Protein 6FYQ (pdb70)

Nearest PDB structures (foldseek):
  6fyq-assembly1_A-2  TM=1.002E+00  e=3.348E-94  Virgibacillus pantothenticus
  5kqw-assembly1_A  TM=9.627E-01  e=4.276E-52  Pseudomonas
  5kqt-assembly1_A-2  TM=9.628E-01  e=2.564E-51  Pseudomonas sp. AAC
  5kr3-assembly1_B  TM=9.591E-01  e=2.564E-51  Pseudomonas
  5ztx-assembly1_A  TM=9.393E-01  e=1.361E-44  Vibrio fluvialis

Solvent-accessible surface area: 20268 Å² total; per-residue (Å²): 121,79,98,39,78,87,22,49,139,139,107,146,58,94,135,64,62,91,146,90,16,83,150,147,3,32,146,46,44,63,117,104,27,101,16,1,79,22,26,8,69,116,48,76,69,6,6,0,0,0,0,39,90,22,28,12,0,0,0,31,52,34,96,56,2,61,111,17,18,42,131,14,108,181,167,71,34,77,33,40,38,106,94,138,134,70,16,104,19,10,97,135,1,27,104,70,0,26,70,36,18,19,154,18,0,70,18,32,41,19,1,29,19,17,30,54,0,2,23,0,0,5,103,15,2,78,50,23,23,124,35,54,55,109,75,93,14,64,39,1,0,1,1,87,22,0,53,4,5,65,37,55,13,0,9,0,1,0,0,2,73,102,24,57,66,181,69,31,76,106,33,112,34,46,42,46,6,68,13,4,35,132,55,76,8,86,106,1,5,100,23,2,32,131,20,1,120,156,22,10,40,108,25,0,0,0,1,0,0,8,0,0,0,0,19,0,0,0,5,51,5,44,156,62,1,0,87,77,0,37,103,18,1,99,87,57,36,6,15,0,0,0,5,0,18,20,1,2,0,0,0,3,6,72,34,0,0,0,56,51,14,122,7,86,2,29,2,0,0,0,3,57,1,0,2,1,37,74,40,92,6,0,0,0,0,11,11,67,89,9,68,91,23,31,132,130,80,27,134,64,100,65,181,39,34,52,81,119,14,4,25,0,0,0,1,18,2,0,42,92,0,6,50,11,2,162,147,73,166,6,35,98,32,0,112,148,18,0,82,20,0,40,107,12,2,104,122,3,71,130,132,12,122,12,4,7,69,14,32,25,25,7,0,0,0,0,3,20,1,23,74,63,36,96,98,107,114,72,14,60,54,124,58,80,0,0,43,90,0,35,101,9,0,26,116,66,11,1,34,6,115,39,8,47,62,116,128,20,11,0,1,0,1,0,0,0,0,49,0,74,89,170,30,1,78,112,0,14,110,10,1,47,91,0,0,47,118,9,28,120,153,57,96

CATH classification: 3.90.1150.10 (+1 more: 3.40.640.10)

Sequence (443 aa):
RSLTELDKKHFIHPFSSIQEQQHKGAKVIMKEGDGIYLTDVTGKTYIDGVSSLWNVNVGHGRVELAEAAAQQMKKMAFSSAFSTFSHEPAIRLAEKIASITPEGLNAVFFTSGGSESNDSAVKLVRRHYWKIQGKPNKRKIISLKRSYHGVAAASTSVTGIPEFWGMAGHMMTDFLHVDTHYNNTTEQAVQSLCQAIEEAGPETIAAFFAEPVQGAGGVIIPPEDYFLRIREVCNAYGILFVADEVITGFGRTGKMFGIENWDVIPDVMTFAKGVTSGYFPLGGVVVSDPIHEVLKEKSVGTLFHGFTYSGHPTAAAVALKNIAIIKEERLVENSKRMGDALLHGLKKVKNRLEIVGDVRFVGLLGAVELMQNPATNKPFSSNLQVAPKVIEALHELGVICRSVTYDHTNIICLAPPLIINQKQVDKLVEVIYEAILKVQQQLG

Radius of gyration: 21.81 Å; Cα contacts (8 Å, |Δi|>4): 913; chains: 1; bounding box: 53×46×66 Å

Organism: Virgibacillus pantothenticus (NCBI:txid1473)

Foldseek 3Di:
DVVQVCCLVPPDDPPDDNVCSNPPTDPFAWDAWDFQWTATPVGFIFGAFCLVPLFLFRTGDDVVLVVLLVVCVVVPQFDFPPPVDDDDLLVVLLQVVLVAAPPQQRGKWKDQAQLLAVVVVLVLLCVLCVLVVLNLQRAEEEEALAQRDQDQVSLQNGRFCVSCPPPHHDDDRYYYFYDCAVHALVVRLVRVVVVCVVVPLSNHRAYEYECFRALSFRRHHPLCNVVSVQVVCVVSVYFYEYEQANQACQQQLGNGSCVSNVDDGQKYKYWRHLLSPPGGMIIMTGGNVSVVSCVVRVDDGPPDDDRCTSRSSSSSSSVVSSVCCVVVVLSNLQQVLQVLLQVLLVVLVVVDAFWADWDGRRQKIKIWGANGRVVRHHDFVVLVLLVQLQVLLVVVRYHWDFHQRPHTRMTIGGTHSPQDNVRSVVVSVSSSVSNVVSSVVVD

Secondary structure (DSSP, 8-state):
-HHHHHHHHH---TT--HHHHHHH--S--EEEEEBTEEEETTS-EEEETTHHHHT-TT-B--HHHHHHHHHHHHHHS----GGG---HHHHHHHHHHHHHSSTTEEEEEEESSHHHHHHHHHHHHHHHHHHTT-TT--EEEEETT-----SHHHHHHS--GGGHHHH-----SEEEE---TTS-HHHHHHHHHHHHHHH-GGGEEEEEE-SSBTTTT-BPPPTTHHHHHHHHHHHHT-EEEEE-TTTTTTTTSSSSGGGGGT---SEEEE-GGGGTTSS--EEEEEEHHHHHHHHHH--SS-----TTTT-HHHHHHHHHHHHHHHHTTHHHHHHHHHHHHHHHHHHHHHH-SSEEEEEESSS-EEEEE-SBTTTTBPPPGGG-HHHHHHHHHHHTTEE-EEE-TTT--EEEE---TT--HHHHHHHHHHHHHHHHHHHHHT-

B-factor: mean 50.04, std 14.95, range [24.9, 104.52]

Structure (mmCIF, N/CA/C/O backbone):
data_6FYQ
#
_entry.id   6FYQ
#
_cell.length_a   100.886
_cell.length_b   100.886
_cell.length_c   97.411
_cell.angle_alpha   90.000
_cell.angle_beta   90.000
_cell.angle_gamma   120.000
#
_symmetry.space_group_name_H-M   'P 32 2 1'
#
loop_
_entity.id
_entity.type
_entity.pdbx_description
1 polymer 'amine transaminase'
2 non-polymer "PYRIDOXAL-5'-PHOSPHATE"
3 non-polymer 1,2-ETHANEDIOL
4 non-polymer 'CHLORIDE ION'
5 water water
#
loop_
_atom_site.group_PDB
_atom_site.id
_atom_site.type_symbol
_atom_site.label_atom_id
_atom_site.label_alt_id
_atom_site.label_comp_id
_atom_site.label_asym_id
_atom_site.label_entity_id
_atom_site.label_seq_id
_atom_site.pdbx_PDB_ins_code
_atom_site.Cartn_x
_atom_site.Cartn_y
_atom_site.Cartn_z
_atom_site.occupancy
_atom_site.B_iso_or_equiv
_atom_site.auth_seq_id
_atom_site.auth_comp_id
_atom_site.auth_asym_id
_atom_site.auth_atom_id
_atom_site.pdbx_PDB_model_num
ATOM 1 N N . ARG A 1 38 ? 50.872 -6.875 -10.461 1.00 86.89 2 ARG A N 1
ATOM 2 C CA . ARG A 1 38 ? 49.968 -7.730 -11.241 1.00 85.36 2 ARG A CA 1
ATOM 3 C C . ARG A 1 38 ? 49.438 -8.898 -10.396 1.00 75.70 2 ARG A C 1
ATOM 4 O O . ARG A 1 38 ? 48.228 -9.160 -10.354 1.00 73.83 2 ARG A O 1
ATOM 6 N N . SER A 1 39 ? 50.346 -9.605 -9.720 1.00 66.37 3 SER A N 1
ATOM 7 C CA . SER A 1 39 ? 49.901 -10.563 -8.718 1.00 62.70 3 SER A CA 1
ATOM 8 C C . SER A 1 39 ? 49.185 -9.860 -7.557 1.00 56.85 3 SER A C 1
ATOM 9 O O . SER A 1 39 ? 48.196 -10.382 -7.035 1.00 56.68 3 SER A O 1
ATOM 12 N N . LEU A 1 40 ? 49.634 -8.669 -7.162 1.00 51.32 4 LEU A N 1
ATOM 13 C CA . LEU A 1 40 ? 48.957 -7.996 -6.054 1.00 51.34 4 LEU A CA 1
ATOM 14 C C . LEU A 1 40 ? 47.530 -7.619 -6.442 1.00 50.57 4 LEU A C 1
ATOM 15 O O . LEU A 1 40 ? 46.612 -7.741 -5.632 1.00 49.08 4 LEU A O 1
ATOM 20 N N . THR A 1 41 ? 47.330 -7.205 -7.692 1.00 49.65 5 THR A N 1
ATOM 21 C CA . THR A 1 41 ? 46.005 -6.818 -8.158 1.00 54.90 5 THR A CA 1
ATOM 22 C C . THR A 1 41 ? 45.043 -8.001 -8.128 1.00 52.98 5 THR A C 1
ATOM 23 O O . THR A 1 41 ? 43.908 -7.885 -7.651 1.00 49.92 5 THR A O 1
ATOM 27 N N . GLU A 1 42 ? 45.486 -9.152 -8.627 1.00 54.07 6 GLU A N 1
ATOM 28 C CA . GLU A 1 42 ? 44.628 -10.333 -8.634 1.00 58.97 6 GLU A CA 1
ATOM 29 C C . GLU A 1 42 ? 44.348 -10.839 -7.215 1.00 53.10 6 GLU A C 1
ATOM 30 O O . GLU A 1 42 ? 43.224 -11.250 -6.908 1.00 54.63 6 GLU A O 1
ATOM 36 N N . LEU A 1 43 ? 45.342 -10.792 -6.327 1.00 46.44 7 LEU A N 1
ATOM 37 C CA . LEU A 1 43 ? 45.108 -11.213 -4.947 1.00 45.39 7 LEU A CA 1
ATOM 38 C C . LEU A 1 43 ? 44.119 -10.296 -4.254 1.00 44.22 7 LEU A C 1
ATOM 39 O O . LEU A 1 43 ? 43.276 -10.746 -3.468 1.00 42.45 7 LEU A O 1
ATOM 44 N N . ASP A 1 44 ? 44.248 -8.995 -4.495 1.00 40.16 8 ASP A N 1
ATOM 45 C CA . ASP A 1 44 ? 43.317 -8.042 -3.929 1.00 38.68 8 ASP A CA 1
ATOM 46 C C . ASP A 1 44 ? 41.881 -8.377 -4.342 1.00 39.83 8 ASP A C 1
ATOM 47 O O . ASP A 1 44 ? 40.985 -8.468 -3.492 1.00 42.31 8 ASP A O 1
ATOM 52 N N . LYS A 1 45 ? 41.654 -8.579 -5.640 1.00 42.74 9 LYS A N 1
ATOM 53 C CA . LYS A 1 45 ? 40.328 -8.964 -6.161 1.00 49.99 9 LYS A CA 1
ATOM 54 C C . LYS A 1 45 ? 39.766 -10.185 -5.452 1.00 50.99 9 LYS A C 1
ATOM 55 O O . LYS A 1 45 ? 38.587 -10.226 -5.099 1.00 49.63 9 LYS A O 1
ATOM 61 N N . LYS A 1 46 ? 40.590 -11.225 -5.297 1.00 51.27 10 LYS A N 1
ATOM 62 C CA . LYS A 1 46 ? 40.090 -12.498 -4.775 1.00 48.78 10 LYS A CA 1
ATOM 63 C C . LYS A 1 46 ? 39.796 -12.429 -3.284 1.00 44.13 10 LYS A C 1
ATOM 64 O O . LYS A 1 46 ? 38.887 -13.108 -2.797 1.00 46.53 10 LYS A O 1
ATOM 70 N N . HIS A 1 47 ? 40.581 -11.666 -2.526 1.00 40.53 11 HIS A N 1
ATOM 71 C CA . HIS A 1 47 ? 40.598 -11.840 -1.075 1.00 41.07 11 HIS A CA 1
ATOM 72 C C . HIS A 1 47 ? 40.195 -10.636 -0.244 1.00 39.23 11 HIS A C 1
ATOM 73 O O . HIS A 1 47 ? 39.856 -10.823 0.923 1.00 40.12 11 HIS A 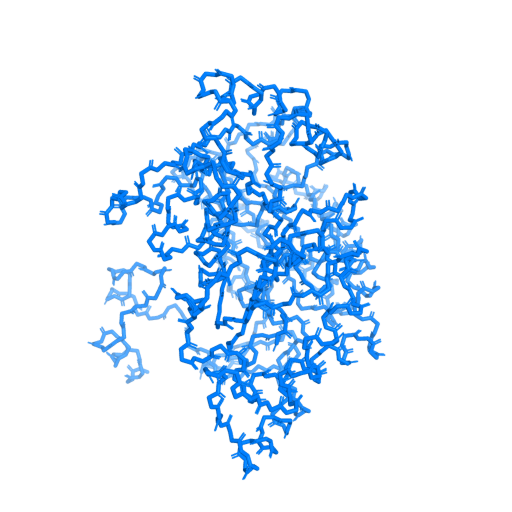O 1
ATOM 80 N N . PHE A 1 48 ? 40.254 -9.420 -0.766 1.00 38.53 12 PHE A N 1
ATOM 81 C CA . PHE A 1 48 ? 40.058 -8.226 0.060 1.00 35.64 12 PHE A CA 1
ATOM 82 C C . PHE A 1 48 ? 38.756 -7.538 -0.393 1.00 34.96 12 PHE A C 1
ATOM 83 O O . PHE A 1 48 ? 38.674 -7.012 -1.509 1.00 37.99 12 PHE A O 1
ATOM 91 N N . ILE A 1 49 ? 37.727 -7.576 0.448 1.00 36.15 13 ILE A N 1
ATOM 92 C CA . ILE A 1 49 ? 36.522 -6.757 0.235 1.00 39.47 13 ILE A CA 1
ATOM 93 C C . ILE A 1 49 ? 36.745 -5.380 0.871 1.00 36.39 13 ILE A C 1
ATOM 94 O O . ILE A 1 49 ? 36.834 -5.260 2.101 1.00 35.75 13 ILE A O 1
ATOM 99 N N . HIS A 1 50 ? 36.796 -4.294 0.023 1.00 36.30 14 HIS A N 1
ATOM 100 C CA . HIS A 1 50 ? 37.272 -3.011 0.567 1.00 36.12 14 HIS A CA 1
ATOM 101 C C . HIS A 1 50 ? 36.150 -2.215 1.223 1.00 37.18 14 HIS A C 1
ATOM 102 O O . HIS A 1 50 ? 34.982 -2.343 0.838 1.00 36.98 14 HIS A O 1
ATOM 109 N N . PRO A 1 51 ? 36.506 -1.369 2.194 1.00 35.93 15 PRO A N 1
ATOM 110 C CA . PRO A 1 51 ? 35.581 -0.353 2.689 1.00 37.16 15 PRO A CA 1
ATOM 111 C C . PRO A 1 51 ? 35.281 0.643 1.584 1.00 37.35 15 PRO A C 1
ATOM 112 O O . PRO A 1 51 ? 36.160 0.989 0.786 1.00 35.88 15 PRO A O 1
ATOM 116 N N . PHE A 1 52 ? 34.032 1.110 1.550 1.00 38.01 16 PHE A N 1
ATOM 117 C CA . PHE A 1 52 ? 33.622 2.237 0.693 1.00 38.26 16 PHE A CA 1
ATOM 118 C C . PHE A 1 52 ? 34.293 2.193 -0.689 1.00 40.27 16 PHE A C 1
ATOM 119 O O . PHE A 1 52 ? 34.930 3.152 -1.152 1.00 42.25 16 PHE A O 1
ATOM 127 N N . SER A 1 53 ? 34.095 1.058 -1.357 1.00 37.24 17 SER A N 1
ATOM 128 C CA . SER A 1 53 ? 34.628 0.785 -2.677 1.00 36.96 17 SER A CA 1
ATOM 129 C C . SER A 1 53 ? 33.579 0.023 -3.467 1.00 40.73 17 SER A C 1
ATOM 130 O O . SER A 1 53 ? 32.784 -0.748 -2.903 1.00 40.54 17 SER A O 1
ATOM 133 N N . SER A 1 54 ? 33.546 0.281 -4.775 1.00 42.23 18 SER A N 1
ATOM 134 C CA . SER A 1 54 ? 32.650 -0.462 -5.656 1.00 46.00 18 SER A CA 1
ATOM 135 C C . SER A 1 54 ? 33.283 -1.814 -5.950 1.00 49.76 18 SER A C 1
ATOM 136 O O . SER A 1 54 ? 34.329 -1.881 -6.614 1.00 50.37 18 SER A O 1
ATOM 139 N N . ILE A 1 55 ? 32.662 -2.893 -5.455 1.00 49.06 19 ILE A N 1
ATOM 140 C CA . ILE A 1 55 ? 33.234 -4.211 -5.698 1.00 51.36 19 ILE A CA 1
ATOM 141 C C . ILE A 1 55 ? 33.271 -4.493 -7.192 1.00 51.52 19 ILE A C 1
ATOM 142 O O . ILE A 1 55 ? 34.260 -5.030 -7.710 1.00 49.35 19 ILE A O 1
ATOM 147 N N . GLN A 1 56 ? 32.229 -4.086 -7.922 1.00 44.60 20 GLN A N 1
ATOM 148 C CA . GLN A 1 56 ? 32.228 -4.334 -9.359 1.00 47.03 20 GLN A CA 1
ATOM 149 C C . GLN A 1 56 ? 33.348 -3.566 -10.053 1.00 51.42 20 GLN A C 1
ATOM 150 O O . GLN A 1 56 ? 33.964 -4.075 -10.993 1.00 54.21 20 GLN A O 1
ATOM 156 N N . GLU A 1 57 ? 33.658 -2.351 -9.595 1.00 52.67 21 GLU A N 1
ATOM 157 C CA . GLU A 1 57 ? 34.826 -1.676 -10.158 1.00 54.43 21 GLU A CA 1
ATOM 158 C C . GLU A 1 57 ? 36.107 -2.457 -9.855 1.00 50.10 21 GLU A C 1
ATOM 159 O O . GLU A 1 57 ? 36.929 -2.698 -10.748 1.00 51.29 21 GLU A O 1
ATOM 165 N N . GLN A 1 58 ? 36.273 -2.884 -8.604 1.00 46.34 22 GLN A N 1
ATOM 166 C CA . GLN A 1 58 ? 37.430 -3.679 -8.217 1.00 45.49 22 GLN A CA 1
ATOM 167 C C . GLN A 1 58 ? 37.608 -4.881 -9.123 1.00 46.08 22 GLN A C 1
ATOM 168 O O . GLN A 1 58 ? 38.708 -5.137 -9.625 1.00 46.35 22 GLN A O 1
ATOM 174 N N . GLN A 1 59 ? 36.526 -5.622 -9.386 1.00 47.75 23 GLN A N 1
ATOM 175 C CA . GLN A 1 59 ? 36.673 -6.837 -10.188 1.00 48.70 23 GLN A CA 1
ATOM 176 C C . GLN A 1 59 ? 36.990 -6.522 -11.649 1.00 54.21 23 GLN A C 1
ATOM 177 O O . GLN A 1 59 ? 37.716 -7.280 -12.312 1.00 53.45 23 GLN A O 1
ATOM 183 N N . HIS A 1 60 ? 36.478 -5.407 -12.159 1.00 55.45 24 HIS A N 1
ATOM 184 C CA . HIS A 1 60 ? 36.632 -5.083 -13.568 1.00 60.22 24 HIS A CA 1
ATOM 185 C C . HIS A 1 60 ? 37.973 -4.405 -13.833 1.00 61.93 24 HIS A C 1
ATOM 186 O O . HIS A 1 60 ? 38.687 -4.777 -14.764 1.00 66.61 24 HIS A O 1
ATOM 193 N N . LYS A 1 61 ? 38.345 -3.422 -13.008 1.00 57.36 25 LYS A N 1
ATOM 194 C CA . LYS A 1 61 ? 39.532 -2.617 -13.256 1.00 57.63 25 LYS A CA 1
ATOM 195 C C . LYS A 1 61 ? 40.710 -2.936 -12.340 1.00 55.22 25 LYS A C 1
ATOM 196 O O . LYS A 1 61 ? 41.837 -2.547 -12.660 1.00 52.11 25 LYS A O 1
ATOM 202 N N . GLY A 1 62 ? 40.489 -3.629 -11.227 1.00 52.25 26 GLY A N 1
ATOM 203 C CA . GLY A 1 62 ? 41.511 -3.789 -10.214 1.00 50.57 26 GLY A CA 1
ATOM 204 C C . GLY A 1 62 ? 41.699 -2.502 -9.436 1.00 49.15 26 GLY A C 1
ATOM 205 O O . GLY A 1 62 ? 41.167 -1.442 -9.777 1.00 49.17 26 GLY A O 1
ATOM 206 N N . ALA A 1 63 ? 42.435 -2.614 -8.331 1.00 46.72 27 ALA A N 1
ATOM 207 C CA . ALA A 1 63 ? 42.713 -1.461 -7.477 1.00 45.21 27 ALA A CA 1
ATOM 208 C C . ALA A 1 63 ? 43.133 -0.252 -8.315 1.00 48.28 27 ALA A C 1
ATOM 209 O O . ALA A 1 63 ? 44.033 -0.350 -9.160 1.00 43.96 27 ALA A O 1
ATOM 211 N N . LYS A 1 64 ? 42.445 0.878 -8.117 1.00 44.46 28 LYS A N 1
ATOM 212 C CA . LYS A 1 64 ? 42.867 2.125 -8.760 1.00 44.95 28 LYS A CA 1
ATOM 213 C C . LYS A 1 64 ? 44.368 2.366 -8.555 1.00 44.09 28 LYS A C 1
ATOM 214 O O . LYS A 1 64 ? 45.102 2.657 -9.505 1.00 46.12 28 LYS A O 1
ATOM 220 N N . VAL A 1 65 ? 44.849 2.225 -7.318 1.00 42.02 29 VAL A N 1
ATOM 221 C CA . VAL A 1 65 ? 46.265 2.442 -7.023 1.00 41.36 29 VAL A CA 1
ATOM 222 C C . VAL A 1 65 ? 46.659 1.518 -5.885 1.00 41.35 29 VAL A C 1
ATOM 223 O O . VAL A 1 65 ? 45.852 1.214 -5.004 1.00 39.14 29 VAL A O 1
ATOM 227 N N . ILE A 1 66 ? 47.920 1.091 -5.876 1.00 37.61 30 ILE A N 1
ATOM 228 C CA . ILE A 1 66 ? 48.443 0.293 -4.785 1.00 38.44 30 ILE A CA 1
ATOM 229 C C . ILE A 1 66 ? 49.599 1.080 -4.207 1.00 40.46 30 ILE A C 1
ATOM 230 O O . ILE A 1 66 ? 50.657 1.197 -4.847 1.00 40.64 30 ILE A O 1
ATOM 235 N N . MET A 1 67 ? 49.395 1.631 -3.022 1.00 38.03 31 MET A N 1
ATOM 236 C CA . MET A 1 67 ? 50.384 2.494 -2.403 1.00 36.16 31 MET A CA 1
ATOM 237 C C . MET A 1 67 ? 51.444 1.638 -1.735 1.00 39.55 31 MET A C 1
ATOM 238 O O . MET A 1 67 ? 51.147 0.567 -1.190 1.00 37.84 31 MET A O 1
ATOM 243 N N . LYS A 1 68 ? 52.669 2.164 -1.712 1.00 39.52 32 LYS A N 1
ATOM 244 C CA . LYS A 1 68 ? 53.825 1.467 -1.152 1.00 39.56 32 LYS A CA 1
ATOM 245 C C . LYS A 1 68 ? 54.534 2.237 -0.041 1.00 40.82 32 LYS A C 1
ATOM 246 O O . LYS A 1 68 ? 54.881 1.639 1.001 1.00 41.69 32 LYS A O 1
ATOM 252 N N . GLU A 1 69 ? 54.731 3.553 -0.202 1.00 36.72 33 GLU A N 1
ATOM 253 C CA . GLU A 1 69 ? 55.581 4.353 0.678 1.00 41.73 33 GLU A CA 1
ATOM 254 C C . GLU A 1 69 ? 54.996 5.746 0.847 1.00 41.57 33 GLU A C 1
ATOM 255 O O . GLU A 1 69 ? 54.381 6.286 -0.077 1.00 41.88 33 GLU A O 1
ATOM 261 N N . GLY A 1 70 ? 55.228 6.338 2.020 1.00 41.19 34 GLY A N 1
ATOM 262 C CA . GLY A 1 70 ? 54.818 7.712 2.281 1.00 36.57 34 GLY A CA 1
ATOM 263 C C . GLY A 1 70 ? 55.950 8.481 2.939 1.00 39.36 34 GLY A C 1
ATOM 264 O O . GLY A 1 70 ? 56.750 7.925 3.686 1.00 42.07 34 GLY A O 1
ATOM 265 N N . ASP A 1 71 ? 56.008 9.783 2.665 1.00 35.69 35 ASP A N 1
ATOM 266 C CA . ASP A 1 71 ? 57.011 10.633 3.295 1.00 36.14 35 ASP A CA 1
ATOM 267 C C . ASP A 1 71 ? 56.478 12.050 3.317 1.00 36.64 35 ASP A C 1
ATOM 268 O O . ASP A 1 71 ? 56.244 12.639 2.255 1.00 38.02 35 ASP A O 1
ATOM 273 N N . GLY A 1 72 ? 56.243 12.576 4.507 1.00 37.99 36 GLY A N 1
ATOM 274 C CA . GLY A 1 72 ? 55.686 13.919 4.601 1.00 37.90 36 GLY A CA 1
ATOM 275 C C . GLY A 1 72 ? 54.320 13.983 3.923 1.00 38.08 36 GLY A C 1
ATOM 276 O O . GLY A 1 72 ? 53.387 13.249 4.298 1.00 37.44 36 GLY A O 1
ATOM 277 N N . ILE A 1 73 ? 54.159 14.862 2.923 1.00 35.71 37 ILE A N 1
ATOM 278 C CA . ILE A 1 73 ? 52.817 15.003 2.333 1.00 36.36 37 ILE A CA 1
ATOM 279 C C . ILE A 1 73 ? 52.672 14.057 1.152 1.00 37.67 37 ILE A C 1
ATOM 280 O O . ILE A 1 73 ? 51.650 14.053 0.461 1.00 37.36 37 ILE A O 1
ATOM 285 N N . TYR A 1 74 ? 53.682 13.232 0.902 1.00 37.89 38 TYR A N 1
ATOM 286 C CA . TYR A 1 74 ? 53.734 12.510 -0.363 1.00 40.31 38 TYR A CA 1
ATOM 287 C C . TYR A 1 74 ? 53.479 11.016 -0.162 1.00 41.57 38 TYR A C 1
ATOM 288 O O . TYR A 1 74 ? 53.857 10.448 0.864 1.00 43.46 38 TYR A O 1
ATOM 297 N N . LEU A 1 75 ? 52.860 10.376 -1.166 1.00 38.76 39 LEU A N 1
ATOM 298 C CA . LEU A 1 75 ? 52.738 8.924 -1.227 1.00 39.17 39 LEU A CA 1
ATOM 299 C C . LEU A 1 75 ? 53.252 8.420 -2.569 1.00 41.18 39 LEU A C 1
ATOM 300 O O . LEU A 1 75 ? 53.097 9.078 -3.600 1.00 43.40 39 LEU A O 1
ATOM 305 N N . THR A 1 76 ? 53.838 7.228 -2.556 1.00 39.16 40 THR A N 1
ATOM 306 C CA . THR A 1 76 ? 54.357 6.608 -3.769 1.00 41.08 40 THR A CA 1
ATOM 307 C C . THR A 1 76 ? 53.715 5.241 -3.964 1.00 38.54 40 THR A C 1
ATOM 308 O O . THR A 1 76 ? 53.605 4.459 -3.018 1.00 38.26 40 THR A O 1
ATOM 312 N N . ASP A 1 77 ? 53.317 4.938 -5.190 1.00 40.81 41 ASP A N 1
ATOM 313 C CA . ASP A 1 77 ? 52.650 3.668 -5.420 1.00 42.81 41 ASP A CA 1
ATOM 314 C C . ASP A 1 77 ? 53.676 2.652 -5.891 1.00 44.86 41 ASP A C 1
ATOM 315 O O . ASP A 1 77 ? 54.885 2.937 -5.946 1.00 39.67 41 ASP A O 1
ATOM 320 N N . VAL A 1 78 ? 53.209 1.443 -6.215 1.00 42.80 42 VAL A N 1
ATOM 321 C CA . VAL A 1 78 ? 54.159 0.393 -6.571 1.00 46.14 42 VAL A CA 1
ATOM 322 C C . VAL A 1 78 ? 54.759 0.599 -7.951 1.00 46.24 42 VAL A C 1
ATOM 323 O O . VAL A 1 78 ? 55.749 -0.060 -8.278 1.00 44.82 42 VAL A O 1
ATOM 327 N N . THR A 1 79 ? 54.202 1.481 -8.782 1.00 45.90 43 THR A N 1
ATOM 328 C CA . THR A 1 79 ? 54.841 1.767 -10.064 1.00 48.42 43 THR A CA 1
ATOM 329 C C . THR A 1 79 ? 55.908 2.847 -9.952 1.00 48.23 43 THR A C 1
ATOM 330 O O . THR A 1 79 ? 56.586 3.137 -10.947 1.00 51.31 43 THR A O 1
ATOM 334 N N . GLY A 1 80 ? 56.062 3.454 -8.776 1.00 48.77 44 GLY A N 1
ATOM 335 C CA . GLY A 1 80 ? 57.018 4.521 -8.582 1.00 51.66 44 GLY A CA 1
ATOM 336 C C . GLY A 1 80 ? 56.467 5.920 -8.770 1.00 52.53 44 GLY A C 1
ATOM 337 O O . GLY A 1 80 ? 57.230 6.887 -8.662 1.00 50.52 44 GLY A O 1
ATOM 338 N N . LYS A 1 81 ? 55.173 6.061 -9.044 1.00 50.31 45 LYS A N 1
ATOM 339 C CA . LYS A 1 81 ? 54.569 7.369 -9.249 1.00 49.66 45 LYS A CA 1
ATOM 340 C C . LYS A 1 81 ? 54.270 8.010 -7.909 1.00 45.24 45 LYS A C 1
ATOM 341 O O . LYS A 1 81 ? 53.796 7.349 -6.983 1.00 44.39 45 LYS A O 1
ATOM 347 N N . THR A 1 82 ? 54.551 9.298 -7.786 1.00 43.21 46 THR A N 1
ATOM 348 C CA . THR A 1 82 ? 54.399 9.962 -6.499 1.00 45.82 46 THR A CA 1
ATOM 349 C C . THR A 1 82 ? 53.236 10.954 -6.528 1.00 42.26 46 THR A C 1
ATOM 350 O O . THR A 1 82 ? 52.992 11.593 -7.552 1.00 45.20 46 THR A O 1
ATOM 354 N N . TYR A 1 83 ? 52.535 11.087 -5.397 1.00 38.62 47 TYR A N 1
ATOM 355 C CA . TYR A 1 83 ? 51.344 11.918 -5.279 1.00 38.38 47 TYR A CA 1
ATOM 356 C C . TYR A 1 83 ? 51.415 12.786 -4.036 1.00 37.84 47 TYR A C 1
ATOM 357 O O . TYR A 1 83 ? 51.939 12.368 -2.998 1.00 39.64 47 TYR A O 1
ATOM 366 N N . ILE A 1 84 ? 50.825 13.968 -4.129 1.00 38.56 48 ILE A N 1
ATOM 367 C CA . ILE A 1 84 ? 50.496 14.728 -2.939 1.00 37.37 48 ILE A CA 1
ATOM 368 C C . ILE A 1 84 ? 49.246 14.120 -2.332 1.00 37.34 48 ILE A C 1
ATOM 369 O O . ILE A 1 84 ? 48.247 13.909 -3.029 1.00 37.58 48 ILE A O 1
ATOM 374 N N . ASP A 1 85 ? 49.311 13.837 -1.030 1.00 37.40 49 ASP A N 1
ATOM 375 C CA . ASP A 1 85 ? 48.209 13.234 -0.272 1.00 37.25 49 ASP A CA 1
ATOM 376 C C . ASP A 1 85 ? 47.236 14.344 0.143 1.00 35.15 49 ASP A C 1
ATOM 377 O O . ASP A 1 85 ? 47.225 14.818 1.279 1.00 36.10 49 ASP A O 1
ATOM 382 N N . GLY A 1 86 ? 46.398 14.752 -0.809 1.00 37.04 50 GLY A N 1
ATOM 383 C CA . GLY A 1 86 ? 45.666 16.002 -0.714 1.00 38.63 50 GLY A CA 1
ATOM 384 C C . GLY A 1 86 ? 44.568 16.056 0.331 1.00 38.95 50 GLY A C 1
ATOM 385 O O . GLY A 1 86 ? 44.137 17.162 0.685 1.00 43.36 50 GLY A O 1
ATOM 386 N N . VAL A 1 87 ? 44.072 14.907 0.809 1.00 35.44 51 VAL A N 1
ATOM 387 C CA . VAL A 1 87 ? 43.165 14.934 1.943 1.00 36.39 51 VAL A CA 1
ATOM 388 C C . VAL A 1 87 ? 43.780 14.168 3.111 1.00 37.36 51 VAL A C 1
ATOM 389 O O . VAL A 1 87 ? 43.074 13.726 4.017 1.00 36.68 51 VAL A O 1
ATOM 393 N N . SER A 1 88 ? 45.114 14.095 3.156 1.00 37.31 52 SER A N 1
ATOM 394 C CA . SER A 1 88 ? 45.786 13.434 4.276 1.00 35.48 52 SER A CA 1
ATOM 395 C C . SER A 1 88 ? 45.287 11.989 4.407 1.00 34.55 52 SER A C 1
ATOM 396 O O . SER A 1 88 ? 45.052 11.498 5.510 1.00 29.89 52 SER A O 1
ATOM 399 N N . SER A 1 89 ? 45.143 11.324 3.263 1.00 33.26 53 SER A N 1
ATOM 400 C CA . SER A 1 89 ? 44.672 9.949 3.132 1.00 32.89 53 SER A CA 1
ATOM 401 C C . SER A 1 89 ? 43.179 9.895 3.466 1.00 33.30 53 SER A C 1
ATOM 402 O O . SER A 1 89 ? 42.372 9.884 2.542 1.00 35.94 53 SER A O 1
ATOM 405 N N . LEU A 1 90 ? 42.788 9.877 4.737 1.00 29.87 54 LEU A N 1
ATOM 406 C CA . LEU A 1 90 ? 41.352 10.069 5.072 1.00 34.21 54 LEU A CA 1
ATOM 407 C C . LEU A 1 90 ? 41.200 11.100 6.188 1.00 34.45 54 LEU A C 1
ATOM 408 O O . LEU A 1 90 ? 40.740 10.806 7.291 1.00 32.35 54 LEU A O 1
ATOM 413 N N . TRP A 1 91 ? 41.586 12.337 5.868 1.00 35.08 55 TRP A N 1
ATOM 414 C CA . TRP A 1 91 ? 41.497 13.453 6.802 1.00 31.26 55 TRP A CA 1
ATOM 415 C C . TRP A 1 91 ? 42.202 13.128 8.112 1.00 31.79 55 TRP A C 1
ATOM 416 O O . TRP A 1 91 ? 41.809 13.612 9.176 1.00 32.11 55 TRP A O 1
ATOM 427 N N . ASN A 1 92 ? 43.235 12.274 8.074 1.00 29.97 56 ASN A N 1
ATOM 428 C CA . ASN A 1 92 ? 43.771 11.813 9.345 1.00 28.69 56 ASN A CA 1
ATOM 429 C C . ASN A 1 92 ? 45.295 11.818 9.453 1.00 28.98 56 ASN A C 1
ATOM 430 O O . ASN A 1 92 ? 45.807 11.798 10.591 1.00 32.55 56 ASN A O 1
ATOM 435 N N . VAL A 1 93 ? 46.048 11.868 8.356 1.00 27.45 57 VAL A N 1
ATOM 436 C CA . VAL A 1 93 ? 47.503 11.819 8.551 1.00 28.45 57 VAL A CA 1
ATOM 437 C C . VAL A 1 93 ? 48.010 13.235 8.809 1.00 33.80 57 VAL A C 1
ATOM 438 O O . VAL A 1 93 ? 48.658 13.852 7.954 1.00 34.17 57 VAL A O 1
ATOM 442 N N . ASN A 1 94 ? 47.724 13.767 9.996 1.00 34.17 58 ASN A N 1
ATOM 443 C CA . ASN A 1 94 ? 47.890 15.210 10.176 1.00 32.45 58 ASN A CA 1
ATOM 444 C C . ASN A 1 94 ? 49.357 15.619 10.235 1.00 33.81 58 ASN A C 1
ATOM 445 O O . ASN A 1 94 ? 49.719 16.689 9.716 1.00 37.94 58 ASN A O 1
ATOM 450 N N . VAL A 1 95 ? 50.235 14.807 10.854 1.00 32.37 59 VAL A N 1
ATOM 451 C CA . VAL A 1 95 ? 51.647 15.215 10.914 1.00 36.06 59 VAL A CA 1
ATOM 452 C C . VAL A 1 95 ? 52.454 14.687 9.734 1.00 38.23 59 VAL A C 1
ATOM 453 O O . VAL A 1 95 ? 53.665 14.938 9.654 1.00 35.02 59 VAL A O 1
ATOM 457 N N . GLY A 1 96 ? 51.822 13.997 8.796 1.00 37.47 60 GLY A N 1
ATOM 458 C CA . GLY A 1 96 ? 52.519 13.558 7.614 1.00 36.94 60 GLY A CA 1
ATOM 459 C C . GLY A 1 96 ? 53.033 12.138 7.773 1.00 34.74 60 GLY A C 1
ATOM 460 O O . GLY A 1 96 ? 53.046 11.560 8.867 1.00 32.25 60 GLY A O 1
ATOM 461 N N . HIS A 1 97 ? 53.437 11.570 6.636 1.00 32.97 61 HIS A N 1
ATOM 462 C CA . HIS A 1 97 ? 53.880 10.182 6.555 1.00 36.64 61 HIS A CA 1
ATOM 463 C C . HIS A 1 97 ? 55.361 10.021 6.939 1.00 35.11 61 HIS A C 1
ATOM 464 O O . HIS A 1 97 ? 56.165 10.965 6.890 1.00 35.11 61 HIS A O 1
ATOM 471 N N . GLY A 1 98 ? 55.727 8.789 7.272 1.00 32.32 62 GLY A N 1
ATOM 472 C CA . GLY A 1 98 ? 57.142 8.472 7.475 1.00 36.71 62 GLY A CA 1
ATOM 473 C C . GLY A 1 98 ? 57.750 8.902 8.802 1.00 38.79 62 GLY A C 1
ATOM 474 O O . GLY A 1 98 ? 58.974 8.985 8.901 1.00 37.73 62 GLY A O 1
ATOM 475 N N . ARG A 1 99 ? 56.952 9.125 9.847 1.00 34.26 63 ARG A N 1
ATOM 476 C CA . ARG A 1 99 ? 57.473 9.674 11.114 1.00 36.23 63 ARG A CA 1
ATOM 477 C C . ARG A 1 99 ? 58.225 8.605 11.917 1.00 35.95 63 ARG A C 1
ATOM 478 O O . ARG A 1 99 ? 57.617 7.770 12.612 1.00 33.15 63 ARG A O 1
ATOM 486 N N . VAL A 1 100 ? 59.555 8.662 11.859 1.00 32.83 64 VAL 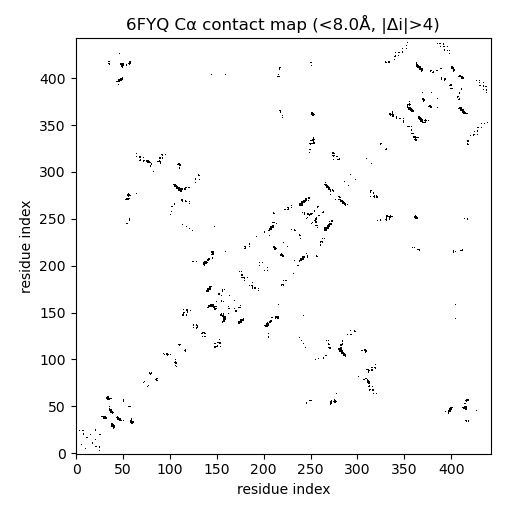A N 1
ATOM 487 C CA . VAL A 1 100 ? 60.377 7.705 12.590 1.00 36.21 64 VAL A CA 1
ATOM 488 C C . VAL A 1 100 ? 60.074 7.770 14.080 1.00 37.33 64 VAL A C 1
ATOM 489 O O . VAL A 1 100 ? 60.109 6.742 14.771 1.00 36.72 64 VAL A O 1
ATOM 493 N N . GLU A 1 101 ? 59.774 8.976 14.604 1.00 36.08 65 GLU A N 1
ATOM 494 C CA . GLU A 1 101 ? 59.478 9.125 16.033 1.00 38.05 65 GLU A CA 1
ATOM 495 C C . GLU A 1 101 ? 58.205 8.378 16.432 1.00 35.04 65 GLU A C 1
ATOM 496 O O . GLU A 1 101 ? 58.054 7.939 17.584 1.00 36.41 65 GLU A O 1
ATOM 502 N N . LEU A 1 102 ? 57.220 8.357 15.555 1.00 33.72 66 LEU A N 1
ATOM 503 C CA . LEU A 1 102 ? 55.984 7.629 15.900 1.00 31.82 66 LEU A CA 1
ATOM 504 C C . LEU A 1 102 ? 56.222 6.115 15.838 1.00 34.11 66 LEU A C 1
ATOM 505 O O . LEU A 1 102 ? 55.744 5.355 16.699 1.00 35.31 66 LEU A O 1
ATOM 510 N N . ALA A 1 103 ? 56.963 5.659 14.826 1.00 32.52 67 ALA A N 1
ATOM 511 C CA . ALA A 1 103 ? 57.353 4.250 14.764 1.00 33.09 67 ALA A CA 1
ATOM 512 C C . ALA A 1 103 ? 58.108 3.840 16.021 1.00 36.07 67 ALA A C 1
ATOM 513 O O . ALA A 1 103 ? 57.828 2.787 16.608 1.00 35.61 67 ALA A O 1
ATOM 515 N N . GLU A 1 104 ? 59.064 4.684 16.458 1.00 34.38 68 GLU A N 1
ATOM 516 C CA . GLU A 1 104 ? 59.858 4.374 17.650 1.00 36.72 68 GLU A CA 1
ATOM 517 C C . GLU A 1 104 ? 58.998 4.376 18.910 1.00 38.09 68 GLU A C 1
ATOM 518 O O . GLU A 1 104 ? 59.189 3.542 19.801 1.00 39.10 68 GLU A O 1
ATOM 524 N N . ALA A 1 105 ? 58.076 5.328 19.029 1.00 35.70 69 ALA A N 1
ATOM 525 C CA . ALA A 1 105 ? 57.223 5.345 20.211 1.00 37.08 69 ALA A CA 1
ATOM 526 C C . ALA A 1 105 ? 56.365 4.078 20.293 1.00 36.39 69 ALA A C 1
ATOM 527 O O . ALA A 1 105 ? 56.114 3.559 21.394 1.00 32.71 69 ALA A O 1
ATOM 529 N N . ALA A 1 106 ? 55.883 3.585 19.140 1.00 31.69 70 ALA A N 1
ATOM 530 C CA . ALA A 1 106 ? 55.084 2.357 19.136 1.00 32.79 70 ALA A CA 1
ATOM 531 C C . ALA A 1 106 ? 55.961 1.161 19.469 1.00 31.52 70 ALA A C 1
ATOM 532 O O . ALA A 1 106 ? 55.603 0.353 20.319 1.00 33.10 70 ALA A O 1
ATOM 534 N N . ALA A 1 107 ? 57.162 1.080 18.863 1.00 31.28 71 ALA A N 1
ATOM 535 C CA . ALA A 1 107 ? 58.012 -0.085 19.097 1.00 35.07 71 ALA A CA 1
ATOM 536 C C . ALA A 1 107 ? 58.445 -0.162 20.550 1.00 33.57 71 ALA A C 1
ATOM 537 O O . ALA A 1 107 ? 58.514 -1.250 21.118 1.00 37.27 71 ALA A O 1
ATOM 539 N N . GLN A 1 108 ? 58.765 0.979 21.160 1.00 32.63 72 GLN A N 1
ATOM 540 C CA . GLN A 1 108 ? 59.203 0.986 22.559 1.00 36.68 72 GLN A CA 1
ATOM 541 C C . GLN A 1 108 ? 58.110 0.474 23.483 1.00 34.59 72 GLN A C 1
ATOM 542 O O . GLN A 1 108 ? 58.363 -0.330 24.395 1.00 31.93 72 GLN A O 1
ATOM 548 N N . GLN A 1 109 ? 56.877 0.948 23.288 1.00 30.64 73 GLN A N 1
ATOM 549 C CA . GLN A 1 109 ? 55.792 0.439 24.117 1.00 30.23 73 GLN A CA 1
ATOM 550 C C . GLN A 1 109 ? 55.428 -1.022 23.779 1.00 29.12 73 GLN A C 1
ATOM 551 O O . GLN A 1 109 ? 55.013 -1.785 24.667 1.00 30.17 73 GLN A O 1
ATOM 557 N N . MET A 1 110 ? 55.534 -1.432 22.516 1.00 30.11 74 MET A N 1
ATOM 558 C CA . MET A 1 110 ? 55.192 -2.829 22.204 1.00 30.38 74 MET A CA 1
ATOM 559 C C . MET A 1 110 ? 56.199 -3.805 22.790 1.00 32.54 74 MET A C 1
ATOM 560 O O . MET A 1 110 ? 55.840 -4.939 23.137 1.00 34.46 74 MET A O 1
ATOM 565 N N . LYS A 1 111 ? 57.467 -3.397 22.891 1.00 29.80 75 LYS A N 1
ATOM 566 C CA . LYS A 1 111 ? 58.440 -4.268 23.560 1.00 33.43 75 LYS A CA 1
ATOM 567 C C . LYS A 1 111 ? 58.177 -4.292 25.051 1.00 36.97 75 LYS A C 1
ATOM 568 O O . LYS A 1 111 ? 58.455 -5.291 25.723 1.00 40.37 75 LYS A O 1
ATOM 574 N N . LYS A 1 112 ? 57.679 -3.181 25.588 1.00 34.57 76 LYS A N 1
ATOM 575 C CA . LYS A 1 112 ? 57.583 -3.061 27.033 1.00 36.13 76 LYS A CA 1
ATOM 576 C C . LYS A 1 112 ? 56.319 -3.739 27.526 1.00 34.84 76 LYS A C 1
ATOM 577 O O . LYS A 1 112 ? 56.358 -4.563 28.454 1.00 35.19 76 LYS A O 1
ATOM 583 N N . MET A 1 113 ? 55.192 -3.371 26.912 1.00 31.73 77 MET A N 1
ATOM 584 C CA . MET A 1 113 ? 53.871 -3.874 27.244 1.00 30.15 77 MET A CA 1
ATOM 585 C C . MET A 1 113 ? 52.907 -3.335 26.195 1.00 33.45 77 MET A C 1
ATOM 586 O O . MET A 1 113 ? 52.325 -2.242 26.355 1.00 34.30 77 MET A O 1
ATOM 591 N N . ALA A 1 114 ? 52.768 -4.077 25.090 1.00 29.11 78 ALA A N 1
ATOM 592 C CA . ALA A 1 114 ? 51.994 -3.560 23.960 1.00 27.56 78 ALA A CA 1
ATOM 593 C C . ALA A 1 114 ? 50.542 -3.384 24.351 1.00 32.68 78 ALA A C 1
ATOM 594 O O . ALA A 1 114 ? 49.908 -2.361 24.026 1.00 32.24 78 ALA A O 1
ATOM 596 N N . PHE A 1 115 ? 49.996 -4.380 25.037 1.00 31.95 79 PHE A N 1
ATOM 597 C CA . PHE A 1 115 ? 48.600 -4.344 25.422 1.00 29.68 79 PHE A CA 1
ATOM 598 C C . PHE A 1 115 ? 48.434 -4.723 26.883 1.00 30.29 79 PHE A C 1
ATOM 599 O O . PHE A 1 115 ? 49.068 -5.658 27.368 1.00 32.62 79 PHE A O 1
ATOM 607 N N . SER A 1 116 ? 47.542 -4.013 27.570 1.00 30.23 80 SER A N 1
ATOM 608 C CA . SER A 1 116 ? 47.053 -4.460 28.861 1.00 29.37 80 SER A CA 1
ATOM 609 C C . SER A 1 116 ? 45.597 -4.000 28.998 1.00 31.39 80 SER A C 1
ATOM 610 O O . SER A 1 116 ? 45.225 -2.927 28.518 1.00 30.33 80 SER A O 1
ATOM 613 N N . SER A 1 117 ? 44.796 -4.806 29.688 1.00 33.47 81 SER A N 1
ATOM 614 C CA . SER A 1 117 ? 43.376 -4.511 29.865 1.00 36.11 81 SER A CA 1
ATOM 615 C C . SER A 1 117 ? 43.131 -3.223 30.671 1.00 37.39 81 SER A C 1
ATOM 616 O O . SER A 1 117 ? 43.802 -2.951 31.673 1.00 35.87 81 SER A O 1
ATOM 619 N N . ALA A 1 118 ? 42.149 -2.431 30.244 1.00 32.31 82 ALA A N 1
ATOM 620 C CA . ALA A 1 118 ? 41.622 -1.364 31.079 1.00 32.52 82 ALA A CA 1
ATOM 621 C C . ALA A 1 118 ? 40.290 -1.743 31.729 1.00 35.56 82 ALA A C 1
ATOM 622 O O . ALA A 1 118 ? 39.658 -0.887 32.360 1.00 35.17 82 ALA A O 1
ATOM 624 N N . PHE A 1 119 ? 39.869 -3.005 31.622 1.00 34.46 83 PHE A N 1
ATOM 625 C CA . PHE A 1 119 ? 38.622 -3.409 32.276 1.00 33.33 83 PHE A CA 1
ATOM 626 C C . PHE A 1 119 ? 38.831 -3.530 33.794 1.00 36.36 83 PHE A C 1
ATOM 627 O O . PHE A 1 119 ? 39.967 -3.566 34.302 1.00 37.44 83 PHE A O 1
ATOM 635 N N . SER A 1 120 ? 37.715 -3.598 34.524 1.00 36.24 84 SER A N 1
ATOM 636 C CA . SER A 1 120 ? 37.690 -3.835 35.983 1.00 39.77 84 SER A CA 1
ATOM 637 C C . SER A 1 120 ? 38.567 -2.853 36.755 1.00 40.91 84 SER A C 1
ATOM 638 O O . SER A 1 120 ? 39.156 -3.185 37.789 1.00 41.35 84 SER A O 1
ATOM 641 N N . THR A 1 121 ? 38.638 -1.618 36.273 1.00 38.71 85 THR A N 1
ATOM 642 C CA . THR A 1 121 ? 39.468 -0.537 36.831 1.00 37.18 85 THR A CA 1
ATOM 643 C C . THR A 1 121 ? 40.966 -0.775 36.663 1.00 35.42 85 THR A C 1
ATOM 644 O O . THR A 1 121 ? 41.750 0.080 37.133 1.00 36.37 85 THR A O 1
ATOM 648 N N . PHE A 1 122 ? 41.404 -1.870 36.015 1.00 37.03 86 PHE A N 1
ATOM 649 C CA . PHE A 1 122 ? 42.825 -2.018 35.675 1.00 37.95 86 PHE A CA 1
ATOM 650 C C . PHE A 1 122 ? 43.278 -0.822 34.846 1.00 39.66 86 PHE A C 1
ATOM 651 O O . PHE A 1 122 ? 42.541 -0.358 33.974 1.00 36.58 86 PHE A O 1
ATOM 659 N N . SER A 1 123 ? 44.519 -0.357 35.044 1.00 36.24 87 SER A N 1
ATOM 660 C CA . SER A 1 123 ? 44.979 0.772 34.225 1.00 34.16 87 SER A CA 1
ATOM 661 C C . SER A 1 123 ? 46.461 0.631 33.854 1.00 37.02 87 SER A C 1
ATOM 662 O O . SER A 1 123 ? 47.113 -0.392 34.102 1.00 35.03 87 SER A O 1
ATOM 665 N N . HIS A 1 124 ? 46.989 1.686 33.234 1.00 37.62 88 HIS A N 1
ATOM 666 C CA . HIS A 1 124 ? 48.391 1.725 32.870 1.00 39.66 88 HIS A CA 1
ATOM 667 C C . HIS A 1 124 ? 48.760 3.168 32.546 1.00 41.15 88 HIS A C 1
ATOM 668 O O . HIS A 1 124 ? 47.892 4.009 32.253 1.00 34.46 88 HIS A O 1
ATOM 675 N N . GLU A 1 125 ? 50.069 3.451 32.617 1.00 35.69 89 GLU A N 1
ATOM 676 C CA . GLU A 1 125 ? 50.513 4.839 32.544 1.00 35.10 89 GLU A CA 1
ATOM 677 C C . GLU A 1 125 ? 50.195 5.480 31.204 1.00 37.14 89 GLU A C 1
ATOM 678 O O . GLU A 1 125 ? 49.725 6.627 31.194 1.00 41.49 89 GLU A O 1
ATOM 684 N N . PRO A 1 126 ? 50.471 4.854 30.055 1.00 38.48 90 PRO A N 1
ATOM 685 C CA . PRO A 1 126 ? 50.148 5.511 28.776 1.00 37.00 90 PRO A CA 1
ATOM 686 C C . PRO A 1 126 ? 48.712 6.040 28.670 1.00 37.45 90 PRO A C 1
ATOM 687 O O . PRO A 1 126 ? 48.516 7.188 28.230 1.00 33.27 90 PRO A O 1
ATOM 691 N N . ALA A 1 127 ? 47.700 5.239 29.038 1.00 35.49 91 ALA A N 1
ATOM 692 C CA . ALA A 1 127 ? 46.327 5.732 28.921 1.00 31.90 91 ALA A CA 1
ATOM 693 C C . ALA A 1 127 ? 46.062 6.874 29.889 1.00 34.81 91 ALA A C 1
ATOM 694 O O . ALA A 1 127 ? 45.342 7.824 29.562 1.00 36.24 91 ALA A O 1
ATOM 696 N N . ILE A 1 128 ? 46.583 6.766 31.108 1.00 34.74 92 ILE A N 1
ATOM 697 C CA . ILE A 1 128 ? 46.424 7.836 32.080 1.00 33.21 92 ILE A CA 1
ATOM 698 C C . ILE A 1 128 ? 47.064 9.116 31.567 1.00 36.53 92 ILE A C 1
ATOM 699 O O . ILE A 1 128 ? 46.497 10.213 31.709 1.00 34.06 92 ILE A O 1
ATOM 704 N N . ARG A 1 129 ? 48.291 9.018 31.034 1.00 37.45 93 ARG A N 1
ATOM 705 C CA . ARG A 1 129 ? 48.952 10.227 30.568 1.00 39.90 93 ARG A CA 1
ATOM 706 C C . ARG A 1 129 ? 48.223 10.797 29.365 1.00 37.92 93 ARG A C 1
ATOM 707 O O . ARG A 1 129 ? 48.077 12.012 29.260 1.00 37.11 93 ARG A O 1
ATOM 715 N N . LEU A 1 130 ? 47.710 9.939 28.477 1.00 36.58 94 LEU A N 1
ATOM 716 C CA . LEU A 1 130 ? 46.995 10.439 27.296 1.00 34.75 94 LEU A CA 1
ATOM 717 C C . LEU A 1 130 ? 45.690 11.125 27.694 1.00 38.35 94 LEU A C 1
ATOM 718 O O . LEU A 1 130 ? 45.354 12.213 27.185 1.00 37.52 94 LEU A O 1
ATOM 723 N N . ALA A 1 131 ? 44.951 10.516 28.620 1.00 34.79 95 ALA A N 1
ATOM 724 C CA . ALA A 1 131 ? 43.738 11.153 29.118 1.00 34.99 95 ALA A CA 1
ATOM 725 C C . ALA A 1 131 ? 44.053 12.517 29.739 1.00 39.15 95 ALA A C 1
ATOM 726 O O . ALA A 1 131 ? 43.346 13.508 29.510 1.00 34.68 95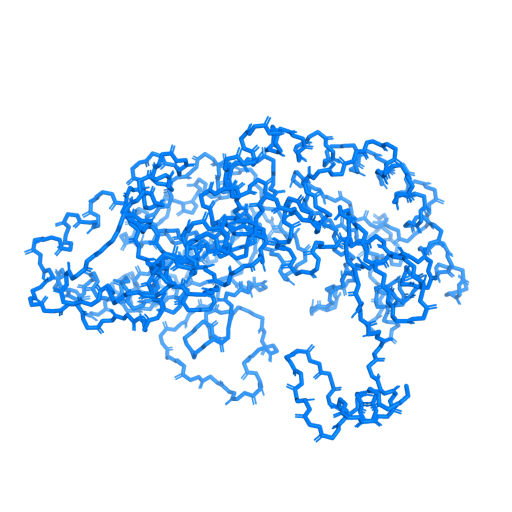 ALA A O 1
ATOM 728 N N . GLU A 1 132 ? 45.096 12.578 30.569 1.00 39.15 96 GLU A N 1
ATOM 729 C CA . GLU A 1 132 ? 45.481 13.869 31.129 1.00 43.49 96 GLU A CA 1
ATOM 730 C C . GLU A 1 132 ? 45.866 14.854 30.024 1.00 41.46 96 GLU A C 1
ATOM 731 O O . GLU A 1 132 ? 45.527 16.044 30.092 1.00 38.51 96 GLU A O 1
ATOM 737 N N . LYS A 1 133 ? 46.544 14.370 28.973 1.00 39.12 97 LYS A N 1
ATOM 738 C CA . LYS A 1 133 ? 46.976 15.276 27.898 1.00 41.53 97 LYS A CA 1
ATOM 739 C C . LYS A 1 133 ? 45.779 15.818 27.110 1.00 39.63 97 LYS A C 1
ATOM 740 O O . LYS A 1 133 ? 45.706 17.011 26.789 1.00 38.87 97 LYS A O 1
ATOM 746 N N . ILE A 1 134 ? 44.831 14.954 26.798 1.00 34.99 98 ILE A N 1
ATOM 747 C CA . ILE A 1 134 ? 43.671 15.404 26.045 1.00 35.61 98 ILE A CA 1
ATOM 748 C C . ILE A 1 134 ? 42.893 16.437 26.833 1.00 38.89 98 ILE A C 1
ATOM 749 O O . ILE A 1 134 ? 42.453 17.441 26.277 1.00 36.65 98 ILE A O 1
ATOM 754 N N . ALA A 1 135 ? 42.742 16.220 28.149 1.00 39.02 99 ALA A N 1
ATOM 755 C CA . ALA A 1 135 ? 42.080 17.172 29.013 1.00 43.27 99 ALA A CA 1
ATOM 756 C C . ALA A 1 135 ? 42.807 18.514 29.054 1.00 40.45 99 ALA A C 1
ATOM 757 O O . ALA A 1 135 ? 42.166 19.533 29.316 1.00 39.35 99 ALA A O 1
ATOM 759 N N . SER A 1 136 ? 44.125 18.538 28.802 1.00 41.40 100 SER A N 1
ATOM 760 C CA . SER A 1 136 ? 44.846 19.805 28.826 1.00 45.39 100 SER A CA 1
ATOM 761 C C . SER A 1 136 ? 44.626 20.605 27.561 1.00 43.40 100 SER A C 1
ATOM 762 O O . SER A 1 136 ? 44.882 21.794 27.573 1.00 43.06 100 SER A O 1
ATOM 765 N N . ILE A 1 137 ? 44.134 20.003 26.478 1.00 44.40 101 ILE A N 1
ATOM 766 C CA . ILE A 1 137 ? 44.023 20.723 25.212 1.00 47.91 101 ILE A CA 1
ATOM 767 C C . ILE A 1 137 ? 42.591 20.879 24.701 1.00 45.18 101 ILE A C 1
ATOM 768 O O . ILE A 1 137 ? 42.403 21.462 23.634 1.00 42.84 101 ILE A O 1
ATOM 773 N N . THR A 1 138 ? 41.593 20.320 25.374 1.00 44.00 102 THR A N 1
ATOM 774 C CA . THR A 1 138 ? 40.185 20.505 24.988 1.00 41.09 102 THR A CA 1
ATOM 775 C C . THR A 1 138 ? 39.653 21.868 25.439 1.00 45.80 102 THR A C 1
ATOM 776 O O . THR A 1 138 ? 40.291 22.577 26.221 1.00 43.41 102 THR A O 1
ATOM 780 N N . PRO A 1 139 ? 38.438 22.247 24.986 1.00 48.05 103 PRO A N 1
ATOM 781 C CA . PRO A 1 139 ? 37.754 23.396 25.603 1.00 54.05 103 PRO A CA 1
ATOM 782 C C . PRO A 1 139 ? 37.614 23.216 27.107 1.00 53.86 103 PRO A C 1
ATOM 783 O O . PRO A 1 139 ? 37.674 22.102 27.648 1.00 49.45 103 PRO A O 1
ATOM 787 N N . GLU A 1 140 ? 37.433 24.342 27.776 1.00 52.83 104 GLU A N 1
ATOM 788 C CA . GLU A 1 140 ? 37.330 24.388 29.224 1.00 55.16 104 GLU A CA 1
ATOM 789 C C . GLU A 1 140 ? 36.223 23.454 29.717 1.00 53.84 104 GLU A C 1
ATOM 790 O O . GLU A 1 140 ? 35.103 23.466 29.200 1.00 52.20 104 GLU A O 1
ATOM 796 N N . GLY A 1 141 ? 36.560 22.600 30.680 1.00 50.95 105 GLY A N 1
ATOM 797 C CA . GLY A 1 141 ? 35.586 21.764 31.345 1.00 47.63 105 GLY A CA 1
ATOM 798 C C . GLY A 1 141 ? 35.448 20.361 30.785 1.00 46.53 105 GLY A C 1
ATOM 799 O O . GLY A 1 141 ? 34.715 19.558 31.371 1.00 47.29 105 GLY A O 1
ATOM 800 N N . LEU A 1 142 ? 36.124 20.054 29.674 1.00 43.38 106 LEU A N 1
ATOM 801 C CA . LEU A 1 142 ? 36.058 18.744 29.004 1.00 42.67 106 LEU A CA 1
ATOM 802 C C . LEU A 1 142 ? 37.279 17.928 29.426 1.00 39.50 106 LEU A C 1
ATOM 803 O O . LEU A 1 142 ? 38.290 17.872 28.735 1.00 36.50 106 LEU A O 1
ATOM 808 N N . ASN A 1 143 ? 37.179 17.299 30.591 1.00 44.81 107 ASN A N 1
ATOM 809 C CA . ASN A 1 143 ? 38.362 16.768 31.271 1.00 44.99 107 ASN A CA 1
ATOM 810 C C . ASN A 1 143 ? 38.390 15.261 31.446 1.00 45.59 107 ASN A C 1
ATOM 811 O O . ASN A 1 143 ? 39.384 14.745 31.969 1.00 48.42 107 ASN A O 1
ATOM 816 N N . ALA A 1 144 ? 37.334 14.546 31.067 1.00 42.19 108 ALA A N 1
ATOM 817 C CA . ALA A 1 144 ? 37.225 13.113 31.307 1.00 38.31 108 ALA A CA 1
ATOM 818 C C . ALA A 1 144 ? 37.011 12.379 29.981 1.00 40.62 108 ALA A C 1
ATOM 819 O O . ALA A 1 144 ? 36.129 12.748 29.200 1.00 36.64 108 ALA A O 1
ATOM 821 N N . VAL A 1 145 ? 37.816 11.341 29.728 1.00 36.04 109 VAL A N 1
ATOM 822 C CA . VAL A 1 145 ? 37.901 10.731 28.413 1.00 34.28 109 VAL A CA 1
ATOM 823 C C . VAL A 1 145 ? 37.549 9.246 28.511 1.00 36.52 109 VAL A C 1
ATOM 824 O O . VAL A 1 145 ? 38.076 8.525 29.377 1.00 35.96 109 VAL A O 1
ATOM 828 N N . PHE A 1 146 ? 36.697 8.794 27.599 1.00 34.27 110 PHE A N 1
ATOM 829 C CA . PHE A 1 146 ? 36.414 7.381 27.358 1.00 31.76 110 PHE A CA 1
ATOM 830 C C . PHE A 1 146 ? 37.056 7.010 26.026 1.00 33.02 110 PHE A C 1
ATOM 831 O O . PHE A 1 146 ? 36.767 7.659 25.018 1.00 32.25 110 PHE A O 1
ATOM 839 N N . PHE A 1 147 ? 37.924 5.971 26.000 1.00 32.13 111 PHE A N 1
ATOM 840 C CA . PHE A 1 147 ? 38.684 5.670 24.786 1.00 29.93 111 PHE A CA 1
ATOM 841 C C . PHE A 1 147 ? 38.042 4.566 23.933 1.00 31.27 111 PHE A C 1
ATOM 842 O O . PHE A 1 147 ? 37.384 3.663 24.448 1.00 31.08 111 PHE A O 1
ATOM 850 N N . THR A 1 148 ? 38.306 4.632 22.622 1.00 28.47 112 THR A N 1
ATOM 851 C CA . THR A 1 148 ? 37.860 3.687 21.603 1.00 27.81 112 THR A CA 1
ATOM 852 C C . THR A 1 148 ? 38.989 3.552 20.577 1.00 27.13 112 THR A C 1
ATOM 853 O O . THR A 1 148 ? 40.084 4.102 20.762 1.00 29.87 112 THR A O 1
ATOM 857 N N . SER A 1 149 ? 38.698 2.869 19.470 1.00 24.90 113 SER A N 1
ATOM 858 C CA . SER A 1 149 ? 39.655 2.686 18.390 1.00 27.88 113 SER A CA 1
ATOM 859 C C . SER A 1 149 ? 39.228 3.329 17.081 1.00 27.80 113 SER A C 1
ATOM 860 O O . SER A 1 149 ? 39.814 2.997 16.039 1.00 31.55 113 SER A O 1
ATOM 863 N N . GLY A 1 150 ? 38.203 4.187 17.074 1.00 27.58 114 GLY A N 1
ATOM 864 C CA . GLY A 1 150 ? 37.836 4.801 15.811 1.00 29.13 114 GLY A CA 1
ATOM 865 C C . GLY A 1 150 ? 36.647 5.737 15.981 1.00 30.51 114 GLY A C 1
ATOM 866 O O . GLY A 1 150 ? 36.112 5.892 17.071 1.00 28.71 114 GLY A O 1
ATOM 867 N N . GLY A 1 151 ? 36.251 6.356 14.868 1.00 29.07 115 GLY A N 1
ATOM 868 C CA . GLY A 1 151 ? 35.228 7.396 14.937 1.00 31.43 115 GLY A CA 1
ATOM 869 C C . GLY A 1 151 ? 33.836 6.816 15.122 1.00 31.92 115 GLY A C 1
ATOM 870 O O . GLY A 1 151 ? 33.047 7.323 15.917 1.00 31.24 115 GLY A O 1
ATOM 871 N N . SER A 1 152 ? 33.524 5.741 14.378 1.00 31.77 116 SER A N 1
ATOM 872 C CA . SER A 1 152 ? 32.235 5.081 14.538 1.00 34.75 116 SER A CA 1
ATOM 873 C C . SER A 1 152 ? 32.077 4.548 15.946 1.00 28.88 116 SER A C 1
ATOM 874 O O . SER A 1 152 ? 30.998 4.690 16.548 1.00 29.54 116 SER A O 1
ATOM 877 N N . GLU A 1 153 ? 33.117 3.881 16.464 1.00 26.73 117 GLU A N 1
ATOM 878 C CA . GLU A 1 153 ? 33.079 3.384 17.839 1.00 29.31 117 GLU A CA 1
ATOM 879 C C . GLU A 1 153 ? 32.806 4.526 18.818 1.00 28.87 117 GLU A C 1
ATOM 880 O O . GLU A 1 153 ? 32.093 4.353 19.816 1.00 29.50 117 GLU A O 1
ATOM 886 N N . SER A 1 154 ? 33.456 5.673 18.591 1.00 26.03 118 SER A N 1
ATOM 887 C CA . SER A 1 154 ? 33.297 6.820 19.484 1.00 26.84 118 SER A CA 1
ATOM 888 C C . SER A 1 154 ? 31.857 7.333 19.453 1.00 28.56 118 SER A C 1
ATOM 889 O O . SER A 1 154 ? 31.241 7.599 20.498 1.00 31.47 118 SER A O 1
ATOM 892 N N . ASN A 1 155 ? 31.305 7.493 18.260 1.00 28.91 119 ASN A N 1
ATOM 893 C CA . ASN A 1 155 ? 29.954 8.060 18.188 1.00 33.09 119 ASN A CA 1
ATOM 894 C C . ASN A 1 155 ? 28.905 7.072 18.682 1.00 34.86 119 ASN A C 1
ATOM 895 O O . ASN A 1 155 ? 27.913 7.474 19.297 1.00 33.18 119 ASN A O 1
ATOM 900 N N . ASP A 1 156 ? 29.095 5.771 18.422 1.00 29.41 120 ASP A N 1
ATOM 901 C CA . ASP A 1 156 ? 28.186 4.808 19.023 1.00 31.88 120 ASP A CA 1
ATOM 902 C C . ASP A 1 156 ? 28.291 4.862 20.542 1.00 33.74 120 ASP A C 1
ATOM 903 O O . ASP A 1 156 ? 27.268 4.819 21.242 1.00 35.95 120 ASP A O 1
ATOM 908 N N . SER A 1 157 ? 29.522 4.981 21.067 1.00 30.95 121 SER A N 1
ATOM 909 C CA . SER A 1 157 ? 29.711 5.126 22.508 1.00 30.27 121 SER A CA 1
ATOM 910 C C . SER A 1 157 ? 29.021 6.390 23.032 1.00 30.42 121 SER A C 1
ATOM 911 O O . SER A 1 157 ? 28.415 6.365 24.101 1.00 31.60 121 SER A O 1
ATOM 914 N N . ALA A 1 158 ? 29.148 7.505 22.310 1.00 30.70 122 ALA A N 1
ATOM 915 C CA . ALA A 1 158 ? 28.523 8.755 22.747 1.00 34.94 122 ALA A CA 1
ATOM 916 C C . ALA A 1 158 ? 27.007 8.624 22.792 1.00 34.67 122 ALA A C 1
ATOM 917 O O . ALA A 1 158 ? 26.380 9.062 23.754 1.00 37.69 122 ALA A O 1
ATOM 919 N N . VAL A 1 159 ? 26.397 8.008 21.767 1.00 37.58 123 VAL A N 1
ATOM 920 C CA . VAL A 1 159 ? 24.952 7.730 21.827 1.00 38.56 123 VAL A CA 1
ATOM 921 C C . VAL A 1 159 ? 24.627 6.932 23.078 1.00 39.47 123 VAL A C 1
ATOM 922 O O . VAL A 1 159 ? 23.680 7.244 23.807 1.00 36.79 123 VAL A O 1
ATOM 926 N N . LYS A 1 160 ? 25.387 5.844 23.326 1.00 36.26 124 LYS A N 1
ATOM 927 C CA . LYS A 1 160 ? 25.084 5.024 24.496 1.00 36.19 124 LYS A CA 1
ATOM 928 C C . LYS A 1 160 ? 25.308 5.804 25.794 1.00 37.95 124 LYS A C 1
ATOM 929 O O . LYS A 1 160 ? 24.518 5.687 26.740 1.00 38.48 124 LYS A O 1
ATOM 935 N N . LEU A 1 161 ? 26.358 6.633 25.841 1.00 35.94 125 LEU A N 1
ATOM 936 C CA . LEU A 1 161 ? 26.642 7.379 27.057 1.00 36.96 125 LEU A CA 1
ATOM 937 C C . LEU A 1 161 ? 25.589 8.441 27.326 1.00 39.37 125 LEU A C 1
ATOM 938 O O . LEU A 1 161 ? 25.161 8.612 28.475 1.00 42.40 125 LEU A O 1
ATOM 943 N N . VAL A 1 162 ? 25.127 9.158 26.303 1.00 38.64 126 VAL A N 1
ATOM 944 C CA . VAL A 1 162 ? 24.113 10.164 26.630 1.00 38.96 126 VAL A CA 1
ATOM 945 C C . VAL A 1 162 ? 22.813 9.488 27.035 1.00 39.07 126 VAL A C 1
ATOM 946 O O . VAL A 1 162 ? 22.102 9.980 27.917 1.00 42.39 126 VAL A O 1
ATOM 950 N N . ARG A 1 163 ? 22.465 8.354 26.415 1.00 39.52 127 ARG A N 1
ATOM 951 C CA A ARG A 1 163 ? 21.258 7.638 26.843 0.60 40.81 127 ARG A CA 1
ATOM 952 C CA B ARG A 1 163 ? 21.248 7.679 26.858 0.40 40.83 127 ARG A CA 1
ATOM 953 C C . ARG A 1 163 ? 21.415 7.114 28.269 1.00 40.31 127 ARG A C 1
ATOM 954 O O . ARG A 1 163 ? 20.491 7.198 29.080 1.00 40.07 127 ARG A O 1
ATOM 969 N N . HIS A 1 164 ? 22.600 6.584 28.593 1.00 41.87 128 HIS A N 1
ATOM 970 C CA . HIS A 1 164 ? 22.906 6.157 29.958 1.00 41.10 128 HIS A CA 1
ATOM 971 C C . HIS A 1 164 ? 22.772 7.319 30.938 1.00 42.39 128 HIS A C 1
ATOM 972 O O . HIS A 1 164 ? 22.145 7.196 32.001 1.00 43.96 128 HIS A O 1
ATOM 979 N N . TYR A 1 165 ? 23.328 8.477 30.572 1.00 43.00 129 TYR A N 1
ATOM 980 C CA . TYR A 1 165 ? 23.247 9.658 31.427 1.00 42.42 129 TYR A CA 1
ATOM 981 C C . TYR A 1 165 ? 21.801 10.005 31.783 1.00 46.50 129 TYR A C 1
ATOM 982 O O . TYR A 1 165 ? 21.489 10.301 32.945 1.00 48.56 129 TYR A O 1
ATOM 991 N N . TRP A 1 166 ? 20.900 10.003 30.800 1.00 45.96 130 TRP A N 1
ATOM 992 C CA . TRP A 1 166 ? 19.517 10.365 31.128 1.00 48.82 130 TRP A CA 1
ATOM 993 C C . TRP A 1 166 ? 18.809 9.269 31.902 1.00 50.12 130 TRP A C 1
ATOM 994 O O . TRP A 1 166 ? 17.913 9.557 32.713 1.00 53.61 130 TRP A O 1
ATOM 1005 N N . LYS A 1 167 ? 19.163 8.012 31.650 1.00 48.69 131 LYS A N 1
ATOM 1006 C CA . LYS A 1 167 ? 18.525 6.925 32.387 1.00 49.30 131 LYS A CA 1
ATOM 1007 C C . LYS A 1 167 ? 18.908 6.979 33.857 1.00 48.45 131 LYS A C 1
ATOM 1008 O O . LYS A 1 167 ? 18.058 6.829 34.729 1.00 50.30 131 LYS A O 1
ATOM 1014 N N . ILE A 1 168 ? 20.197 7.163 34.164 1.00 47.99 132 ILE A N 1
ATOM 1015 C CA . ILE A 1 168 ? 20.540 7.256 35.577 1.00 51.91 132 ILE A CA 1
ATOM 1016 C C . ILE A 1 168 ? 20.023 8.546 36.183 1.00 56.30 132 ILE A C 1
ATOM 1017 O O . ILE A 1 168 ? 19.833 8.614 37.397 1.00 61.14 132 ILE A O 1
ATOM 1022 N N . GLN A 1 169 ? 19.785 9.579 35.372 1.00 58.39 133 GLN A N 1
ATOM 1023 C CA . GLN A 1 169 ? 19.097 10.773 35.865 1.00 58.59 133 GLN A CA 1
ATOM 1024 C C . GLN A 1 169 ? 17.606 10.532 36.104 1.00 61.27 133 GLN A C 1
ATOM 1025 O O . GLN A 1 169 ? 16.906 11.427 36.607 1.00 64.08 133 GLN A O 1
ATOM 1031 N N . GLY A 1 170 ? 17.083 9.359 35.765 1.00 61.65 134 GLY A N 1
ATOM 1032 C CA . GLY A 1 170 ? 15.658 9.119 35.960 1.00 64.30 134 GLY A CA 1
ATOM 1033 C C . GLY A 1 170 ? 14.778 9.585 34.821 1.00 61.29 134 GLY A C 1
ATOM 1034 O O . GLY A 1 170 ? 13.572 9.725 35.008 1.00 58.76 134 GLY A O 1
ATOM 1035 N N . LYS A 1 171 ? 15.342 9.836 33.640 1.00 59.35 135 LYS A N 1
ATOM 1036 C CA . LYS A 1 171 ? 14.572 10.262 32.473 1.00 56.96 135 LYS A CA 1
ATOM 1037 C C . LYS A 1 171 ? 14.771 9.277 31.327 1.00 54.06 135 LYS A C 1
ATOM 1038 O O . LYS A 1 171 ? 15.246 9.640 30.250 1.00 54.86 135 LYS A O 1
ATOM 1044 N N . PRO A 1 172 ? 14.385 8.015 31.527 1.00 53.32 136 PRO A N 1
ATOM 1045 C CA . PRO A 1 172 ? 14.629 6.986 30.504 1.00 55.11 136 PRO A CA 1
ATOM 1046 C C . PRO A 1 172 ? 13.958 7.287 29.178 1.00 57.75 136 PRO A C 1
ATOM 1047 O O . PRO A 1 172 ? 14.321 6.677 28.160 1.00 57.19 136 PRO A O 1
ATOM 1051 N N . ASN A 1 173 ? 13.014 8.224 29.155 1.00 52.92 137 ASN A N 1
ATOM 1052 C CA . ASN A 1 173 ? 12.374 8.660 27.921 1.00 53.86 137 ASN A CA 1
ATOM 1053 C C . ASN A 1 173 ? 13.226 9.598 27.073 1.00 54.80 137 ASN A C 1
ATOM 1054 O O . ASN A 1 173 ? 12.919 9.785 25.891 1.00 54.47 137 ASN A O 1
ATOM 1059 N N . LYS A 1 174 ? 14.248 10.232 27.639 1.00 56.80 138 LYS A N 1
ATOM 1060 C CA . LYS A 1 174 ? 15.100 11.128 26.849 1.00 54.64 138 LYS A CA 1
ATOM 1061 C C . LYS A 1 174 ? 16.102 10.269 26.108 1.00 53.12 138 LYS A C 1
ATOM 1062 O O . LYS A 1 174 ? 17.162 9.917 26.637 1.00 53.91 138 LYS A O 1
ATOM 1068 N N . ARG A 1 175 ? 15.773 9.965 24.857 1.00 52.34 139 ARG A N 1
ATOM 1069 C CA . ARG A 1 175 ? 16.350 8.840 24.136 1.00 52.40 139 ARG A CA 1
ATOM 1070 C C . ARG A 1 175 ? 16.793 9.225 22.728 1.00 46.38 139 ARG A C 1
ATOM 1071 O O . ARG A 1 175 ? 17.744 8.644 22.190 1.00 44.03 139 ARG A O 1
ATOM 1079 N N . LYS A 1 176 ? 16.075 10.164 22.099 1.00 45.16 140 LYS A N 1
ATOM 1080 C CA . LYS A 1 176 ? 16.248 10.411 20.675 1.00 45.59 140 LYS A CA 1
ATOM 1081 C C . LYS A 1 176 ? 17.517 11.223 20.422 1.00 44.64 140 LYS A C 1
ATOM 1082 O O . LYS A 1 176 ? 17.907 12.072 21.233 1.00 46.47 140 LYS A O 1
ATOM 1088 N N . ILE A 1 177 ? 18.168 10.945 19.296 1.00 43.11 141 ILE A N 1
ATOM 1089 C CA . ILE A 1 177 ? 19.370 11.667 18.869 1.00 43.98 141 ILE A CA 1
ATOM 1090 C C . ILE A 1 177 ? 18.997 12.501 17.655 1.00 46.68 141 ILE A C 1
ATOM 1091 O O . ILE A 1 177 ? 18.486 11.953 16.665 1.00 42.55 141 ILE A O 1
ATOM 1096 N N . ILE A 1 178 ? 19.254 13.833 17.724 1.00 46.01 142 ILE A N 1
ATOM 1097 C CA . ILE A 1 178 ? 19.049 14.714 16.587 1.00 41.42 142 ILE A CA 1
ATOM 1098 C C . ILE A 1 178 ? 20.386 14.990 15.918 1.00 44.95 142 ILE A C 1
ATOM 1099 O O . ILE A 1 178 ? 21.416 15.156 16.586 1.00 45.09 142 ILE A O 1
ATOM 1104 N N . SER A 1 179 ? 20.379 15.028 14.592 1.00 45.50 143 SER A N 1
ATOM 1105 C CA . SER A 1 179 ? 21.595 15.269 13.835 1.00 43.68 143 SER A CA 1
ATOM 1106 C C . SER A 1 179 ? 21.204 15.947 12.536 1.00 45.62 143 SER A C 1
ATOM 1107 O O . SER A 1 179 ? 20.024 16.160 12.265 1.00 47.22 143 SER A O 1
ATOM 1110 N N . LEU A 1 180 ? 22.204 16.277 11.728 1.00 43.97 144 LEU A N 1
ATOM 1111 C CA . LEU A 1 180 ? 22.005 17.158 10.591 1.00 47.11 144 LEU A CA 1
ATOM 1112 C C . LEU A 1 180 ? 21.974 16.363 9.304 1.00 46.53 144 LEU A C 1
ATOM 1113 O O . LEU A 1 180 ? 22.667 15.344 9.157 1.00 44.05 144 LEU A O 1
ATOM 1118 N N . LYS A 1 181 ? 21.172 16.848 8.360 1.00 48.05 145 LYS A N 1
ATOM 1119 C CA . LYS A 1 181 ? 21.341 16.394 6.989 1.00 49.62 145 LYS A CA 1
ATOM 1120 C C . LYS A 1 181 ? 22.757 16.714 6.509 1.00 50.42 145 LYS A C 1
ATOM 1121 O O . LYS A 1 181 ? 23.370 17.703 6.932 1.00 49.65 145 LYS A O 1
ATOM 1127 N N . ARG A 1 182 ? 23.263 15.867 5.606 1.00 49.27 146 ARG A N 1
ATOM 1128 C CA . ARG A 1 182 ? 24.616 15.945 5.057 1.00 46.08 146 ARG A CA 1
ATOM 1129 C C . ARG A 1 182 ? 25.670 15.629 6.112 1.00 44.01 146 ARG A C 1
ATOM 1130 O O . ARG A 1 182 ? 26.879 15.740 5.834 1.00 42.02 146 ARG A O 1
ATOM 1138 N N . SER A 1 183 ? 25.253 15.232 7.318 1.00 41.69 147 SER A N 1
ATOM 1139 C CA . SER A 1 183 ? 26.278 14.883 8.294 1.00 40.67 147 SER A CA 1
ATOM 1140 C C . SER A 1 183 ? 26.812 13.492 8.003 1.00 40.45 147 SER A C 1
ATOM 1141 O O . SER A 1 183 ? 26.185 12.688 7.308 1.00 43.70 147 SER A O 1
ATOM 1144 N N . TYR A 1 184 ? 27.978 13.216 8.563 1.00 38.41 148 TYR A N 1
ATOM 1145 C CA . TYR A 1 184 ? 28.557 11.873 8.559 1.00 38.85 148 TYR A CA 1
ATOM 1146 C C . TYR A 1 184 ? 29.144 11.639 9.935 1.00 36.42 148 TYR A C 1
ATOM 1147 O O . TYR A 1 184 ? 30.012 12.400 10.374 1.00 37.98 148 TYR A O 1
ATOM 1156 N N . HIS A 1 185 ? 28.695 10.570 10.588 1.00 36.52 149 HIS A N 1
ATOM 1157 C CA . HIS A 1 185 ? 29.134 10.231 11.937 1.00 35.77 149 HIS A CA 1
ATOM 1158 C C . HIS A 1 185 ? 29.643 8.792 12.059 1.00 34.42 149 HIS A C 1
ATOM 1159 O O . HIS A 1 185 ? 29.853 8.332 13.180 1.00 36.73 149 HIS A O 1
ATOM 1166 N N . GLY A 1 186 ? 29.842 8.089 10.953 1.00 33.69 150 GLY A N 1
ATOM 1167 C CA . GLY A 1 186 ? 30.326 6.710 10.944 1.00 32.49 150 GLY A CA 1
ATOM 1168 C C . GLY A 1 186 ? 29.224 5.712 10.592 1.00 37.17 150 GLY A C 1
ATOM 1169 O O . GLY A 1 186 ? 28.088 6.077 10.275 1.00 38.03 150 GLY A O 1
ATOM 1170 N N . VAL A 1 187 ? 29.584 4.420 10.662 1.00 36.96 151 VAL A N 1
ATOM 1171 C CA . VAL A 1 187 ? 28.681 3.370 10.187 1.00 37.63 151 VAL A CA 1
ATOM 1172 C C . VAL A 1 187 ? 28.684 2.122 11.048 1.00 40.15 151 VAL A C 1
ATOM 1173 O O . VAL A 1 187 ? 28.391 1.031 10.545 1.00 41.45 151 VAL A O 1
ATOM 1177 N N . ALA A 1 188 ? 28.982 2.260 12.336 1.00 39.83 152 ALA A N 1
ATOM 1178 C CA . ALA A 1 188 ? 28.493 1.252 13.260 1.00 40.20 152 ALA A CA 1
ATOM 1179 C C . ALA A 1 188 ? 26.972 1.393 13.293 1.00 42.27 152 ALA A C 1
ATOM 1180 O O . ALA A 1 188 ? 26.401 2.256 12.619 1.00 42.38 152 ALA A O 1
ATOM 1182 N N . ALA A 1 189 ? 26.290 0.520 14.025 1.00 42.62 153 ALA A N 1
ATOM 1183 C CA . ALA A 1 189 ? 24.846 0.441 13.811 1.00 48.62 153 ALA A CA 1
ATOM 1184 C C . ALA A 1 189 ? 24.132 1.722 14.246 1.00 47.75 153 ALA A C 1
ATOM 1185 O O . ALA A 1 189 ? 23.170 2.149 13.594 1.00 50.43 153 ALA A O 1
ATOM 1187 N N . ALA A 1 190 ? 24.555 2.348 15.345 1.00 39.12 154 ALA A N 1
ATOM 1188 C CA . ALA A 1 190 ? 23.837 3.580 15.693 1.00 44.09 154 ALA A CA 1
ATOM 1189 C C . ALA A 1 190 ? 24.287 4.733 14.798 1.00 41.19 154 ALA A C 1
ATOM 1190 O O . ALA A 1 190 ? 23.456 5.453 14.220 1.00 39.68 154 ALA A O 1
ATOM 1192 N N . SER A 1 191 ? 25.609 4.902 14.650 1.00 34.92 155 SER A N 1
ATOM 1193 C CA . SER A 1 191 ? 26.091 6.044 13.897 1.00 35.25 155 SER A CA 1
ATOM 1194 C C . SER A 1 191 ? 25.696 5.934 12.416 1.00 41.07 155 SER A C 1
ATOM 1195 O O . SER A 1 191 ? 25.539 6.967 11.745 1.00 41.06 155 SER A O 1
ATOM 1198 N N . THR A 1 192 ? 25.364 4.722 11.928 1.00 37.98 156 THR A N 1
ATOM 1199 C CA . THR A 1 192 ? 24.831 4.595 10.563 1.00 36.93 156 THR A CA 1
ATOM 1200 C C . THR A 1 192 ? 23.562 5.422 10.381 1.00 39.41 156 THR A C 1
ATOM 1201 O O . THR A 1 192 ? 23.386 6.086 9.348 1.00 40.95 156 THR A O 1
ATOM 1205 N N . SER A 1 193 ? 22.671 5.404 11.382 1.00 37.75 157 SER A N 1
ATOM 1206 C CA . SER A 1 193 ? 21.438 6.188 11.294 1.00 44.57 157 SER A CA 1
ATOM 1207 C C . SER A 1 193 ? 21.582 7.615 11.804 1.00 45.67 157 SER A C 1
ATOM 1208 O O . SER A 1 193 ? 20.817 8.481 11.373 1.00 49.66 157 SER A O 1
ATOM 1211 N N . VAL A 1 194 ? 22.526 7.888 12.713 1.00 44.73 158 VAL A N 1
ATOM 1212 C CA . VAL A 1 194 ? 22.784 9.271 13.101 1.00 43.09 158 VAL A CA 1
ATOM 1213 C C . VAL A 1 194 ? 23.356 10.037 11.912 1.00 41.76 158 VAL A C 1
ATOM 1214 O O . VAL A 1 194 ? 22.997 11.197 11.663 1.00 41.83 158 VAL A O 1
ATOM 1218 N N . THR A 1 195 ? 24.212 9.377 11.135 1.00 38.64 159 THR A N 1
ATOM 1219 C CA . THR A 1 195 ? 24.658 9.897 9.852 1.00 37.22 159 THR A CA 1
ATOM 1220 C C . THR A 1 195 ? 23.459 10.375 9.043 1.00 40.26 159 THR A C 1
ATOM 1221 O O . THR A 1 195 ? 22.447 9.669 8.929 1.00 37.49 159 THR A O 1
ATOM 1225 N N . GLY A 1 196 ? 23.559 11.594 8.503 1.00 41.36 160 GLY A N 1
ATOM 1226 C CA . GLY A 1 196 ? 22.431 12.240 7.852 1.00 43.16 160 GLY A CA 1
ATOM 1227 C C . GLY A 1 196 ? 22.396 12.116 6.341 1.00 44.25 160 GLY A C 1
ATOM 1228 O O . GLY A 1 196 ? 21.516 12.692 5.700 1.00 47.47 160 GLY A O 1
ATOM 1229 N N . ILE A 1 197 ? 23.310 11.368 5.750 1.00 42.66 161 ILE A N 1
ATOM 1230 C CA . ILE A 1 197 ? 23.418 11.200 4.307 1.00 42.79 161 ILE A CA 1
ATOM 1231 C C . ILE A 1 197 ? 22.717 9.889 3.952 1.00 44.81 161 ILE A C 1
ATOM 1232 O O . ILE A 1 197 ? 23.155 8.824 4.432 1.00 46.45 161 ILE A O 1
ATOM 1237 N N . PRO A 1 198 ? 21.659 9.910 3.133 1.00 52.19 162 PRO A N 1
ATOM 1238 C CA . PRO A 1 198 ? 20.783 8.721 3.044 1.00 51.97 162 PRO A CA 1
ATOM 1239 C C . PRO A 1 198 ? 21.446 7.517 2.387 1.00 49.60 162 PRO A C 1
ATOM 1240 O O . PRO A 1 198 ? 21.024 6.381 2.652 1.00 49.69 162 PRO A O 1
ATOM 1244 N N . GLU A 1 199 ? 22.462 7.721 1.540 1.00 46.23 163 GLU A N 1
ATOM 1245 C CA . GLU A 1 199 ? 23.182 6.584 0.959 1.00 49.12 163 GLU A CA 1
ATOM 1246 C C . GLU A 1 199 ? 23.622 5.583 2.031 1.00 49.40 163 GLU A C 1
ATOM 1247 O O . GLU A 1 199 ? 23.547 4.363 1.822 1.00 50.19 163 GLU A O 1
ATOM 1253 N N . PHE A 1 200 ? 24.101 6.075 3.182 1.00 45.39 164 PHE A N 1
ATOM 1254 C CA . PHE A 1 200 ? 24.571 5.145 4.210 1.00 44.45 164 PHE A CA 1
ATOM 1255 C C . PHE A 1 200 ? 23.443 4.272 4.765 1.00 47.05 164 PHE A C 1
ATOM 1256 O O . PHE A 1 200 ? 23.692 3.138 5.186 1.00 4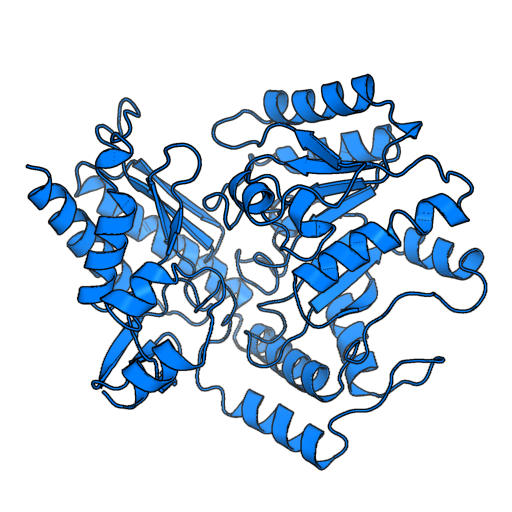4.58 164 PHE A O 1
ATOM 1264 N N . TRP A 1 201 ? 22.189 4.739 4.707 1.00 43.68 165 TRP A N 1
ATOM 1265 C CA . TRP A 1 201 ? 21.085 3.936 5.233 1.00 42.18 165 TRP A CA 1
ATOM 1266 C C . TRP A 1 201 ? 20.741 2.784 4.297 1.00 48.58 165 TRP A C 1
ATOM 1267 O O . TRP A 1 201 ? 20.184 1.769 4.737 1.00 53.80 165 TRP A O 1
ATOM 1278 N N . GLY A 1 202 ? 21.023 2.942 3.004 1.00 47.56 166 GLY A N 1
ATOM 1279 C CA . GLY A 1 202 ? 20.578 1.996 2.002 1.00 52.34 166 GLY A CA 1
ATOM 1280 C C . GLY A 1 202 ? 21.416 0.744 1.863 1.00 52.20 166 GLY A C 1
ATOM 1281 O O . GLY A 1 202 ? 21.020 -0.174 1.140 1.00 51.49 166 GLY A O 1
ATOM 1282 N N . MET A 1 203 ? 22.566 0.679 2.530 1.00 51.56 167 MET A N 1
ATOM 1283 C CA . MET A 1 203 ? 23.386 -0.530 2.463 1.00 50.43 167 MET A CA 1
ATOM 1284 C C . MET A 1 203 ? 22.695 -1.684 3.195 1.00 46.93 167 MET A C 1
ATOM 1285 O O . MET A 1 203 ? 22.436 -2.751 2.613 1.00 42.00 167 MET A O 1
ATOM 1290 N N . ALA A 1 204 ? 22.354 -1.475 4.475 1.00 45.04 168 ALA A N 1
ATOM 1291 C CA . ALA A 1 204 ? 21.653 -2.488 5.263 1.00 43.32 168 ALA A CA 1
ATOM 1292 C C . ALA A 1 204 ? 20.264 -2.063 5.715 1.00 47.19 168 ALA A C 1
ATOM 1293 O O . ALA A 1 204 ? 19.564 -2.876 6.337 1.00 49.49 168 ALA A O 1
ATOM 1295 N N . GLY A 1 205 ? 19.857 -0.826 5.446 1.00 70.77 169 GLY A N 1
ATOM 1296 C CA . GLY A 1 205 ? 18.648 -0.299 6.040 1.00 71.66 169 GLY A CA 1
ATOM 1297 C C . GLY A 1 205 ? 18.950 0.295 7.390 1.00 67.95 169 GLY A C 1
ATOM 1298 O O . GLY A 1 205 ? 20.081 0.261 7.882 1.00 68.35 169 GLY A O 1
ATOM 1299 N N . HIS A 1 206 ? 17.934 0.905 7.988 1.00 65.68 170 HIS A N 1
ATOM 1300 C CA . HIS A 1 206 ? 18.102 1.479 9.312 1.00 69.70 170 HIS A CA 1
ATOM 1301 C C . HIS A 1 206 ? 18.052 0.367 10.349 1.00 75.12 170 HIS A C 1
ATOM 1302 O O . HIS A 1 206 ? 17.162 -0.481 10.322 1.00 78.56 170 HIS A O 1
ATOM 1309 N N . MET A 1 207 ? 19.001 0.385 11.275 1.00 77.59 171 MET A N 1
ATOM 1310 C CA . MET A 1 207 ? 18.951 -0.506 12.422 1.00 81.99 171 MET A CA 1
ATOM 1311 C C . MET A 1 207 ? 18.527 0.193 13.701 1.00 81.94 171 MET A C 1
ATOM 1312 O O . MET A 1 207 ? 17.897 -0.440 14.556 1.00 83.32 171 MET A O 1
ATOM 1317 N N . MET A 1 208 ? 18.841 1.481 13.838 1.00 79.47 172 MET A N 1
ATOM 1318 C CA . MET A 1 208 ? 18.490 2.250 15.019 1.00 79.85 172 MET A CA 1
ATOM 1319 C C . MET A 1 208 ? 17.044 2.737 14.924 1.00 80.61 172 MET A C 1
ATOM 1320 O O . MET A 1 208 ? 16.386 2.630 13.887 1.00 80.69 172 MET A O 1
ATOM 1325 N N . THR A 1 209 ? 16.543 3.290 16.026 1.00 80.28 173 THR A N 1
ATOM 1326 C CA . THR A 1 209 ? 15.156 3.736 16.061 1.00 82.96 173 THR A CA 1
ATOM 1327 C C . THR A 1 209 ? 15.014 5.232 16.317 1.00 76.76 173 THR A C 1
ATOM 1328 O O . THR A 1 209 ? 14.405 5.940 15.504 1.00 77.46 173 THR A O 1
ATOM 1332 N N . ASP A 1 210 ? 15.523 5.739 17.430 1.00 68.89 174 ASP A N 1
ATOM 1333 C CA . ASP A 1 210 ? 15.104 7.061 17.890 1.00 63.45 174 ASP A CA 1
ATOM 1334 C C . ASP A 1 210 ? 16.089 8.115 17.386 1.00 56.89 174 ASP A C 1
ATOM 1335 O O . ASP A 1 210 ? 16.894 8.666 18.132 1.00 56.30 174 ASP A O 1
ATOM 1340 N N . PHE A 1 211 ? 16.023 8.377 16.082 1.00 55.23 175 PHE A N 1
ATOM 1341 C CA . PHE A 1 211 ? 16.892 9.357 15.437 1.00 54.35 175 PHE A CA 1
ATOM 1342 C C . PHE A 1 211 ? 16.035 10.336 14.649 1.00 54.37 175 PHE A C 1
ATOM 1343 O O . PHE A 1 211 ? 14.949 9.988 14.198 1.00 54.86 175 PHE A O 1
ATOM 1351 N N . LEU A 1 212 ? 16.555 11.547 14.463 1.00 50.91 176 LEU A N 1
ATOM 1352 C CA . LEU A 1 212 ? 15.861 12.630 13.767 1.00 53.08 176 LEU A CA 1
ATOM 1353 C C . LEU A 1 212 ? 16.887 13.469 13.039 1.00 50.85 176 LEU A C 1
ATOM 1354 O O . LEU A 1 212 ? 17.902 13.859 13.633 1.00 46.89 176 LEU A O 1
ATOM 1359 N N . HIS A 1 213 ? 16.607 13.782 11.782 1.00 48.31 177 HIS A N 1
ATOM 1360 C CA . HIS A 1 213 ? 17.502 14.588 10.965 1.00 47.50 177 HIS A CA 1
ATOM 1361 C C . HIS A 1 213 ? 16.843 15.930 10.668 1.00 53.33 177 HIS A C 1
ATOM 1362 O O . HIS A 1 213 ? 15.703 15.972 10.212 1.00 52.72 177 HIS A O 1
ATOM 1369 N N . VAL A 1 214 ? 17.565 17.018 10.902 1.00 54.86 178 VAL A N 1
ATOM 1370 C CA . VAL A 1 214 ? 17.045 18.356 10.658 1.00 54.98 178 VAL A CA 1
ATOM 1371 C C . VAL A 1 214 ? 17.941 19.007 9.615 1.00 54.09 178 VAL A C 1
ATOM 1372 O O . VAL A 1 214 ? 19.005 18.486 9.269 1.00 50.77 178 VAL A O 1
ATOM 1376 N N . ASP A 1 215 ? 17.499 20.152 9.105 1.00 53.30 179 ASP A N 1
ATOM 1377 C CA . ASP A 1 215 ? 18.175 20.797 7.985 1.00 54.30 179 ASP A CA 1
ATOM 1378 C C . ASP A 1 215 ? 19.560 21.307 8.382 1.00 53.71 179 ASP A C 1
ATOM 1379 O O . ASP A 1 215 ? 19.804 21.738 9.518 1.00 54.74 179 ASP A O 1
ATOM 1384 N N . THR A 1 216 ? 20.479 21.222 7.434 1.00 52.51 180 THR A N 1
ATOM 1385 C CA . THR A 1 216 ? 21.822 21.714 7.652 1.00 52.21 180 THR A CA 1
ATOM 1386 C C . THR A 1 216 ? 21.889 23.204 7.321 1.00 54.87 180 THR A C 1
ATOM 1387 O O . THR A 1 216 ? 20.978 23.778 6.706 1.00 56.54 180 THR A O 1
ATOM 1391 N N . HIS A 1 217 ? 22.972 23.841 7.769 1.00 54.31 181 HIS A N 1
ATOM 1392 C CA . HIS A 1 217 ? 23.232 25.243 7.469 1.00 58.45 181 HIS A CA 1
ATOM 1393 C C . HIS A 1 217 ? 23.793 25.472 6.065 1.00 61.08 181 HIS A C 1
ATOM 1394 O O . HIS A 1 217 ? 23.936 26.635 5.658 1.00 60.64 181 HIS A O 1
ATOM 1401 N N . TYR A 1 218 ? 24.104 24.403 5.319 1.00 59.07 182 TYR A N 1
ATOM 1402 C CA . TYR A 1 218 ? 24.548 24.518 3.927 1.00 62.53 182 TYR A CA 1
ATOM 1403 C C . TYR A 1 218 ? 23.666 25.469 3.128 1.00 64.46 182 TYR A C 1
ATOM 1404 O O . TYR A 1 218 ? 22.474 25.219 2.956 1.00 67.36 182 TYR A O 1
ATOM 1413 N N . ASN A 1 219 ? 24.271 26.530 2.587 1.00 66.40 183 ASN A N 1
ATOM 1414 C CA . ASN A 1 219 ? 23.566 27.494 1.742 1.00 73.62 183 ASN A CA 1
ATOM 1415 C C . ASN A 1 219 ? 22.316 28.027 2.441 1.00 76.95 183 ASN A C 1
ATOM 1416 O O . ASN A 1 219 ? 21.336 28.412 1.800 1.00 79.66 183 ASN A O 1
ATOM 1421 N N . ASN A 1 220 ? 22.361 28.064 3.770 1.00 75.42 184 ASN A N 1
ATOM 1422 C CA . ASN A 1 220 ? 21.230 28.453 4.593 1.00 78.02 184 ASN A CA 1
ATOM 1423 C C . ASN A 1 220 ? 21.645 29.538 5.575 1.00 75.32 184 ASN A C 1
ATOM 1424 O O . ASN A 1 220 ? 22.830 29.747 5.836 1.00 73.51 184 ASN A O 1
ATOM 1429 N N . THR A 1 221 ? 20.653 30.244 6.113 1.00 77.24 185 THR A N 1
ATOM 1430 C CA . THR A 1 221 ? 20.940 31.201 7.165 1.00 75.09 185 THR A CA 1
ATOM 1431 C C . THR A 1 221 ? 20.958 30.494 8.513 1.00 72.12 185 THR A C 1
ATOM 1432 O O . THR A 1 221 ? 20.397 29.407 8.690 1.00 68.44 185 THR A O 1
ATOM 1436 N N . THR A 1 222 ? 21.588 31.135 9.492 1.00 72.22 186 THR A N 1
ATOM 1437 C CA . THR A 1 222 ? 21.528 30.553 10.827 1.00 71.33 186 THR A CA 1
ATOM 1438 C C . THR A 1 222 ? 20.083 30.446 11.316 1.00 72.06 186 THR A C 1
ATOM 1439 O O . THR A 1 222 ? 19.694 29.425 11.902 1.00 68.77 186 THR A O 1
ATOM 1443 N N . GLU A 1 223 ? 19.253 31.464 11.045 1.00 73.96 187 GLU A N 1
ATOM 1444 C CA . GLU A 1 223 ? 17.886 31.431 11.560 1.00 76.76 187 GLU A CA 1
ATOM 1445 C C . GLU A 1 223 ? 17.084 30.302 10.928 1.00 73.24 187 GLU A C 1
ATOM 1446 O O . GLU A 1 223 ? 16.292 29.639 11.607 1.00 72.65 187 GLU A O 1
ATOM 1452 N N . GLN A 1 224 ? 17.265 30.061 9.632 1.00 73.60 188 GLN A N 1
ATOM 1453 C CA . GLN A 1 224 ? 16.598 28.914 9.022 1.00 76.36 188 GLN A CA 1
ATOM 1454 C C . GLN A 1 224 ? 17.075 27.602 9.639 1.00 68.52 188 GLN A C 1
ATOM 1455 O O . GLN A 1 224 ? 16.266 26.749 10.023 1.00 66.02 188 GLN A O 1
ATOM 1461 N N . ALA A 1 225 ? 18.394 27.416 9.750 1.00 64.63 189 ALA A N 1
ATOM 1462 C CA . ALA A 1 225 ? 18.878 26.131 10.242 1.00 61.34 189 ALA A CA 1
ATOM 1463 C C . ALA A 1 225 ? 18.446 25.907 11.682 1.00 61.08 189 ALA A C 1
ATOM 1464 O O . ALA A 1 225 ? 18.072 24.794 12.062 1.00 57.08 189 ALA A O 1
ATOM 1466 N N . VAL A 1 226 ? 18.491 26.963 12.495 1.00 63.83 190 VAL A N 1
ATOM 1467 C CA . VAL A 1 226 ? 18.168 26.842 13.913 1.00 67.16 190 VAL A CA 1
ATOM 1468 C C . VAL A 1 226 ? 16.677 26.625 14.117 1.00 69.09 190 VAL A C 1
ATOM 1469 O O . VAL A 1 226 ? 16.265 25.912 15.040 1.00 68.96 190 VAL A O 1
ATOM 1473 N N . GLN A 1 227 ? 15.844 27.222 13.268 1.00 69.65 191 GLN A N 1
ATOM 1474 C CA . GLN A 1 227 ? 14.414 27.006 13.406 1.00 71.07 191 GLN A CA 1
ATOM 1475 C C . GLN A 1 227 ? 14.008 25.600 12.991 1.00 68.49 191 GLN A C 1
ATOM 1476 O O . GLN A 1 227 ? 13.063 25.038 13.556 1.00 66.37 191 GLN A O 1
ATOM 1482 N N . SER A 1 228 ? 14.706 25.010 12.020 1.00 67.14 192 SER A N 1
ATOM 1483 C CA . SER A 1 228 ? 14.438 23.618 11.678 1.00 62.67 192 SER A CA 1
ATOM 1484 C C . SER A 1 228 ? 14.675 22.718 12.891 1.00 60.21 192 SER A C 1
ATOM 1485 O O . SER A 1 228 ? 13.851 21.852 13.215 1.00 60.85 192 SER A O 1
ATOM 1488 N N . LEU A 1 229 ? 15.782 22.946 13.601 1.00 56.16 193 LEU A N 1
ATOM 1489 C CA . LEU A 1 229 ? 16.065 22.227 14.840 1.00 53.84 193 LEU A CA 1
ATOM 1490 C C . LEU A 1 229 ? 14.971 22.458 15.888 1.00 57.84 193 LEU A C 1
ATOM 1491 O O . LEU A 1 229 ? 14.534 21.521 16.566 1.00 55.23 193 LEU A O 1
ATOM 1496 N N . CYS A 1 230 ? 14.543 23.713 16.065 1.00 61.65 194 CYS A N 1
ATOM 1497 C CA . CYS A 1 230 ? 13.481 23.985 17.038 1.00 67.77 194 CYS A CA 1
ATOM 1498 C C . CYS A 1 230 ? 12.174 23.314 16.646 1.00 69.26 194 CYS A C 1
ATOM 1499 O O . CYS A 1 230 ? 11.469 22.766 17.506 1.00 70.48 194 CYS A O 1
ATOM 1502 N N . GLN A 1 231 ? 11.824 23.342 15.359 1.00 69.41 195 GLN A N 1
ATOM 1503 C CA . GLN A 1 231 ? 10.538 22.768 14.957 1.00 70.56 195 GLN A CA 1
ATOM 1504 C C . GLN A 1 231 ? 10.520 21.262 15.198 1.00 67.58 195 GLN A C 1
ATOM 1505 O O . GLN A 1 231 ? 9.530 20.718 15.706 1.00 65.34 195 GLN A O 1
ATOM 1511 N N . ALA A 1 232 ? 11.640 20.576 14.909 1.00 63.11 196 ALA A N 1
ATOM 1512 C CA . ALA A 1 232 ? 11.672 19.137 15.124 1.00 59.93 196 ALA A CA 1
ATOM 1513 C C . ALA A 1 232 ? 11.631 18.804 16.609 1.00 61.53 196 ALA A C 1
ATOM 1514 O O . ALA A 1 232 ? 10.982 17.836 17.015 1.00 63.18 196 ALA A O 1
ATOM 1516 N N . ILE A 1 233 ? 12.336 19.587 17.432 1.00 61.75 197 ILE A N 1
ATOM 1517 C CA . ILE A 1 233 ? 12.313 19.389 18.880 1.00 60.67 197 ILE A CA 1
ATOM 1518 C C . ILE A 1 233 ? 10.888 19.509 19.420 1.00 64.11 197 ILE A C 1
ATOM 1519 O O . ILE A 1 233 ? 10.475 18.752 20.313 1.00 60.73 197 ILE A O 1
ATOM 1524 N N . GLU A 1 234 ? 10.111 20.456 18.890 1.00 70.17 198 GLU A N 1
ATOM 1525 C CA . GLU A 1 234 ? 8.759 20.645 19.416 1.00 73.75 198 GLU A CA 1
ATOM 1526 C C . GLU A 1 234 ? 7.798 19.592 18.894 1.00 74.33 198 GLU A C 1
ATOM 1527 O O . GLU A 1 234 ? 6.915 19.135 19.628 1.00 77.43 198 GLU A O 1
ATOM 1533 N N . GLU A 1 235 ? 7.940 19.203 17.629 1.00 72.90 199 GLU A N 1
ATOM 1534 C CA . GLU A 1 235 ? 7.182 18.062 17.130 1.00 72.81 199 GLU A CA 1
ATOM 1535 C C . GLU A 1 235 ? 7.479 16.814 17.966 1.00 69.06 199 GLU A C 1
ATOM 1536 O O . GLU A 1 235 ? 6.555 16.142 18.434 1.00 70.21 199 GLU A O 1
ATOM 1542 N N . ALA A 1 236 ? 8.762 16.525 18.234 1.00 63.02 200 ALA A N 1
ATOM 1543 C CA . ALA A 1 236 ? 9.079 15.346 19.039 1.00 60.24 200 ALA A CA 1
ATOM 1544 C C . ALA A 1 236 ? 8.825 15.541 20.532 1.00 68.52 200 ALA A C 1
ATOM 1545 O O . ALA A 1 236 ? 8.576 14.561 21.237 1.00 61.15 200 ALA A O 1
ATOM 1547 N N . GLY A 1 237 ? 8.918 16.763 21.048 1.00 68.76 201 GLY A N 1
ATOM 1548 C CA . GLY A 1 237 ? 8.841 16.978 22.479 1.00 66.92 201 GLY A CA 1
ATOM 1549 C C . GLY A 1 237 ? 10.221 16.848 23.111 1.00 65.88 201 GLY A C 1
ATOM 1550 O O . GLY A 1 237 ? 10.885 15.800 23.021 1.00 64.02 201 GLY A O 1
ATOM 1551 N N . PRO A 1 238 ? 10.696 17.921 23.749 1.00 66.17 202 PRO A N 1
ATOM 1552 C CA . PRO A 1 238 ? 12.053 17.879 24.315 1.00 67.20 202 PRO A CA 1
ATOM 1553 C C . PRO A 1 238 ? 12.225 16.811 25.371 1.00 64.96 202 PRO A C 1
ATOM 1554 O O . PRO A 1 238 ? 13.363 16.414 25.632 1.00 62.75 202 PRO A O 1
ATOM 1558 N N . GLU A 1 239 ? 11.137 16.320 25.976 1.00 64.34 203 GLU A N 1
ATOM 1559 C CA . GLU A 1 239 ? 11.281 15.266 26.969 1.00 65.38 203 GLU A CA 1
ATOM 1560 C C . GLU A 1 239 ? 11.638 13.915 26.351 1.00 65.87 203 GLU A C 1
ATOM 1561 O O . GLU A 1 239 ? 11.956 12.975 27.091 1.00 72.43 203 GLU A O 1
ATOM 1567 N N . THR A 1 240 ? 11.603 13.782 25.032 1.00 58.07 204 THR A N 1
ATOM 1568 C CA . THR A 1 240 ? 11.994 12.525 24.419 1.00 58.87 204 THR A CA 1
ATOM 1569 C C . THR A 1 240 ? 13.405 12.574 23.842 1.00 56.64 204 THR A C 1
ATOM 1570 O O . THR A 1 240 ? 13.908 11.546 23.358 1.00 57.64 204 THR A O 1
ATOM 1574 N N . ILE A 1 241 ? 14.062 13.729 23.897 1.00 52.01 205 ILE A N 1
ATOM 1575 C CA . ILE A 1 241 ? 15.298 13.956 23.153 1.00 48.70 205 ILE A CA 1
ATOM 1576 C C . ILE A 1 241 ? 16.474 13.942 24.119 1.00 50.79 205 ILE A C 1
ATOM 1577 O O . ILE A 1 241 ? 16.465 14.633 25.147 1.00 48.23 205 ILE A O 1
ATOM 1582 N N . ALA A 1 242 ? 17.488 13.150 23.778 1.00 49.26 206 ALA A N 1
ATOM 1583 C CA . ALA A 1 242 ? 18.701 13.020 24.563 1.00 47.85 206 ALA A CA 1
ATOM 1584 C C . ALA A 1 242 ? 19.773 14.025 24.142 1.00 47.42 206 ALA A C 1
ATOM 1585 O O . ALA A 1 242 ? 20.447 14.614 24.994 1.00 46.69 206 ALA A O 1
ATOM 1587 N N . ALA A 1 243 ? 19.953 14.239 22.845 1.00 45.25 207 ALA A N 1
ATOM 1588 C CA . ALA A 1 243 ? 21.199 14.868 22.409 1.00 42.77 207 ALA A CA 1
ATOM 1589 C C . ALA A 1 243 ? 21.057 15.371 20.986 1.00 43.48 207 ALA A C 1
ATOM 1590 O O . ALA A 1 243 ? 20.265 14.844 20.196 1.00 42.32 207 ALA A O 1
ATOM 1592 N N . PHE A 1 244 ? 21.873 16.371 20.674 1.00 43.73 208 PHE A N 1
ATOM 1593 C CA . PHE A 1 244 ? 22.041 16.921 19.339 1.00 40.97 208 PHE A CA 1
ATOM 1594 C C . PHE A 1 244 ? 23.510 16.736 18.963 1.00 38.06 208 PHE A C 1
ATOM 1595 O O . PHE A 1 244 ? 24.399 17.193 19.694 1.00 43.33 208 PHE A O 1
ATOM 1603 N N . PHE A 1 245 ? 23.765 16.029 17.850 1.00 37.19 209 PHE A N 1
ATOM 1604 C CA . PHE A 1 245 ? 25.109 15.756 17.319 1.00 36.75 209 PHE A CA 1
ATOM 1605 C C . PHE A 1 245 ? 25.358 16.678 16.130 1.00 40.05 209 PHE A C 1
ATOM 1606 O O . PHE A 1 245 ? 24.505 16.759 15.235 1.00 42.04 209 PHE A O 1
ATOM 1614 N N . ALA A 1 246 ? 26.534 17.318 16.088 1.00 37.96 210 ALA A N 1
ATOM 1615 C CA . ALA A 1 246 ? 26.927 18.110 14.931 1.00 38.24 210 ALA A CA 1
ATOM 1616 C C . ALA A 1 246 ? 28.434 18.045 14.726 1.00 38.87 210 ALA A C 1
ATOM 1617 O O . ALA A 1 246 ? 29.201 18.107 15.700 1.00 38.21 210 ALA A O 1
ATOM 1619 N N . GLU A 1 247 ? 28.847 17.976 13.446 1.00 36.50 211 GLU A N 1
ATOM 1620 C CA . GLU A 1 247 ? 30.263 18.213 13.131 1.00 35.10 211 GLU A CA 1
ATOM 1621 C C . GLU A 1 247 ? 30.495 19.719 13.133 1.00 39.90 211 GLU A C 1
ATOM 1622 O O . GLU A 1 247 ? 29.655 20.449 12.624 1.00 38.36 211 GLU A O 1
ATOM 1628 N N . PRO A 1 248 ? 31.587 20.225 13.710 1.00 38.13 212 PRO A N 1
ATOM 1629 C CA . PRO A 1 248 ? 31.797 21.679 13.626 1.00 40.47 212 PRO A CA 1
ATOM 1630 C C . PRO A 1 248 ? 31.835 22.163 12.191 1.00 44.46 212 PRO A C 1
ATOM 1631 O O . PRO A 1 248 ? 31.315 23.236 11.865 1.00 46.71 212 PRO A O 1
ATOM 1635 N N . VAL A 1 249 ? 32.503 21.405 11.335 1.00 39.93 213 VAL A N 1
ATOM 1636 C CA . VAL A 1 249 ? 32.525 21.607 9.896 1.00 40.54 213 VAL A CA 1
ATOM 1637 C C . VAL A 1 249 ? 32.097 20.275 9.320 1.00 40.98 213 VAL A C 1
ATOM 1638 O O . VAL A 1 249 ? 32.672 19.239 9.684 1.00 39.85 213 VAL A O 1
ATOM 1642 N N . GLN A 1 250 ? 31.058 20.272 8.488 1.00 40.75 214 GLN A N 1
ATOM 1643 C CA . GLN A 1 250 ? 30.598 18.994 7.936 1.00 38.62 214 GLN A CA 1
ATOM 1644 C C . GLN A 1 250 ? 31.616 18.511 6.906 1.00 39.83 214 GLN A C 1
ATOM 1645 O O . GLN A 1 250 ? 31.799 19.148 5.870 1.00 40.17 214 GLN A O 1
ATOM 1651 N N . GLY A 1 251 ? 32.289 17.385 7.178 1.00 42.13 215 GLY A N 1
ATOM 1652 C CA . GLY A 1 251 ? 33.398 16.941 6.336 1.00 41.86 215 GLY A CA 1
ATOM 1653 C C . GLY A 1 251 ? 32.965 16.173 5.101 1.00 45.46 215 GLY A C 1
ATOM 1654 O O . GLY A 1 251 ? 33.102 16.677 3.978 1.00 43.86 215 GLY A O 1
ATOM 1655 N N . ALA A 1 252 ? 32.401 14.970 5.291 1.00 48.80 216 ALA A N 1
ATOM 1656 C CA . ALA A 1 252 ? 31.898 14.190 4.161 1.00 53.97 216 ALA A CA 1
ATOM 1657 C C . ALA A 1 252 ? 30.774 14.901 3.419 1.00 58.03 216 ALA A C 1
ATOM 1658 O O . ALA A 1 252 ? 30.507 14.590 2.251 1.00 62.38 216 ALA A O 1
ATOM 1660 N N . GLY A 1 253 ? 30.062 15.809 4.090 1.00 51.06 217 GLY A N 1
ATOM 1661 C CA . GLY A 1 253 ? 29.019 16.565 3.421 1.00 49.93 217 GLY A CA 1
ATOM 1662 C C . GLY A 1 253 ? 29.501 17.589 2.422 1.00 50.81 217 GLY A C 1
ATOM 1663 O O . GLY A 1 253 ? 28.677 18.119 1.669 1.00 55.01 217 GLY A O 1
ATOM 1664 N N . GLY A 1 254 ? 30.808 17.874 2.385 1.00 44.77 218 GLY A N 1
ATOM 1665 C CA . GLY A 1 254 ? 31.339 18.803 1.393 1.00 49.91 218 GLY A CA 1
ATOM 1666 C C . GLY A 1 254 ? 32.105 19.955 2.016 1.00 45.99 218 GLY A C 1
ATOM 1667 O O . GLY A 1 254 ? 32.193 21.042 1.441 1.00 50.31 218 GLY A O 1
ATOM 1668 N N . VAL A 1 255 ? 32.616 19.733 3.226 1.00 43.72 219 VAL A N 1
ATOM 1669 C CA . VAL A 1 255 ? 33.290 20.777 3.990 1.00 47.45 219 VAL A CA 1
ATOM 1670 C C . VAL A 1 255 ? 32.348 21.968 4.175 1.00 47.45 219 VAL A C 1
ATOM 1671 O O . VAL A 1 255 ? 32.647 23.087 3.732 1.00 50.34 219 VAL A O 1
ATOM 1675 N N . ILE A 1 256 ? 31.205 21.734 4.827 1.00 45.62 220 ILE A N 1
ATOM 1676 C CA . ILE A 1 256 ? 30.208 22.788 5.050 1.00 47.83 220 IL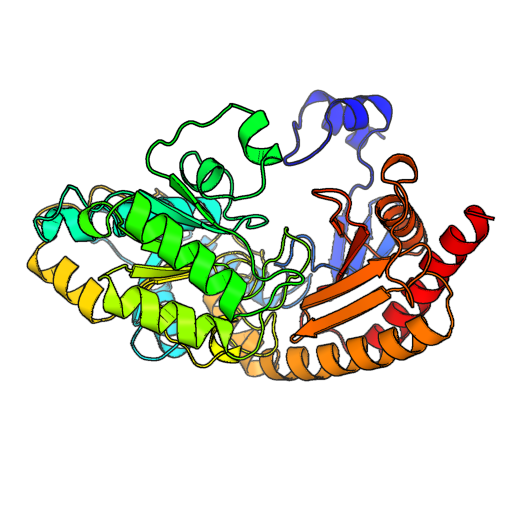E A CA 1
ATOM 1677 C C . ILE A 1 256 ? 30.605 23.570 6.296 1.00 47.81 220 ILE A C 1
ATOM 1678 O O . ILE A 1 256 ? 30.564 23.031 7.409 1.00 46.62 220 ILE A O 1
ATOM 1683 N N . ILE A 1 257 ? 30.969 24.831 6.114 1.00 50.61 221 ILE A N 1
ATOM 1684 C CA . ILE A 1 257 ? 31.432 25.700 7.194 1.00 51.45 221 ILE A CA 1
ATOM 1685 C C . ILE A 1 257 ? 30.260 26.557 7.654 1.00 54.62 221 ILE A C 1
ATOM 1686 O O . ILE A 1 257 ? 29.754 27.364 6.868 1.00 56.73 221 ILE A O 1
ATOM 1691 N N . PRO A 1 258 ? 29.825 26.451 8.906 1.00 55.38 222 PRO A N 1
ATOM 1692 C CA . PRO A 1 258 ? 28.611 27.153 9.370 1.00 56.20 222 PRO A CA 1
ATOM 1693 C C . PRO A 1 258 ? 28.822 28.649 9.521 1.00 60.96 222 PRO A C 1
ATOM 1694 O O . PRO A 1 258 ? 29.950 29.109 9.758 1.00 59.22 222 PRO A O 1
ATOM 1698 N N . PRO A 1 259 ? 27.734 29.443 9.430 1.00 64.17 223 PRO A N 1
ATOM 1699 C CA . PRO A 1 259 ? 27.820 30.875 9.757 1.00 69.96 223 PRO A CA 1
ATOM 1700 C C . PRO A 1 259 ? 28.408 31.115 11.139 1.00 68.04 223 PRO A C 1
ATOM 1701 O O . PRO A 1 259 ? 28.385 30.232 12.004 1.00 63.85 223 PRO A O 1
ATOM 1705 N N . GLU A 1 260 ? 28.929 32.318 11.359 1.00 70.92 224 GLU A N 1
ATOM 1706 C CA . GLU A 1 260 ? 29.667 32.596 12.581 1.00 76.53 224 GLU A CA 1
ATOM 1707 C C . GLU A 1 260 ? 28.809 32.506 13.838 1.00 75.63 224 GLU A C 1
ATOM 1708 O O . GLU A 1 260 ? 29.347 32.244 14.916 1.00 71.94 224 GLU A O 1
ATOM 1714 N N . ASP A 1 261 ? 27.503 32.719 13.744 1.00 69.95 225 ASP A N 1
ATOM 1715 C CA . ASP A 1 261 ? 26.657 32.661 14.923 1.00 69.74 225 ASP A CA 1
ATOM 1716 C C . ASP A 1 261 ? 25.966 31.320 15.115 1.00 66.68 225 ASP A C 1
ATOM 1717 O O . ASP A 1 261 ? 25.228 31.164 16.091 1.00 65.08 225 ASP A O 1
ATOM 1722 N N . TYR A 1 262 ? 26.202 30.340 14.235 1.00 62.32 226 TYR A N 1
ATOM 1723 C CA . TYR A 1 262 ? 25.343 29.155 14.205 1.00 59.21 226 TYR A CA 1
ATOM 1724 C C . TYR A 1 262 ? 25.424 28.358 15.505 1.00 58.80 226 TYR A C 1
ATOM 1725 O O . TYR A 1 262 ? 24.397 28.001 16.093 1.00 56.16 226 TYR A O 1
ATOM 1734 N N . PHE A 1 263 ? 26.639 28.033 15.956 1.00 55.03 227 PHE A N 1
ATOM 1735 C CA . PHE A 1 263 ? 26.741 27.194 17.142 1.00 52.76 227 PHE A CA 1
ATOM 1736 C C . PHE A 1 263 ? 26.427 27.930 18.433 1.00 55.03 227 PHE A C 1
ATOM 1737 O O . PHE A 1 263 ? 26.013 27.289 19.403 1.00 54.14 227 PHE A O 1
ATOM 1745 N N . LEU A 1 264 ? 26.619 29.252 18.482 1.00 58.70 228 LEU A N 1
ATOM 1746 C CA . LEU A 1 264 ? 26.084 30.015 19.601 1.00 64.54 228 LEU A CA 1
ATOM 1747 C C . LEU A 1 264 ? 24.592 29.755 19.762 1.00 64.27 228 LEU A C 1
ATOM 1748 O O . LEU A 1 264 ? 24.102 29.506 20.869 1.00 64.20 228 LEU A O 1
ATOM 1753 N N . ARG A 1 265 ? 23.845 29.833 18.661 1.00 65.33 229 ARG A N 1
ATOM 1754 C CA . ARG A 1 265 ? 22.413 29.589 18.744 1.00 65.87 229 ARG A CA 1
ATOM 1755 C C . ARG A 1 265 ? 22.152 28.154 19.161 1.00 64.57 229 ARG A C 1
ATOM 1756 O O . ARG A 1 265 ? 21.406 27.893 20.110 1.00 65.97 229 ARG A O 1
ATOM 1764 N N . ILE A 1 266 ? 22.793 27.210 18.468 1.00 58.59 230 ILE A N 1
ATOM 1765 C CA . ILE A 1 266 ? 22.654 25.799 18.795 1.00 57.07 230 ILE A CA 1
ATOM 1766 C C . ILE A 1 266 ? 22.832 25.594 20.292 1.00 57.76 230 ILE A C 1
ATOM 1767 O O . ILE A 1 266 ? 22.011 24.959 20.960 1.00 59.67 230 ILE A O 1
ATOM 1772 N N . ARG A 1 267 ? 23.906 26.148 20.844 1.00 56.41 231 ARG A N 1
ATOM 1773 C CA . ARG A 1 267 ? 24.185 25.953 22.256 1.00 55.31 231 ARG A CA 1
ATOM 1774 C C . ARG A 1 267 ? 23.090 26.567 23.134 1.00 55.55 231 ARG A C 1
ATOM 1775 O O . ARG A 1 267 ? 22.758 26.013 24.190 1.00 55.79 231 ARG A O 1
ATOM 1783 N N . GLU A 1 268 ? 22.502 27.683 22.708 1.00 58.18 232 GLU A N 1
ATOM 1784 C CA . GLU A 1 268 ? 21.405 28.271 23.479 1.00 61.31 232 GLU A CA 1
ATOM 1785 C C . GLU A 1 268 ? 20.142 27.428 23.378 1.00 64.27 232 GLU A C 1
ATOM 1786 O O . GLU A 1 268 ? 19.437 27.226 24.375 1.00 60.35 232 GLU A O 1
ATOM 1792 N N . VAL A 1 269 ? 19.832 26.931 22.183 1.00 64.61 233 VAL A N 1
ATOM 1793 C CA . VAL A 1 269 ? 18.679 26.042 22.022 1.00 66.97 233 VAL A CA 1
ATOM 1794 C C . VAL A 1 269 ? 18.848 24.780 22.867 1.00 61.94 233 VAL A C 1
ATOM 1795 O O . VAL A 1 269 ? 17.919 24.340 23.558 1.00 66.68 233 VAL A O 1
ATOM 1799 N N . CYS A 1 270 ? 20.031 24.174 22.821 1.00 53.77 234 CYS A N 1
ATOM 1800 C CA . CYS A 1 270 ? 20.245 22.959 23.596 1.00 51.87 234 CYS A CA 1
ATOM 1801 C C . CYS A 1 270 ? 20.088 23.228 25.081 1.00 58.03 234 CYS A C 1
ATOM 1802 O O . CYS A 1 270 ? 19.471 22.435 25.808 1.00 59.95 234 CYS A O 1
ATOM 1805 N N . ASN A 1 271 ? 20.662 24.334 25.552 1.00 58.97 235 ASN A N 1
ATOM 1806 C CA . ASN A 1 271 ? 20.484 24.705 26.948 1.00 63.19 235 ASN A CA 1
ATOM 1807 C C . ASN A 1 271 ? 19.015 24.862 27.288 1.00 62.72 235 ASN A C 1
ATOM 1808 O O . ASN A 1 271 ? 18.564 24.410 28.344 1.00 62.08 235 ASN A O 1
ATOM 1813 N N . ALA A 1 272 ? 18.250 25.498 26.406 1.00 66.77 236 ALA A N 1
ATOM 1814 C CA . ALA A 1 272 ? 16.881 25.846 26.772 1.00 67.34 236 ALA A CA 1
ATOM 1815 C C . ALA A 1 272 ? 16.018 24.599 26.906 1.00 67.09 236 ALA A C 1
ATOM 1816 O O . ALA A 1 272 ? 15.147 24.528 27.782 1.00 66.78 236 ALA A O 1
ATOM 1818 N N . TYR A 1 273 ? 16.256 23.595 26.065 1.00 63.30 237 TYR A N 1
ATOM 1819 C CA . TYR A 1 273 ? 15.426 22.402 26.098 1.00 63.28 237 TYR A CA 1
ATOM 1820 C C . TYR A 1 273 ? 16.021 21.279 26.940 1.00 61.76 237 TYR A C 1
ATOM 1821 O O . TYR A 1 273 ? 15.427 20.200 26.999 1.00 64.10 237 TYR A O 1
ATOM 1830 N N . GLY A 1 274 ? 17.152 21.506 27.602 1.00 58.27 238 GLY A N 1
ATOM 1831 C CA . GLY A 1 274 ? 17.838 20.420 28.284 1.00 61.96 238 GLY A CA 1
ATOM 1832 C C . GLY A 1 274 ? 18.201 19.281 27.350 1.00 59.30 238 GLY A C 1
ATOM 1833 O O . GLY A 1 274 ? 17.776 18.139 27.565 1.00 59.28 238 GLY A O 1
ATOM 1834 N N . ILE A 1 275 ? 18.959 19.599 26.296 1.00 55.24 239 ILE A N 1
ATOM 1835 C CA . ILE A 1 275 ? 19.451 18.644 25.309 1.00 53.93 239 ILE A CA 1
ATOM 1836 C C . ILE A 1 275 ? 20.965 18.696 25.354 1.00 51.06 239 ILE A C 1
ATOM 1837 O O . ILE A 1 275 ? 21.529 19.792 25.360 1.00 53.11 239 ILE A O 1
ATOM 1842 N N . LEU A 1 276 ? 21.634 17.534 25.320 1.00 44.72 240 LEU A N 1
ATOM 1843 C CA . LEU A 1 276 ? 23.097 17.551 25.328 1.00 45.59 240 LEU A CA 1
ATOM 1844 C C . LEU A 1 276 ? 23.624 17.858 23.928 1.00 48.95 240 LEU A C 1
ATOM 1845 O O . LEU A 1 276 ? 23.084 17.390 22.927 1.00 51.40 240 LEU A O 1
ATOM 1850 N N . PHE A 1 277 ? 24.661 18.678 23.853 1.00 46.27 241 PHE A N 1
ATOM 1851 C CA . PHE A 1 277 ? 25.259 19.041 22.578 1.00 45.76 241 PHE A CA 1
ATOM 1852 C C . PHE A 1 277 ? 26.538 18.227 22.450 1.00 45.19 241 PHE A C 1
ATOM 1853 O O . PHE A 1 277 ? 27.467 18.409 23.253 1.00 39.46 241 PHE A O 1
ATOM 1861 N N . VAL A 1 278 ? 26.554 17.297 21.477 1.00 40.44 242 VAL A N 1
ATOM 1862 C CA . VAL A 1 278 ? 27.729 16.472 21.139 1.00 37.63 242 VAL A CA 1
ATOM 1863 C C . VAL A 1 278 ? 28.409 17.059 19.899 1.00 40.53 242 VAL A C 1
ATOM 1864 O O . VAL A 1 278 ? 27.797 17.133 18.822 1.00 39.19 242 VAL A O 1
ATOM 1868 N N . ALA A 1 279 ? 29.676 17.470 20.030 1.00 35.65 243 ALA A N 1
ATOM 1869 C CA . ALA A 1 279 ? 30.467 17.922 18.894 1.00 36.89 243 ALA A CA 1
ATOM 1870 C C . ALA A 1 279 ? 31.268 16.737 18.362 1.00 38.06 243 ALA A C 1
ATOM 1871 O O . ALA A 1 279 ? 32.077 16.160 19.107 1.00 38.25 243 ALA A O 1
ATOM 1873 N N . ASP A 1 280 ? 31.063 16.389 17.086 1.00 33.21 244 ASP A N 1
ATOM 1874 C CA . ASP A 1 280 ? 31.834 15.320 16.425 1.00 32.16 244 ASP A CA 1
ATOM 1875 C C . ASP A 1 280 ? 33.094 15.933 15.840 1.00 35.04 244 ASP A C 1
ATOM 1876 O O . ASP A 1 280 ? 33.063 16.458 14.729 1.00 32.57 244 ASP A O 1
ATOM 1881 N N . GLU A 1 281 ? 34.220 15.824 16.568 1.00 30.55 245 GLU A N 1
ATOM 1882 C CA . GLU A 1 281 ? 35.506 16.356 16.125 1.00 30.99 245 GLU A CA 1
ATOM 1883 C C . GLU A 1 281 ? 36.357 15.319 15.404 1.00 35.72 245 GLU A C 1
ATOM 1884 O O . GLU A 1 281 ? 37.578 15.489 15.309 1.00 34.69 245 GLU A O 1
ATOM 1890 N N . VAL A 1 282 ? 35.748 14.262 14.880 1.00 34.28 246 VAL A N 1
ATOM 1891 C CA . VAL A 1 282 ? 36.551 13.197 14.278 1.00 29.19 246 VAL A CA 1
ATOM 1892 C C . VAL A 1 282 ? 37.401 13.728 13.138 1.00 29.90 246 VAL A C 1
ATOM 1893 O O . VAL A 1 282 ? 38.596 13.404 13.029 1.00 33.52 246 VAL A O 1
ATOM 1897 N N . ILE A 1 283 ? 36.831 14.555 12.266 1.00 31.27 247 ILE A N 1
ATOM 1898 C CA . ILE A 1 283 ? 37.706 15.178 11.265 1.00 33.40 247 ILE A CA 1
ATOM 1899 C C . ILE A 1 283 ? 38.371 16.438 11.806 1.00 37.22 247 ILE A C 1
ATOM 1900 O O . ILE A 1 283 ? 39.586 16.633 11.623 1.00 38.60 247 ILE A O 1
ATOM 1905 N N . THR A 1 284 ? 37.596 17.323 12.466 1.00 33.50 248 THR A N 1
ATOM 1906 C CA . THR A 1 284 ? 38.122 18.645 12.767 1.00 33.68 248 THR A CA 1
ATOM 1907 C C . THR A 1 284 ? 39.103 18.648 13.939 1.00 38.80 248 THR A C 1
ATOM 1908 O O . THR A 1 284 ? 39.776 19.666 14.160 1.00 42.86 248 THR A O 1
ATOM 1912 N N . GLY A 1 285 ? 39.288 17.538 14.637 1.00 35.12 249 GLY A N 1
ATOM 1913 C CA . GLY A 1 285 ? 40.185 17.542 15.770 1.00 35.59 249 GLY A CA 1
ATOM 1914 C C . GLY A 1 285 ? 41.666 17.586 15.384 1.00 37.05 249 GLY A C 1
ATOM 1915 O O . GLY A 1 285 ? 42.069 17.226 14.281 1.00 40.13 249 GLY A O 1
ATOM 1916 N N . PHE A 1 286 ? 42.470 18.014 16.355 1.00 35.02 250 PHE A N 1
ATOM 1917 C CA . PHE A 1 286 ? 43.937 17.948 16.310 1.00 33.55 250 PHE A CA 1
ATOM 1918 C C . PHE A 1 286 ? 44.518 18.785 15.173 1.00 37.16 250 PHE A C 1
ATOM 1919 O O . PHE A 1 286 ? 45.340 18.327 14.387 1.00 37.43 250 PHE A O 1
ATOM 1927 N N . GLY A 1 287 ? 44.094 20.047 15.123 1.00 40.45 251 GLY A N 1
ATOM 1928 C CA . GLY A 1 287 ? 44.766 21.076 14.334 1.00 41.87 251 GLY A CA 1
ATOM 1929 C C . GLY A 1 287 ? 44.205 21.253 12.934 1.00 41.19 251 GLY A C 1
ATOM 1930 O O . GLY A 1 287 ? 44.621 22.176 12.220 1.00 39.08 251 GLY A O 1
ATOM 1931 N N . ARG A 1 288 ? 43.246 20.410 12.540 1.00 37.50 252 ARG A N 1
ATOM 1932 C CA . ARG A 1 288 ? 42.794 20.358 11.153 1.00 37.93 252 ARG A CA 1
ATOM 1933 C C . ARG A 1 288 ? 42.270 21.721 10.684 1.00 36.83 252 ARG A C 1
ATOM 1934 O O . ARG A 1 288 ? 42.596 22.171 9.582 1.00 39.82 252 ARG A O 1
ATOM 1942 N N . THR A 1 289 ? 41.505 22.415 11.511 1.00 34.68 253 THR A N 1
ATOM 1943 C CA . THR A 1 289 ? 40.961 23.702 11.082 1.00 38.20 253 THR A CA 1
ATOM 1944 C C . THR A 1 289 ? 41.784 24.900 11.553 1.00 43.86 253 THR A C 1
ATOM 1945 O O . THR A 1 289 ? 41.279 26.013 11.542 1.00 42.70 253 THR A O 1
ATOM 1949 N N . GLY A 1 290 ? 43.032 24.720 11.970 1.00 45.43 254 GLY A N 1
ATOM 1950 C CA . GLY A 1 290 ? 43.759 25.901 12.432 1.00 47.66 254 GLY A CA 1
ATOM 1951 C C . GLY A 1 290 ? 43.495 26.280 13.871 1.00 46.86 254 GLY A C 1
ATOM 1952 O O . GLY A 1 290 ? 43.987 27.322 14.328 1.00 48.31 254 GLY A O 1
ATOM 1953 N N . LYS A 1 291 ? 42.699 25.489 14.574 1.00 47.17 255 LYS A N 1
ATOM 1954 C CA . LYS A 1 291 ? 42.545 25.462 16.019 1.00 47.81 255 LYS A CA 1
ATOM 1955 C C . LYS A 1 291 ? 42.847 24.045 16.473 1.00 42.37 255 LYS A C 1
ATOM 1956 O O . LYS A 1 291 ? 42.858 23.113 15.671 1.00 43.28 255 LYS A O 1
ATOM 1962 N N . MET A 1 292 ? 43.042 23.851 17.774 1.00 40.16 256 MET A N 1
ATOM 1963 C CA . MET A 1 292 ? 43.219 22.476 18.227 1.00 43.61 256 MET A CA 1
ATOM 1964 C C . MET A 1 292 ? 41.963 21.657 17.970 1.00 41.10 256 MET A C 1
ATOM 1965 O O . MET A 1 292 ? 42.044 20.502 17.490 1.00 40.90 256 MET A O 1
ATOM 1970 N N . PHE A 1 293 ? 40.789 22.238 18.229 1.00 38.04 257 PHE A N 1
ATOM 1971 C CA . PHE A 1 293 ? 39.533 21.565 17.888 1.00 43.36 257 PHE A CA 1
ATOM 1972 C C . PHE A 1 293 ? 38.650 22.484 17.067 1.00 44.43 257 PHE A C 1
ATOM 1973 O O . PHE A 1 293 ? 38.699 23.707 17.207 1.00 46.11 257 PHE A O 1
ATOM 1981 N N . GLY A 1 294 ? 37.852 21.880 16.193 1.00 40.32 258 GLY A N 1
ATOM 1982 C CA . GLY A 1 294 ? 37.023 22.675 15.294 1.00 36.91 258 GLY A CA 1
ATOM 1983 C C . GLY A 1 294 ? 36.085 23.618 16.018 1.00 42.29 258 GLY A C 1
ATOM 1984 O O . GLY A 1 294 ? 35.907 24.771 15.604 1.00 49.22 258 GLY A O 1
ATOM 1985 N N . ILE A 1 295 ? 35.448 23.141 17.090 1.00 38.36 259 ILE A N 1
ATOM 1986 C CA . ILE A 1 295 ? 34.415 23.931 17.743 1.00 43.24 259 ILE A CA 1
ATOM 1987 C C . ILE A 1 295 ? 34.969 25.246 18.318 1.00 46.82 259 ILE A C 1
ATOM 1988 O O . ILE A 1 295 ? 34.202 26.187 18.579 1.00 49.35 259 ILE A O 1
ATOM 1993 N N . GLU A 1 296 ? 36.288 25.346 18.524 1.00 45.87 260 GLU A N 1
ATOM 1994 C CA . GLU A 1 296 ? 36.844 26.588 19.068 1.00 49.90 260 GLU A CA 1
ATOM 1995 C C . GLU A 1 296 ? 36.679 27.757 18.112 1.00 50.79 260 GLU A C 1
ATOM 1996 O O . GLU A 1 296 ? 36.697 28.911 18.545 1.00 54.68 260 GLU A O 1
ATOM 2002 N N . ASN A 1 297 ? 36.548 27.483 16.816 1.00 49.59 261 ASN A N 1
ATOM 2003 C CA . ASN A 1 297 ? 36.278 28.540 15.854 1.00 50.70 261 ASN A CA 1
ATOM 2004 C C . ASN A 1 297 ? 34.982 29.281 16.135 1.00 53.63 261 ASN A C 1
ATOM 2005 O O . ASN A 1 297 ? 34.794 30.390 15.625 1.00 56.89 261 ASN A O 1
ATOM 2010 N N . TRP A 1 298 ? 34.085 28.706 16.925 1.00 52.54 262 TRP A N 1
ATOM 2011 C CA . TRP A 1 298 ? 32.787 29.312 17.174 1.00 61.13 262 TRP A CA 1
ATOM 2012 C C . TRP A 1 298 ? 32.542 29.577 18.652 1.00 62.03 262 TRP A C 1
ATOM 2013 O O . TRP A 1 298 ? 31.396 29.823 19.035 1.00 65.49 262 TRP A O 1
ATOM 2024 N N . ASP A 1 299 ? 33.579 29.506 19.492 1.00 61.92 263 ASP A N 1
ATOM 2025 C CA . ASP A 1 299 ? 33.500 29.968 20.885 1.00 68.45 263 ASP A CA 1
ATOM 2026 C C . ASP A 1 299 ? 32.331 29.326 21.620 1.00 67.18 263 ASP A C 1
ATOM 2027 O O . ASP A 1 299 ? 31.514 30.000 22.254 1.00 70.24 263 ASP A O 1
ATOM 2032 N N . VAL A 1 300 ? 32.238 28.011 21.498 1.00 60.80 264 VAL A N 1
ATOM 2033 C CA . VAL A 1 300 ? 31.154 27.253 22.105 1.00 60.14 264 VAL A CA 1
ATOM 2034 C C . VAL A 1 300 ? 31.759 25.999 22.719 1.00 55.98 264 VAL A C 1
ATOM 2035 O O . VAL A 1 300 ? 32.647 25.377 22.127 1.00 48.67 264 VAL A O 1
ATOM 2039 N N . ILE A 1 301 ? 31.278 25.639 23.900 1.00 56.50 265 ILE A N 1
ATOM 2040 C CA . ILE A 1 301 ? 31.718 24.446 24.612 1.00 57.92 265 ILE A CA 1
ATOM 2041 C C . ILE A 1 301 ? 30.606 23.412 24.516 1.00 52.22 265 ILE A C 1
ATOM 2042 O O . ILE A 1 301 ? 29.503 23.659 25.018 1.00 54.77 265 ILE A O 1
ATOM 2047 N N . PRO A 1 302 ? 30.846 22.262 23.888 1.00 49.30 266 PRO A N 1
ATOM 2048 C CA . PRO A 1 302 ? 29.849 21.189 23.861 1.00 47.75 266 PRO A CA 1
ATOM 2049 C C . PRO A 1 302 ? 29.826 20.450 25.188 1.00 48.01 266 PRO A C 1
ATOM 2050 O O . PRO A 1 302 ? 30.788 20.489 25.962 1.00 49.34 266 PRO A O 1
ATOM 2054 N N . ASP A 1 303 ? 28.709 19.758 25.430 1.00 46.74 267 ASP A N 1
ATOM 2055 C CA . ASP A 1 303 ? 28.644 18.839 26.557 1.00 40.19 267 ASP A CA 1
ATOM 2056 C C . ASP A 1 303 ? 29.560 17.626 26.343 1.00 40.46 267 ASP A C 1
ATOM 2057 O O . ASP A 1 303 ? 30.159 17.123 27.297 1.00 43.17 267 ASP A O 1
ATOM 2062 N N . VAL A 1 304 ? 29.719 17.179 25.103 1.00 38.62 268 VAL A N 1
ATOM 2063 C CA . VAL A 1 304 ? 30.411 15.926 24.794 1.00 34.93 268 VAL A CA 1
ATOM 2064 C C . VAL A 1 304 ? 31.141 16.150 23.487 1.00 37.16 268 VAL A C 1
ATOM 2065 O O . VAL A 1 304 ? 30.669 16.885 22.620 1.00 39.55 268 VAL A O 1
ATOM 2069 N N . MET A 1 305 ? 32.303 15.509 23.334 1.00 34.09 269 MET A N 1
ATOM 2070 C CA . MET A 1 305 ? 33.068 15.656 22.119 1.00 35.43 269 MET A CA 1
ATOM 2071 C C . MET A 1 305 ? 33.581 14.277 21.733 1.00 36.66 269 MET A C 1
ATOM 2072 O O . MET A 1 305 ? 34.030 13.541 22.605 1.00 38.11 269 MET A O 1
ATOM 2077 N N . THR A 1 306 ? 33.508 13.918 20.457 1.00 35.82 270 THR A N 1
ATOM 2078 C CA . THR A 1 306 ? 34.104 12.666 19.988 1.00 33.50 270 THR A CA 1
ATOM 2079 C C . THR A 1 306 ? 35.273 12.976 19.062 1.00 36.77 270 THR A C 1
ATOM 2080 O O . THR A 1 306 ? 35.342 14.052 18.466 1.00 35.05 270 THR A O 1
ATOM 2084 N N . PHE A 1 307 ? 36.236 12.049 18.996 1.00 30.97 271 PHE A N 1
ATOM 2085 C CA . PHE A 1 307 ? 37.416 12.299 18.203 1.00 30.99 271 PHE A CA 1
ATOM 2086 C C . PHE A 1 307 ? 37.977 10.956 17.748 1.00 30.02 271 PHE A C 1
ATOM 2087 O O . PHE A 1 307 ? 37.623 9.895 18.282 1.00 31.15 271 PHE A O 1
ATOM 2095 N N . ALA A 1 308 ? 38.813 11.015 16.716 1.00 31.37 272 ALA A N 1
ATOM 2096 C CA . ALA A 1 308 ? 39.559 9.851 16.222 1.00 27.89 272 ALA A CA 1
ATOM 2097 C C . ALA A 1 308 ? 40.628 10.362 15.271 1.00 27.02 272 ALA A C 1
ATOM 2098 O O . ALA A 1 308 ? 41.268 11.379 15.542 1.00 30.78 272 ALA A O 1
ATOM 2100 N N . LYS A 1 309 ? 40.798 9.679 14.140 1.00 31.58 273 LYS A N 1
ATOM 2101 C CA . LYS A 1 309 ? 41.638 10.130 13.034 1.00 30.96 273 LYS A CA 1
ATOM 2102 C C . LYS A 1 309 ? 42.938 10.819 13.458 1.00 33.31 273 LYS A C 1
ATOM 2103 O O . LYS A 1 309 ? 43.934 10.139 13.758 1.00 33.77 273 LYS A O 1
ATOM 2109 N N . GLY A 1 310 ? 42.965 12.159 13.461 1.00 30.93 274 GLY A N 1
ATOM 2110 C CA . GLY A 1 310 ? 44.237 12.861 13.621 1.00 29.71 274 GLY A CA 1
ATOM 2111 C C . GLY A 1 310 ? 44.858 12.781 15.018 1.00 33.33 274 GLY A C 1
ATOM 2112 O O . GLY A 1 310 ? 45.985 13.254 15.198 1.00 34.01 274 GLY A O 1
ATOM 2113 N N . VAL A 1 311 ? 44.162 12.189 15.992 1.00 30.14 275 VAL A N 1
ATOM 2114 C CA . VAL A 1 311 ? 44.713 12.060 17.336 1.00 28.81 275 VAL A CA 1
ATOM 2115 C C . VAL A 1 311 ? 46.014 11.256 17.313 1.00 30.51 275 VAL A C 1
ATOM 2116 O O . VAL A 1 311 ? 46.909 11.517 18.122 1.00 31.17 275 VAL A O 1
ATOM 2120 N N . THR A 1 312 ? 46.145 10.295 16.388 1.00 29.29 276 THR A N 1
ATOM 2121 C CA . THR A 1 312 ? 47.399 9.563 16.161 1.00 31.85 276 THR A CA 1
ATOM 2122 C C . THR A 1 312 ? 47.967 9.773 14.765 1.00 31.37 276 THR A C 1
ATOM 2123 O O . THR A 1 312 ? 48.847 8.989 14.328 1.00 30.89 276 THR A O 1
ATOM 2127 N N . SER A 1 313 ? 47.466 10.775 14.048 1.00 29.73 277 SER A N 1
ATOM 2128 C CA . SER A 1 313 ? 47.771 10.985 12.630 1.00 29.86 277 SER A CA 1
ATOM 2129 C C . SER A 1 313 ? 47.616 9.687 11.855 1.00 32.35 277 SER A C 1
ATOM 2130 O O . SER A 1 313 ? 48.315 9.451 10.873 1.00 31.84 277 SER A O 1
ATOM 2133 N N . GLY A 1 314 ? 46.658 8.877 12.288 1.00 32.24 278 GLY A N 1
ATOM 2134 C CA . GLY A 1 314 ? 46.316 7.638 11.655 1.00 30.30 278 GLY A CA 1
ATOM 2135 C C . GLY A 1 314 ? 47.375 6.560 11.789 1.00 30.28 278 GLY A C 1
ATOM 2136 O O . GLY A 1 314 ? 47.210 5.492 11.200 1.00 35.43 278 GLY A O 1
ATOM 2137 N N . TYR A 1 315 ? 48.443 6.792 12.569 1.00 29.93 279 TYR A N 1
ATOM 2138 C CA . TYR A 1 315 ? 49.489 5.785 12.734 1.00 29.10 279 TYR A CA 1
ATOM 2139 C C . TYR A 1 315 ? 49.028 4.565 13.525 1.00 31.61 279 TYR A C 1
ATOM 2140 O O . TYR A 1 315 ? 49.619 3.495 13.360 1.00 33.12 279 TYR A O 1
ATOM 2149 N N . PHE A 1 316 ? 47.964 4.696 14.353 1.00 30.50 280 PHE A N 1
ATOM 2150 C CA . PHE A 1 316 ? 47.469 3.651 15.258 1.00 29.97 280 PHE A CA 1
ATOM 2151 C C . PHE A 1 316 ? 46.006 3.963 15.546 1.00 30.83 280 PHE A C 1
ATOM 2152 O O . PHE A 1 316 ? 45.689 5.119 15.870 1.00 31.86 280 PHE A O 1
ATOM 2160 N N . PRO A 1 317 ? 45.090 3.002 15.389 1.00 30.98 281 PRO A N 1
ATOM 2161 C CA . PRO A 1 317 ? 43.655 3.290 15.582 1.00 28.07 281 PRO A CA 1
ATOM 2162 C C . PRO A 1 317 ? 43.349 3.698 17.020 1.00 32.17 281 PRO A C 1
ATOM 2163 O O . PRO A 1 317 ? 43.707 2.999 17.985 1.00 31.94 281 PRO A O 1
ATOM 2167 N N . LEU A 1 318 ? 42.736 4.874 17.167 1.00 28.59 282 LEU A N 1
ATOM 2168 C CA . LEU A 1 318 ? 42.370 5.405 18.464 1.00 25.51 282 LEU A CA 1
ATOM 2169 C C . LEU A 1 318 ? 41.273 6.450 18.284 1.00 30.86 282 LEU A C 1
ATOM 2170 O O . LEU A 1 318 ? 41.294 7.228 17.314 1.00 31.78 282 LEU A O 1
ATOM 2175 N N . GLY A 1 319 ? 40.370 6.505 19.253 1.00 30.39 283 GLY A N 1
ATOM 2176 C CA . GLY A 1 319 ? 39.358 7.544 19.265 1.00 28.17 283 GLY A CA 1
ATOM 2177 C C . GLY A 1 319 ? 38.877 7.704 20.679 1.00 28.00 283 GLY A C 1
ATOM 2178 O O . GLY A 1 319 ? 39.462 7.150 21.615 1.00 29.53 283 GLY A O 1
ATOM 2179 N N . GLY A 1 320 ? 37.800 8.462 20.847 1.00 28.92 284 GLY A N 1
ATOM 2180 C CA . GLY A 1 320 ? 37.261 8.558 22.188 1.00 29.23 284 GLY A CA 1
ATOM 2181 C C . GLY A 1 320 ? 36.125 9.556 22.259 1.00 31.29 284 GLY A C 1
ATOM 2182 O O . GLY A 1 320 ? 35.709 10.140 21.255 1.00 28.79 284 GLY A O 1
ATOM 2183 N N . VAL A 1 321 ? 35.638 9.710 23.488 1.00 29.07 285 VAL A N 1
ATOM 2184 C CA . VAL A 1 321 ? 34.533 10.564 23.871 1.00 32.50 285 VAL A CA 1
ATOM 2185 C C . VAL A 1 321 ? 34.988 11.330 25.113 1.00 37.10 285 VAL A C 1
ATOM 2186 O O . VAL A 1 321 ? 35.368 10.706 26.111 1.00 42.93 285 VAL A O 1
ATOM 2190 N N . VAL A 1 322 ? 34.947 12.662 25.062 1.00 39.87 286 VAL A N 1
ATOM 2191 C CA . VAL A 1 322 ? 35.231 13.534 26.210 1.00 34.96 286 VAL A CA 1
ATOM 2192 C C . VAL A 1 322 ? 33.916 14.122 26.684 1.00 36.76 286 VAL A C 1
ATOM 2193 O O . VAL A 1 322 ? 33.103 14.561 25.862 1.00 38.71 286 VAL A O 1
ATOM 2197 N N . VAL A 1 323 ? 33.696 14.122 28.005 1.00 37.69 287 VAL A N 1
ATOM 2198 C CA . VAL A 1 323 ? 32.470 14.626 28.592 1.00 39.11 287 VAL A CA 1
ATOM 2199 C C . VAL A 1 323 ? 32.821 15.775 29.536 1.00 43.26 287 VAL A C 1
ATOM 2200 O O . VAL A 1 323 ? 33.930 15.853 30.073 1.00 42.85 287 VAL A O 1
ATOM 2204 N N . SER A 1 324 ? 31.855 16.669 29.738 1.00 43.47 288 SER A N 1
ATOM 2205 C CA . SER A 1 324 ? 31.994 17.818 30.621 1.00 40.84 288 SER A CA 1
ATOM 2206 C C . SER A 1 324 ? 32.109 17.392 32.089 1.00 45.91 288 SER A C 1
ATOM 2207 O O . SER A 1 324 ? 31.729 16.278 32.472 1.00 42.22 288 SER A O 1
ATOM 2210 N N . ASP A 1 325 ? 32.550 18.343 32.934 1.00 42.95 289 ASP A N 1
ATOM 2211 C CA . ASP A 1 325 ? 32.609 18.094 34.374 1.00 48.58 289 ASP A CA 1
ATOM 2212 C C . ASP A 1 325 ? 31.257 17.728 34.986 1.00 50.61 289 ASP A C 1
ATOM 2213 O O . ASP A 1 325 ? 31.209 16.769 35.780 1.00 49.15 289 ASP A O 1
ATOM 2218 N N . PRO A 1 326 ? 30.148 18.415 34.676 1.00 50.16 290 PRO A N 1
ATOM 2219 C CA . PRO A 1 326 ? 28.873 18.024 35.298 1.00 53.05 290 PRO A CA 1
ATOM 2220 C C . PRO A 1 326 ? 28.468 16.605 34.945 1.00 49.79 290 PRO A C 1
ATOM 2221 O O . PRO A 1 326 ? 27.946 15.858 35.789 1.00 51.46 290 PRO A O 1
ATOM 2225 N N . ILE A 1 327 ? 28.677 16.223 33.693 1.00 46.60 291 ILE A N 1
ATOM 2226 C CA . ILE A 1 327 ? 28.338 14.878 33.253 1.00 46.33 291 ILE A CA 1
ATOM 2227 C C . ILE A 1 327 ? 29.193 13.845 33.981 1.00 45.41 291 ILE A C 1
ATOM 2228 O O . ILE A 1 327 ? 28.680 12.865 34.527 1.00 42.11 291 ILE A O 1
ATOM 2233 N N . HIS A 1 328 ? 30.511 14.056 34.012 1.00 45.14 292 HIS A N 1
ATOM 2234 C CA . HIS A 1 328 ? 31.370 13.178 34.808 1.00 45.07 292 HIS A CA 1
ATOM 2235 C C . HIS A 1 328 ? 30.857 13.064 36.247 1.00 42.92 292 HIS A C 1
ATOM 2236 O O . HIS A 1 328 ? 30.807 11.964 36.814 1.00 44.30 292 HIS A O 1
ATOM 2243 N N . GLU A 1 329 ? 30.444 14.189 36.841 1.00 44.45 293 GLU A N 1
ATOM 2244 C CA . GLU A 1 329 ? 29.939 14.165 38.210 1.00 50.59 293 GLU A CA 1
ATOM 2245 C C . GLU A 1 329 ? 28.668 13.321 38.339 1.00 54.65 293 GLU A C 1
ATOM 2246 O O . GLU A 1 329 ? 28.481 12.627 39.344 1.00 55.52 293 GLU A O 1
ATOM 2252 N N . VAL A 1 330 ? 27.762 13.409 37.364 1.00 54.56 294 VAL A N 1
ATOM 2253 C CA . VAL A 1 330 ? 26.559 12.575 37.391 1.00 55.27 294 VAL A CA 1
ATOM 2254 C C . VAL A 1 330 ? 26.933 11.099 37.243 1.00 51.94 294 VAL A C 1
ATOM 2255 O O . VAL A 1 330 ? 26.372 10.227 37.917 1.00 53.07 294 VAL A O 1
ATOM 2259 N N . LEU A 1 331 ? 27.901 10.798 36.381 1.00 45.58 295 LEU A N 1
ATOM 2260 C CA . LEU A 1 331 ? 28.388 9.427 36.283 1.00 46.79 295 LEU A CA 1
ATOM 2261 C C . LEU A 1 331 ? 28.885 8.934 37.635 1.00 47.53 295 LEU A C 1
ATOM 2262 O O . LEU A 1 331 ? 28.474 7.868 38.113 1.00 44.85 295 LEU A O 1
ATOM 2267 N N . LYS A 1 332 ? 29.756 9.724 38.278 1.00 48.48 296 LYS A N 1
ATOM 2268 C CA . LYS A 1 332 ? 30.317 9.348 39.572 1.00 49.96 296 LYS A CA 1
ATOM 2269 C C . LYS A 1 332 ? 29.228 9.106 40.599 1.00 54.66 296 LYS A C 1
ATOM 2270 O O . LYS A 1 332 ? 29.348 8.212 41.444 1.00 56.01 296 LYS A O 1
ATOM 2276 N N . GLU A 1 333 ? 28.172 9.905 40.563 1.00 56.88 297 GLU A N 1
ATOM 2277 C CA . GLU A 1 333 ? 27.153 9.813 41.604 1.00 59.39 297 GLU A CA 1
ATOM 2278 C C . GLU A 1 333 ? 26.117 8.732 41.337 1.00 59.29 297 GLU A C 1
ATOM 2279 O O . GLU A 1 333 ? 25.609 8.125 42.286 1.00 62.38 297 GLU A O 1
ATOM 2285 N N . LYS A 1 334 ? 25.787 8.471 40.073 1.00 55.46 298 LYS A N 1
ATOM 2286 C CA . LYS A 1 334 ? 24.611 7.678 39.744 1.00 52.76 298 LYS A CA 1
ATOM 2287 C C . LYS A 1 334 ? 24.885 6.507 38.814 1.00 49.41 298 LYS A C 1
ATOM 2288 O O . LYS A 1 334 ? 23.977 5.701 38.591 1.00 49.64 298 LYS A O 1
ATOM 2294 N N . SER A 1 335 ? 26.095 6.369 38.276 1.00 46.79 299 SER A N 1
ATOM 2295 C CA . SER A 1 335 ? 26.377 5.241 37.396 1.00 48.38 299 SER A CA 1
ATOM 2296 C C . SER A 1 335 ? 26.839 4.075 38.260 1.00 54.85 299 SER A C 1
ATOM 2297 O O . SER A 1 335 ? 28.038 3.818 38.421 1.00 58.50 299 SER A O 1
ATOM 2300 N N . VAL A 1 336 ? 25.863 3.321 38.742 1.00 49.67 300 VAL A N 1
ATOM 2301 C CA . VAL A 1 336 ? 26.026 2.266 39.733 1.00 52.41 300 VAL A CA 1
ATOM 2302 C C . VAL A 1 336 ? 26.562 0.995 39.088 1.00 49.70 300 VAL A C 1
ATOM 2303 O O . VAL A 1 336 ? 26.190 0.649 37.965 1.00 46.60 300 VAL A O 1
ATOM 2307 N N . GLY A 1 337 ? 27.417 0.263 39.830 1.00 48.72 301 GLY A N 1
ATOM 2308 C CA . GLY A 1 337 ? 28.079 -0.969 39.386 1.00 46.43 301 GLY A CA 1
ATOM 2309 C C . GLY A 1 337 ? 28.972 -0.761 38.157 1.00 46.54 301 GLY A C 1
ATOM 2310 O O . GLY A 1 337 ? 29.308 0.341 37.780 1.00 51.65 301 GLY A O 1
ATOM 2311 N N . THR A 1 338 ? 29.329 -1.882 37.533 1.00 42.05 302 THR A N 1
ATOM 2312 C CA . THR A 1 338 ? 30.094 -1.866 36.296 1.00 42.43 302 THR A CA 1
ATOM 2313 C C . THR A 1 338 ? 29.395 -1.028 35.224 1.00 43.43 302 THR A C 1
ATOM 2314 O O . THR A 1 338 ? 28.194 -1.155 35.000 1.00 42.16 302 THR A O 1
ATOM 2318 N N . LEU A 1 339 ? 30.145 -0.150 34.575 1.00 43.49 303 LEU A N 1
ATOM 2319 C CA . LEU A 1 339 ? 29.674 0.536 33.373 1.00 44.57 303 LEU A CA 1
ATOM 2320 C C . LEU A 1 339 ? 29.681 -0.468 32.231 1.00 42.26 303 LEU A C 1
ATOM 2321 O O . LEU A 1 339 ? 30.753 -0.902 31.786 1.00 36.67 303 LEU A O 1
ATOM 2326 N N . PHE A 1 340 ? 28.506 -0.860 31.749 1.00 37.62 304 PHE A N 1
ATOM 2327 C CA . PHE A 1 340 ? 28.461 -1.977 30.806 1.00 40.51 304 PHE A CA 1
ATOM 2328 C C . PHE A 1 340 ? 28.652 -1.494 29.373 1.00 38.30 304 PHE A C 1
ATOM 2329 O O . PHE A 1 340 ? 27.805 -1.693 28.507 1.00 39.96 304 PHE A O 1
ATOM 2337 N N . HIS A 1 341 ? 29.806 -0.871 29.139 1.00 36.61 305 HIS A N 1
ATOM 2338 C CA . HIS A 1 341 ? 30.188 -0.473 27.793 1.00 36.54 305 HIS A CA 1
ATOM 2339 C C . HIS A 1 341 ? 31.710 -0.390 27.694 1.00 36.73 305 HIS A C 1
ATOM 2340 O O . HIS A 1 341 ? 32.391 -0.080 28.674 1.00 37.01 305 HIS A O 1
ATOM 2347 N N . GLY A 1 342 ? 32.228 -0.649 26.517 1.00 35.20 306 GLY A N 1
ATOM 2348 C CA . GLY A 1 342 ? 33.674 -0.649 26.374 1.00 37.25 306 GLY A CA 1
ATOM 2349 C C . GLY A 1 342 ? 34.108 -1.616 25.299 1.00 33.81 306 GLY A C 1
ATOM 2350 O O . GLY A 1 342 ? 33.369 -2.498 24.871 1.00 35.86 306 GLY A O 1
ATOM 2351 N N . PHE A 1 343 ? 35.342 -1.432 24.855 1.00 30.36 307 PHE A N 1
ATOM 2352 C CA . PHE A 1 343 ? 35.942 -2.229 23.814 1.00 31.77 307 PHE A CA 1
ATOM 2353 C C . PHE A 1 343 ? 37.242 -2.806 24.374 1.00 33.10 307 PHE A C 1
ATOM 2354 O O . PHE A 1 343 ? 37.903 -2.184 25.228 1.00 29.96 307 PHE A O 1
ATOM 2362 N N . THR A 1 344 ? 37.524 -4.030 23.958 1.00 29.51 308 THR A N 1
ATOM 2363 C CA . THR A 1 344 ? 38.792 -4.670 24.286 1.00 30.69 308 THR A CA 1
ATOM 2364 C C . THR A 1 344 ? 39.938 -3.688 24.194 1.00 31.84 308 THR A C 1
ATOM 2365 O O . THR A 1 344 ? 40.751 -3.589 25.126 1.00 30.47 308 THR A O 1
ATOM 2369 N N . TYR A 1 345 ? 40.010 -2.936 23.084 1.00 29.24 309 TYR A N 1
ATOM 2370 C CA . TYR A 1 345 ? 41.164 -2.062 22.840 1.00 31.76 309 TYR A CA 1
ATOM 2371 C C . TYR A 1 345 ? 40.991 -0.650 23.387 1.00 30.69 309 TYR A C 1
ATOM 2372 O O . TYR A 1 345 ? 41.876 0.193 23.164 1.00 32.70 309 TYR A O 1
ATOM 2381 N N . SER A 1 346 ? 39.923 -0.381 24.156 1.00 30.85 310 SER A N 1
ATOM 2382 C CA . SER A 1 346 ? 39.811 0.929 24.823 1.00 28.88 310 SER A CA 1
ATOM 2383 C C . SER A 1 346 ? 41.054 1.209 25.660 1.00 31.00 310 SER A C 1
ATOM 2384 O O . SER A 1 346 ? 41.367 0.447 26.590 1.00 36.40 310 SER A O 1
ATOM 2387 N N . GLY A 1 347 ? 41.716 2.342 25.380 1.00 31.24 311 GLY A N 1
ATOM 2388 C CA . GLY A 1 347 ? 42.907 2.757 26.100 1.00 29.80 311 GLY A CA 1
ATOM 2389 C C . GLY A 1 347 ? 44.190 2.011 25.738 1.00 31.70 311 GLY A C 1
ATOM 2390 O O . GLY A 1 347 ? 45.166 2.103 26.482 1.00 35.09 311 GLY A O 1
ATOM 2391 N N . HIS A 1 348 ? 44.219 1.264 24.634 1.00 28.91 312 HIS A N 1
ATOM 2392 C CA . HIS A 1 348 ? 45.375 0.492 24.184 1.00 27.71 312 HIS A CA 1
ATOM 2393 C C . HIS A 1 348 ? 46.695 1.212 24.518 1.00 31.76 312 HIS A C 1
ATOM 2394 O O . HIS A 1 348 ? 46.908 2.353 24.066 1.00 29.39 312 HIS A O 1
ATOM 2401 N N . PRO A 1 349 ? 47.611 0.598 25.298 1.00 32.76 313 PRO A N 1
ATOM 2402 C CA . PRO A 1 349 ? 48.833 1.335 25.693 1.00 32.40 313 PRO A CA 1
ATOM 2403 C C . PRO A 1 349 ? 49.666 1.819 24.516 1.00 30.62 313 PRO A C 1
ATOM 2404 O O . PRO A 1 349 ? 50.301 2.878 24.600 1.00 30.08 313 PRO A O 1
ATOM 2408 N N . THR A 1 350 ? 49.758 1.021 23.455 1.00 29.83 314 THR A N 1
ATOM 2409 C CA . THR A 1 350 ? 50.564 1.445 22.319 1.00 29.13 314 THR A CA 1
ATOM 2410 C C . THR A 1 350 ? 49.885 2.593 21.580 1.00 30.63 314 THR A C 1
ATOM 2411 O O . THR A 1 350 ? 50.560 3.537 21.145 1.00 27.89 314 THR A O 1
ATOM 2415 N N . ALA A 1 351 ? 48.553 2.507 21.374 1.00 28.60 315 ALA A N 1
ATOM 2416 C CA . ALA A 1 351 ? 47.828 3.648 20.811 1.00 32.56 315 ALA A CA 1
ATOM 2417 C C . ALA A 1 351 ? 48.094 4.898 21.610 1.00 33.02 315 ALA A C 1
ATOM 2418 O O . ALA A 1 351 ? 48.352 5.983 21.058 1.00 33.93 315 ALA A O 1
ATOM 2420 N N . ALA A 1 352 ? 48.041 4.771 22.928 1.00 32.23 316 ALA A N 1
ATOM 2421 C CA . ALA A 1 352 ? 48.222 5.946 23.751 1.00 33.39 316 ALA A CA 1
ATOM 2422 C C . ALA A 1 352 ? 49.635 6.492 23.629 1.00 36.15 316 ALA A C 1
ATOM 2423 O O . ALA A 1 352 ? 49.821 7.715 23.613 1.00 31.72 316 ALA A O 1
ATOM 2425 N N . ALA A 1 353 ? 50.651 5.610 23.551 1.00 34.10 317 ALA A N 1
ATOM 2426 C CA . ALA A 1 353 ? 52.025 6.100 23.422 1.00 32.25 317 ALA A CA 1
ATOM 2427 C C . ALA A 1 353 ? 52.216 6.835 22.097 1.00 33.29 317 ALA A C 1
ATOM 2428 O O . ALA A 1 353 ? 52.912 7.859 22.034 1.00 33.43 317 ALA A O 1
ATOM 2430 N N . VAL A 1 354 ? 51.615 6.324 21.024 1.00 31.84 318 VAL A N 1
ATOM 2431 C CA . VAL A 1 354 ? 51.706 6.998 19.725 1.00 35.48 318 VAL A CA 1
ATOM 2432 C C . VAL A 1 354 ? 50.971 8.338 19.764 1.00 33.95 318 VAL A C 1
ATOM 2433 O O . VAL A 1 354 ? 51.469 9.360 19.270 1.00 30.87 318 VAL A O 1
ATOM 2437 N N . ALA A 1 355 ? 49.756 8.347 20.315 1.00 31.93 319 ALA A N 1
ATOM 2438 C CA . ALA A 1 355 ? 49.005 9.606 20.403 1.00 30.40 319 ALA A CA 1
ATOM 2439 C C . ALA A 1 355 ? 49.760 10.674 21.204 1.00 33.78 319 ALA A C 1
ATOM 2440 O O . ALA A 1 355 ? 49.736 11.863 20.857 1.00 35.17 319 ALA A O 1
ATOM 2442 N N . LEU A 1 356 ? 50.400 10.284 22.307 1.00 34.27 320 LEU A N 1
ATOM 2443 C CA . LEU A 1 356 ? 51.124 11.260 23.084 1.00 33.92 320 LEU A CA 1
ATOM 2444 C C . LEU A 1 356 ? 52.230 11.887 22.242 1.00 37.69 320 LEU A C 1
ATOM 2445 O O . LEU A 1 356 ? 52.360 13.116 22.185 1.00 37.79 320 LEU A O 1
ATOM 2450 N N . LYS A 1 357 ? 53.054 11.057 21.591 1.00 32.95 321 LYS A N 1
ATOM 2451 C CA . LYS A 1 357 ? 54.118 11.618 20.746 1.00 34.08 321 LYS A CA 1
ATOM 2452 C C . LYS A 1 357 ? 53.512 12.447 19.611 1.00 33.50 321 LYS A C 1
ATOM 2453 O O . LYS A 1 357 ? 53.993 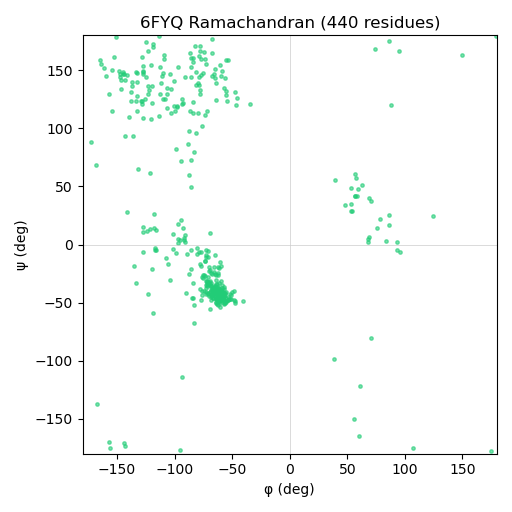13.538 19.301 1.00 34.16 321 LYS A O 1
ATOM 2459 N N . ASN A 1 358 ? 52.407 11.975 19.032 1.00 31.59 322 ASN A N 1
ATOM 2460 C CA . ASN A 1 358 ? 51.750 12.724 17.956 1.00 34.43 322 ASN A CA 1
ATOM 2461 C C . ASN A 1 358 ? 51.349 14.124 18.417 1.00 33.89 322 ASN A C 1
ATOM 2462 O O . ASN A 1 358 ? 51.624 15.125 17.736 1.00 37.48 322 ASN A O 1
ATOM 2467 N N . ILE A 1 359 ? 50.720 14.223 19.588 1.00 33.20 323 ILE A N 1
ATOM 2468 C CA . ILE A 1 359 ? 50.322 15.535 20.104 1.00 35.22 323 ILE A CA 1
ATOM 2469 C C . ILE A 1 359 ? 51.545 16.393 20.411 1.00 38.00 323 ILE A C 1
ATOM 2470 O O . ILE A 1 359 ? 51.537 17.605 20.171 1.00 39.81 323 ILE A O 1
ATOM 2475 N N . ALA A 1 360 ? 52.629 15.782 20.924 1.00 38.40 324 ALA A N 1
ATOM 2476 C CA . ALA A 1 360 ? 53.833 16.570 21.212 1.00 38.88 324 ALA A CA 1
ATOM 2477 C C . ALA A 1 360 ? 54.429 17.125 19.926 1.00 40.13 324 ALA A C 1
ATOM 2478 O O . ALA A 1 360 ? 54.930 18.258 19.900 1.00 43.93 324 ALA A O 1
ATOM 2480 N N . ILE A 1 361 ? 54.368 16.349 18.834 1.00 37.46 325 ILE A N 1
ATOM 2481 C CA . ILE A 1 361 ? 54.822 16.874 17.546 1.00 37.87 325 ILE A CA 1
ATOM 2482 C C . ILE A 1 361 ? 53.970 18.074 17.125 1.00 35.55 325 ILE A C 1
ATOM 2483 O O . ILE A 1 361 ? 54.488 19.125 16.718 1.00 38.43 325 ILE A O 1
ATOM 2488 N N . ILE A 1 362 ? 52.654 17.932 17.198 1.00 35.76 326 ILE A N 1
ATOM 2489 C CA . ILE A 1 362 ? 51.790 19.042 16.790 1.00 38.63 326 ILE A CA 1
ATOM 2490 C C . ILE A 1 362 ? 52.144 20.306 17.573 1.00 40.92 326 ILE A C 1
ATOM 2491 O O . ILE A 1 362 ? 52.240 21.400 17.003 1.00 46.05 326 ILE A O 1
ATOM 2496 N N . LYS A 1 363 ? 52.407 20.165 18.875 1.00 35.94 327 LYS A N 1
ATOM 2497 C CA . LYS A 1 363 ? 52.808 21.307 19.686 1.00 41.24 327 LYS A CA 1
ATOM 2498 C C . LYS A 1 363 ? 54.197 21.808 19.288 1.00 45.16 327 LYS A C 1
ATOM 2499 O O . LYS A 1 363 ? 54.407 23.013 19.119 1.00 45.81 327 LYS A O 1
ATOM 2505 N N . GLU A 1 364 ? 55.172 20.904 19.148 1.00 45.79 328 GLU A N 1
ATOM 2506 C CA . GLU A 1 364 ? 56.543 21.376 18.957 1.00 49.08 328 GLU A CA 1
ATOM 2507 C C . GLU A 1 364 ? 56.725 22.002 17.574 1.00 47.74 328 GLU A C 1
ATOM 2508 O O . GLU A 1 364 ? 57.470 22.979 17.419 1.00 47.16 328 GLU A O 1
ATOM 2514 N N . GLU A 1 365 ? 56.027 21.485 16.568 1.00 46.12 329 GLU A N 1
ATOM 2515 C CA . GLU A 1 365 ? 56.129 22.007 15.210 1.00 47.07 329 GLU A CA 1
ATOM 2516 C C . GLU A 1 365 ? 55.087 23.090 14.925 1.00 48.12 329 GLU A C 1
ATOM 2517 O O . GLU A 1 365 ? 55.013 23.587 13.799 1.00 45.58 329 GLU A O 1
ATOM 2523 N N . ARG A 1 366 ? 54.317 23.497 15.934 1.00 44.39 330 ARG A N 1
ATOM 2524 C CA . ARG A 1 366 ? 53.410 24.624 15.761 1.00 44.83 330 ARG A CA 1
ATOM 2525 C C . ARG A 1 366 ? 52.470 24.352 14.604 1.00 42.46 330 ARG A C 1
ATOM 2526 O O . ARG A 1 366 ? 52.206 25.219 13.775 1.00 45.14 330 ARG A O 1
ATOM 2534 N N . LEU A 1 367 ? 51.990 23.114 14.533 1.00 39.07 331 LEU A N 1
ATOM 2535 C CA . LEU A 1 367 ? 51.193 22.706 13.392 1.00 37.83 331 LEU A CA 1
ATOM 2536 C C . LEU A 1 367 ? 49.800 23.308 13.421 1.00 43.54 331 LEU A C 1
ATOM 2537 O O . LEU A 1 367 ? 49.204 23.479 12.355 1.00 39.88 331 LEU A O 1
ATOM 2542 N N . VAL A 1 368 ? 49.265 23.628 14.610 1.00 44.10 332 VAL A N 1
ATOM 2543 C CA . VAL A 1 368 ? 47.970 24.296 14.655 1.00 43.74 332 VAL A CA 1
ATOM 2544 C C . VAL A 1 368 ? 48.076 25.647 13.958 1.00 47.14 332 VAL A C 1
ATOM 2545 O O . VAL A 1 368 ? 47.293 25.971 13.051 1.00 44.94 332 VAL A O 1
ATOM 2549 N N . GLU A 1 369 ? 49.063 26.453 14.370 1.00 44.68 333 GLU A N 1
ATOM 2550 C CA . GLU A 1 369 ? 49.316 27.718 13.689 1.00 46.51 333 GLU A CA 1
ATOM 2551 C C . GLU A 1 369 ? 49.646 27.508 12.205 1.00 48.36 333 GLU A C 1
ATOM 2552 O O . GLU A 1 369 ? 49.158 28.256 11.348 1.00 47.56 333 GLU A O 1
ATOM 2558 N N . ASN A 1 370 ? 50.477 26.504 11.868 1.00 45.39 334 ASN A N 1
ATOM 2559 C CA . ASN A 1 370 ? 50.798 26.307 10.448 1.00 46.12 334 ASN A CA 1
ATOM 2560 C C . ASN A 1 370 ? 49.551 25.973 9.639 1.00 42.96 334 ASN A C 1
ATOM 2561 O O . ASN A 1 370 ? 49.434 26.351 8.469 1.00 41.93 334 ASN A O 1
ATOM 2566 N N . SER A 1 371 ? 48.643 25.204 10.228 1.00 40.79 335 SER A N 1
ATOM 2567 C CA . SER A 1 371 ? 47.403 24.861 9.541 1.00 40.98 335 SER A CA 1
ATOM 2568 C C . SER A 1 371 ? 46.583 26.114 9.233 1.00 41.89 335 SER A C 1
ATOM 2569 O O . SER A 1 371 ? 46.000 26.254 8.149 1.00 41.56 335 SER A O 1
ATOM 2572 N N . LYS A 1 372 ? 46.514 27.038 10.175 1.00 43.72 336 LYS A N 1
ATOM 2573 C CA . LYS A 1 372 ? 45.772 28.265 9.888 1.00 46.20 336 LYS A CA 1
ATOM 2574 C C . LYS A 1 372 ? 46.451 29.090 8.789 1.00 48.34 336 LYS A C 1
ATOM 2575 O O . LYS A 1 372 ? 45.782 29.626 7.899 1.00 48.51 336 LYS A O 1
ATOM 2581 N N . ARG A 1 373 ? 47.782 29.189 8.808 1.00 50.11 337 ARG A N 1
ATOM 2582 C CA . ARG A 1 373 ? 48.442 30.064 7.833 1.00 52.39 337 ARG A CA 1
ATOM 2583 C C . ARG A 1 373 ? 48.444 29.446 6.438 1.00 49.52 337 ARG A C 1
ATOM 2584 O O . ARG A 1 373 ? 48.220 30.136 5.437 1.00 47.13 337 ARG A O 1
ATOM 2592 N N . MET A 1 374 ? 48.665 28.141 6.349 1.00 47.48 338 MET A N 1
ATOM 2593 C CA . MET A 1 374 ? 48.652 27.485 5.046 1.00 47.85 338 MET A CA 1
ATOM 2594 C C . MET A 1 374 ? 47.227 27.310 4.500 1.00 45.90 338 MET A C 1
ATOM 2595 O O . MET A 1 374 ? 47.033 27.275 3.280 1.00 48.39 338 MET A O 1
ATOM 2600 N N . GLY A 1 375 ? 46.223 27.179 5.367 1.00 48.74 339 GLY A N 1
ATOM 2601 C CA . GLY A 1 375 ? 44.839 27.307 4.910 1.00 44.56 339 GLY A CA 1
ATOM 2602 C C . GLY A 1 375 ? 44.546 28.674 4.304 1.00 49.14 339 GLY A C 1
ATOM 2603 O O . GLY A 1 375 ? 43.976 28.780 3.213 1.00 48.94 339 GLY A O 1
ATOM 2604 N N . ASP A 1 376 ? 44.942 29.743 4.997 1.00 48.93 340 ASP A N 1
ATOM 2605 C CA . ASP A 1 376 ? 44.840 31.070 4.395 1.00 54.17 340 ASP A CA 1
ATOM 2606 C C . ASP A 1 376 ? 45.589 31.129 3.069 1.00 53.81 340 ASP A C 1
ATOM 2607 O O . ASP A 1 376 ? 45.132 31.774 2.112 1.00 50.66 340 ASP A O 1
ATOM 2612 N N . ALA A 1 377 ? 46.782 30.517 3.010 1.00 49.51 341 ALA A N 1
ATOM 2613 C CA . ALA A 1 377 ? 47.568 30.600 1.777 1.00 55.44 341 ALA A CA 1
ATOM 2614 C C . ALA A 1 377 ? 46.893 29.824 0.652 1.00 54.46 341 ALA A C 1
ATOM 2615 O O . ALA A 1 377 ? 46.857 30.286 -0.492 1.00 49.63 341 ALA A O 1
ATOM 2617 N N . LEU A 1 378 ? 46.324 28.658 0.973 1.00 51.56 342 LEU A N 1
ATOM 2618 C CA . LEU A 1 378 ? 45.618 27.853 -0.022 1.00 54.14 342 LEU A CA 1
ATOM 2619 C C . LEU A 1 378 ? 44.339 28.548 -0.498 1.00 56.29 342 LEU A C 1
ATOM 2620 O O . LEU A 1 378 ? 44.046 28.578 -1.698 1.00 56.56 342 LEU A O 1
ATOM 2625 N N . LEU A 1 379 ? 43.579 29.131 0.429 1.00 55.20 343 LEU A N 1
ATOM 2626 C CA . LEU A 1 379 ? 42.390 29.895 0.053 1.00 56.02 343 LEU A CA 1
ATOM 2627 C C . LEU A 1 379 ? 42.754 31.069 -0.854 1.00 59.50 343 LEU A C 1
ATOM 2628 O O . LEU A 1 379 ? 42.135 31.282 -1.903 1.00 58.47 343 LEU A O 1
ATOM 2633 N N . HIS A 1 380 ? 43.772 31.840 -0.469 1.00 61.61 344 HIS A N 1
ATOM 2634 C CA . HIS A 1 380 ? 44.197 32.959 -1.297 1.00 65.39 344 HIS A CA 1
ATOM 2635 C C . HIS A 1 380 ? 44.602 32.489 -2.689 1.00 64.67 344 HIS A C 1
ATOM 2636 O O . HIS A 1 380 ? 44.189 33.071 -3.702 1.00 65.61 344 HIS A O 1
ATOM 2643 N N . GLY A 1 381 ? 45.417 31.434 -2.762 1.00 59.32 345 GLY A N 1
ATOM 2644 C CA . GLY A 1 381 ? 45.832 30.942 -4.067 1.00 57.12 345 GLY A CA 1
ATOM 2645 C C . GLY A 1 381 ? 44.661 30.443 -4.894 1.00 57.97 345 GLY A C 1
ATOM 2646 O O . GLY A 1 381 ? 44.539 30.757 -6.078 1.00 61.85 345 GLY A O 1
ATOM 2647 N N . LEU A 1 382 ? 43.781 29.654 -4.281 1.00 53.18 346 LEU A N 1
ATOM 2648 C CA . LEU A 1 382 ? 42.694 29.064 -5.052 1.00 55.54 346 LEU A CA 1
ATOM 2649 C C . LEU A 1 382 ? 41.662 30.103 -5.466 1.00 58.83 346 LEU A C 1
ATOM 2650 O O . LEU A 1 382 ? 40.997 29.926 -6.488 1.00 61.16 346 LEU A O 1
ATOM 2655 N N . LYS A 1 383 ? 41.510 31.183 -4.698 1.00 59.78 347 LYS A N 1
ATOM 2656 C CA . LYS A 1 383 ? 40.706 32.306 -5.190 1.00 62.98 347 LYS A CA 1
ATOM 2657 C C . LYS A 1 383 ? 41.283 32.868 -6.482 1.00 65.53 347 LYS A C 1
ATOM 2658 O O . LYS A 1 383 ? 40.537 33.180 -7.418 1.00 68.16 347 LYS A O 1
ATOM 2664 N N . LYS A 1 384 ? 42.609 33.036 -6.548 1.00 64.80 348 LYS A N 1
ATOM 2665 C CA . LYS A 1 384 ? 43.218 33.491 -7.798 1.00 68.73 348 LYS A CA 1
ATOM 2666 C C . LYS A 1 384 ? 42.917 32.514 -8.929 1.00 68.54 348 LYS A C 1
ATOM 2667 O O . LYS A 1 384 ? 42.571 32.923 -10.040 1.00 69.55 348 LYS A O 1
ATOM 2673 N N . VAL A 1 385 ? 43.030 31.212 -8.650 1.00 65.51 349 VAL A N 1
ATOM 2674 C CA . VAL A 1 385 ? 42.687 30.184 -9.628 1.00 62.60 349 VAL A CA 1
ATOM 2675 C C . VAL A 1 385 ? 41.230 30.305 -10.060 1.00 64.36 349 VAL A C 1
ATOM 2676 O O . VAL A 1 385 ? 40.906 30.197 -11.252 1.00 65.55 349 VAL A O 1
ATOM 2680 N N . LYS A 1 386 ? 40.324 30.536 -9.111 1.00 64.55 350 LYS A N 1
ATOM 2681 C CA . LYS A 1 386 ? 38.932 30.759 -9.504 1.00 64.04 350 LYS A CA 1
ATOM 2682 C C . LYS A 1 386 ? 38.833 31.820 -10.589 1.00 71.93 350 LYS A C 1
ATOM 2683 O O . LYS A 1 386 ? 38.102 31.654 -11.572 1.00 74.08 350 LYS A O 1
ATOM 2689 N N . ASN A 1 387 ? 39.580 32.912 -10.445 1.00 76.37 351 ASN A N 1
ATOM 2690 C CA . ASN A 1 387 ? 39.462 33.982 -11.422 1.00 79.10 351 ASN A CA 1
ATOM 2691 C C . ASN A 1 387 ? 40.115 33.636 -12.756 1.00 79.28 351 ASN A C 1
ATOM 2692 O O . ASN A 1 387 ? 39.839 34.307 -13.749 1.00 80.26 351 ASN A O 1
ATOM 2697 N N . ARG A 1 388 ? 40.945 32.596 -12.820 1.00 77.70 352 ARG A N 1
ATOM 2698 C CA . ARG A 1 388 ? 41.526 32.194 -14.098 1.00 80.38 352 ARG A CA 1
ATOM 2699 C C . ARG A 1 388 ? 40.660 31.189 -14.852 1.00 77.24 352 ARG A C 1
ATOM 2700 O O . ARG A 1 388 ? 40.950 30.893 -16.017 1.00 79.63 352 ARG A O 1
ATOM 2708 N N . LEU A 1 389 ? 39.611 30.668 -14.227 1.00 68.43 353 LEU A N 1
ATOM 2709 C CA . LEU A 1 389 ? 38.810 29.588 -14.774 1.00 68.84 353 LEU A CA 1
ATOM 2710 C C . LEU A 1 389 ? 37.369 30.049 -14.978 1.00 71.51 353 LEU A C 1
ATOM 2711 O O . LEU A 1 389 ? 36.975 31.142 -14.567 1.00 72.68 353 LEU A O 1
ATOM 2716 N N . GLU A 1 390 ? 36.580 29.191 -15.623 1.00 71.50 354 GLU A N 1
ATOM 2717 C CA . GLU A 1 390 ? 35.172 29.477 -15.880 1.00 75.86 354 GLU A CA 1
ATOM 2718 C C . GLU A 1 390 ? 34.209 28.665 -15.024 1.00 72.60 354 GLU A C 1
ATOM 2719 O O . GLU A 1 390 ? 33.015 28.990 -14.998 1.00 75.44 354 GLU A O 1
ATOM 2725 N N . ILE A 1 391 ? 34.675 27.633 -14.309 1.00 66.71 355 ILE A N 1
ATOM 2726 C CA . ILE A 1 391 ? 33.713 26.707 -13.715 1.00 65.21 355 ILE A CA 1
ATOM 2727 C C . ILE A 1 391 ? 33.930 26.508 -12.221 1.00 65.27 355 ILE A C 1
ATOM 2728 O O . ILE A 1 391 ? 33.382 25.566 -11.641 1.00 60.59 355 ILE A O 1
ATOM 2733 N N . VAL A 1 392 ? 34.706 27.382 -11.579 1.00 63.83 356 VAL A N 1
ATOM 2734 C CA . VAL A 1 392 ? 34.868 27.337 -10.128 1.00 61.36 356 VAL A CA 1
ATOM 2735 C C . VAL A 1 392 ? 33.863 28.278 -9.460 1.00 62.14 356 VAL A C 1
ATOM 2736 O O . VAL A 1 392 ? 33.810 29.481 -9.757 1.00 62.94 356 VAL A O 1
ATOM 2740 N N . GLY A 1 393 ? 33.079 27.716 -8.542 1.00 62.05 357 GLY A N 1
ATOM 2741 C CA . GLY A 1 393 ? 32.152 28.453 -7.708 1.00 65.94 357 GLY A CA 1
ATOM 2742 C C . GLY A 1 393 ? 32.779 28.837 -6.386 1.00 65.93 357 GLY A C 1
ATOM 2743 O O . GLY A 1 393 ? 33.728 29.625 -6.334 1.00 69.98 357 GLY A O 1
ATOM 2744 N N . ASP A 1 394 ? 32.275 28.290 -5.302 1.00 62.87 358 ASP A N 1
ATOM 2745 C CA . ASP A 1 394 ? 32.766 28.708 -4.010 1.00 62.32 358 ASP A CA 1
ATOM 2746 C C . ASP A 1 394 ? 34.142 28.103 -3.772 1.00 61.12 358 ASP A C 1
ATOM 2747 O O . ASP A 1 394 ? 34.469 27.013 -4.250 1.00 59.74 358 ASP A O 1
ATOM 2752 N N . VAL A 1 395 ? 34.963 28.846 -3.052 1.00 59.04 359 VAL A N 1
ATOM 2753 C CA . VAL A 1 395 ? 36.216 28.341 -2.510 1.00 54.62 359 VAL A CA 1
ATOM 2754 C C . VAL A 1 395 ? 36.196 28.705 -1.034 1.00 55.94 359 VAL A C 1
ATOM 2755 O O . VAL A 1 395 ? 35.976 29.872 -0.687 1.00 60.48 359 VAL A O 1
ATOM 2759 N N . ARG A 1 396 ? 36.331 27.708 -0.164 1.00 51.57 360 ARG A N 1
ATOM 2760 C CA . ARG A 1 396 ? 36.235 27.979 1.260 1.00 52.96 360 ARG A CA 1
ATOM 2761 C C . ARG A 1 396 ? 37.214 27.118 2.033 1.00 51.66 360 ARG A C 1
ATOM 2762 O O . ARG A 1 396 ? 37.385 25.932 1.735 1.00 48.23 360 ARG A O 1
ATOM 2770 N N . PHE A 1 397 ? 37.809 27.714 3.061 1.00 50.88 361 PHE A N 1
ATOM 2771 C CA . PHE A 1 397 ? 38.697 26.981 3.946 1.00 50.38 361 PHE A CA 1
ATOM 2772 C C . PHE A 1 397 ? 38.529 27.478 5.369 1.00 50.55 361 PHE A C 1
ATOM 2773 O O . PHE A 1 397 ? 38.354 28.679 5.609 1.00 51.19 361 PHE A O 1
ATOM 2781 N N . VAL A 1 398 ? 38.685 26.566 6.317 1.00 47.60 362 VAL A N 1
ATOM 2782 C CA . VAL A 1 398 ? 39.004 26.958 7.680 1.00 48.24 362 VAL A CA 1
ATOM 2783 C C . VAL A 1 398 ? 40.234 26.152 8.094 1.00 43.23 362 VAL A C 1
ATOM 2784 O O . VAL A 1 398 ? 40.170 24.918 8.249 1.00 38.87 362 VAL A O 1
ATOM 2788 N N . GLY A 1 399 ? 41.369 26.837 8.201 1.00 41.20 363 GLY A N 1
ATOM 2789 C CA . GLY A 1 399 ? 42.617 26.089 8.287 1.00 41.39 363 GLY A CA 1
ATOM 2790 C C . GLY A 1 399 ? 42.744 25.162 7.087 1.00 45.67 363 GLY A C 1
ATOM 2791 O O . GLY A 1 399 ? 42.249 25.459 5.988 1.00 52.19 363 GLY A O 1
ATOM 2792 N N . LEU A 1 400 ? 43.431 24.032 7.284 1.00 39.51 364 LEU A N 1
ATOM 2793 C CA . LEU A 1 400 ? 43.685 23.086 6.187 1.00 37.37 364 LEU A CA 1
ATOM 2794 C C . LEU A 1 400 ? 42.521 22.114 6.007 1.00 40.68 364 LEU A C 1
ATOM 2795 O O . LEU A 1 400 ? 42.686 20.894 5.921 1.00 38.84 364 LEU A O 1
ATOM 2800 N N . LEU A 1 401 ? 41.323 22.683 5.934 1.00 40.15 365 LEU A N 1
ATOM 2801 C CA . LEU A 1 401 ? 40.094 21.931 5.673 1.00 38.06 365 LEU A CA 1
ATOM 2802 C C . LEU A 1 401 ? 39.291 22.792 4.720 1.00 42.89 365 LEU A C 1
ATOM 2803 O O . LEU A 1 401 ? 38.805 23.870 5.115 1.00 42.02 365 LEU A O 1
ATOM 2808 N N . GLY A 1 402 ? 39.174 22.367 3.468 1.00 41.57 366 GLY A N 1
ATOM 2809 C CA . GLY A 1 402 ? 38.538 23.283 2.543 1.00 46.22 366 GLY A CA 1
ATOM 2810 C C . GLY A 1 402 ? 37.938 22.537 1.378 1.00 46.97 366 GLY A C 1
ATOM 2811 O O . GLY A 1 402 ? 37.979 21.304 1.313 1.00 45.71 366 GLY A O 1
ATOM 2812 N N . ALA A 1 403 ? 37.427 23.310 0.426 1.00 45.30 367 ALA A N 1
ATOM 2813 C CA . ALA A 1 403 ? 36.642 22.747 -0.651 1.00 44.41 367 ALA A CA 1
ATOM 2814 C C . ALA A 1 403 ? 36.590 23.735 -1.805 1.00 51.96 367 ALA A C 1
ATOM 2815 O O . ALA A 1 403 ? 36.718 24.958 -1.625 1.00 55.54 367 ALA A O 1
ATOM 2817 N N . VAL A 1 404 ? 36.437 23.178 -2.994 1.00 50.47 368 VAL A N 1
ATOM 2818 C CA . VAL A 1 404 ? 36.330 23.936 -4.225 1.00 53.24 368 VAL A CA 1
ATOM 2819 C C . VAL A 1 404 ? 35.146 23.355 -4.967 1.00 53.67 368 VAL A C 1
ATOM 2820 O O . VAL A 1 404 ? 35.182 22.173 -5.332 1.00 54.18 368 VAL A O 1
ATOM 2824 N N . GLU A 1 405 ? 34.092 24.171 -5.144 1.00 55.02 369 GLU A N 1
ATOM 2825 C CA . GLU A 1 405 ? 32.874 23.807 -5.865 1.00 57.27 369 GLU A CA 1
ATOM 2826 C C . GLU A 1 405 ? 33.038 24.048 -7.360 1.00 58.30 369 GLU A C 1
ATOM 2827 O O . GLU A 1 405 ? 33.662 25.031 -7.784 1.00 59.85 369 GLU A O 1
ATOM 2833 N N . LEU A 1 406 ? 32.442 23.168 -8.156 1.00 54.73 370 LEU A N 1
ATOM 2834 C CA . LEU A 1 406 ? 32.410 23.324 -9.599 1.00 56.01 370 LEU A CA 1
ATOM 2835 C C . LEU A 1 406 ? 30.978 23.615 -10.033 1.00 59.78 370 LEU A C 1
ATOM 2836 O O . LEU A 1 406 ? 30.049 22.993 -9.533 1.00 58.82 370 LEU A O 1
ATOM 2841 N N . MET A 1 407 ? 30.808 24.541 -10.978 1.00 64.05 371 MET A N 1
ATOM 2842 C CA . MET A 1 407 ? 29.482 24.998 -11.403 1.00 68.13 371 MET A CA 1
ATOM 2843 C C . MET A 1 407 ? 29.504 25.367 -12.883 1.00 70.34 371 MET A C 1
ATOM 2844 O O . MET A 1 407 ? 30.504 25.895 -13.375 1.00 70.22 371 MET A O 1
ATOM 2849 N N . GLN A 1 408 ? 28.396 25.090 -13.584 1.00 73.03 372 GLN A N 1
ATOM 2850 C CA . GLN A 1 408 ? 28.265 25.496 -14.985 1.00 77.14 372 GLN A CA 1
ATOM 2851 C C . GLN A 1 408 ? 28.379 27.005 -15.147 1.00 79.36 372 GLN A C 1
ATOM 2852 O O . GLN A 1 408 ? 28.967 27.491 -16.121 1.00 79.59 372 GLN A O 1
ATOM 2858 N N . ASN A 1 409 ? 27.782 27.764 -14.230 1.00 77.55 373 ASN A N 1
ATOM 2859 C CA . ASN A 1 409 ? 27.853 29.220 -14.263 1.00 76.40 373 ASN A CA 1
ATOM 2860 C C . ASN A 1 409 ? 27.949 29.768 -12.84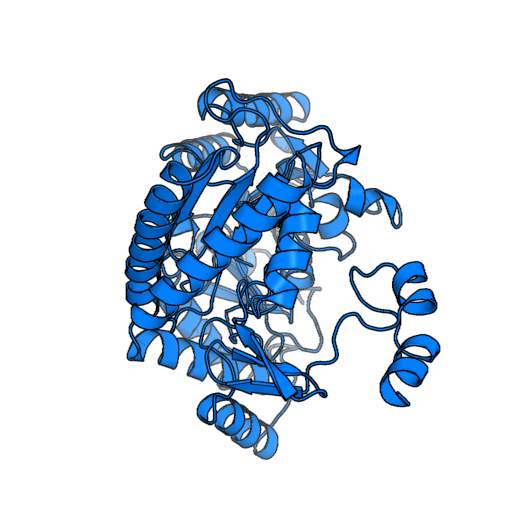7 1.00 74.27 373 ASN A C 1
ATOM 2861 O O . ASN A 1 409 ? 26.926 29.996 -12.181 1.00 74.70 373 ASN A O 1
ATOM 2866 N N . PRO A 1 410 ? 29.177 30.003 -12.354 1.00 72.04 374 PRO A N 1
ATOM 2867 C CA . PRO A 1 410 ? 29.348 30.436 -10.952 1.00 71.57 374 PRO A CA 1
ATOM 2868 C C . PRO A 1 410 ? 28.587 31.704 -10.591 1.00 74.44 374 PRO A C 1
ATOM 2869 O O . PRO A 1 410 ? 28.071 31.809 -9.467 1.00 75.16 374 PRO A O 1
ATOM 2873 N N . ALA A 1 411 ? 28.496 32.668 -11.514 1.00 75.98 375 ALA A N 1
ATOM 2874 C CA . ALA A 1 411 ? 27.914 33.964 -11.183 1.00 81.07 375 ALA A CA 1
ATOM 2875 C C . ALA A 1 411 ? 26.414 33.863 -10.906 1.00 85.93 375 ALA A C 1
ATOM 2876 O O . ALA A 1 411 ? 25.886 34.608 -10.072 1.00 84.39 375 ALA A O 1
ATOM 2878 N N . THR A 1 412 ? 25.711 32.971 -11.615 1.00 87.43 376 THR A N 1
ATOM 2879 C CA . THR A 1 412 ? 24.288 32.709 -11.398 1.00 88.88 376 THR A CA 1
ATOM 2880 C C . THR A 1 412 ? 24.044 31.468 -10.549 1.00 86.71 376 THR A C 1
ATOM 2881 O O . THR A 1 412 ? 22.900 31.204 -10.170 1.00 85.75 376 THR A O 1
ATOM 2885 N N . ASN A 1 413 ? 25.095 30.708 -10.241 1.00 84.60 377 ASN A N 1
ATOM 2886 C CA . ASN A 1 413 ? 25.007 29.519 -9.401 1.00 83.01 377 ASN A CA 1
ATOM 2887 C C . ASN A 1 413 ? 24.280 28.373 -10.100 1.00 79.89 377 ASN A C 1
ATOM 2888 O O . ASN A 1 413 ? 23.556 27.610 -9.458 1.00 83.18 377 ASN A O 1
ATOM 2893 N N . LYS A 1 414 ? 24.494 28.227 -11.404 1.00 75.23 378 LYS A N 1
ATOM 2894 C CA . LYS A 1 414 ? 23.944 27.088 -12.131 1.00 75.80 378 LYS A CA 1
ATOM 2895 C C . LYS A 1 414 ? 24.860 25.874 -11.991 1.00 74.82 378 LYS A C 1
ATOM 2896 O O . LYS A 1 414 ? 26.035 25.951 -12.378 1.00 69.99 378 LYS A O 1
ATOM 2902 N N . PRO A 1 415 ? 24.366 24.743 -11.483 1.00 69.21 379 PRO A N 1
ATOM 2903 C CA . PRO A 1 415 ? 25.192 23.536 -11.388 1.00 70.36 379 PRO A CA 1
ATOM 2904 C C . PRO A 1 415 ? 25.209 22.736 -12.688 1.00 71.98 379 PRO A C 1
ATOM 2905 O O . PRO A 1 415 ? 24.331 22.854 -13.539 1.00 70.72 379 PRO A O 1
ATOM 2909 N N . PHE A 1 416 ? 26.267 21.937 -12.845 1.00 68.88 380 PHE A N 1
ATOM 2910 C CA . PHE A 1 416 ? 26.277 20.880 -13.851 1.00 68.84 380 PHE A CA 1
ATOM 2911 C C . PHE A 1 416 ? 25.241 19.815 -13.505 1.00 68.97 380 PHE A C 1
ATOM 2912 O O . PHE A 1 416 ? 25.017 19.502 -12.329 1.00 66.59 380 PHE A O 1
ATOM 2920 N N . SER A 1 417 ? 24.641 19.215 -14.530 1.00 68.95 381 SER A N 1
ATOM 2921 C CA . SER A 1 417 ? 23.796 18.063 -14.258 1.00 72.09 381 SER A CA 1
ATOM 2922 C C . SER A 1 417 ? 24.644 16.917 -13.718 1.00 71.99 381 SER A C 1
ATOM 2923 O O . SER A 1 417 ? 25.846 16.809 -14.002 1.00 67.80 381 SER A O 1
ATOM 2926 N N . SER A 1 418 ? 24.017 16.080 -12.890 1.00 71.75 382 SER A N 1
ATOM 2927 C CA . SER A 1 418 ? 24.776 15.055 -12.197 1.00 74.52 382 SER A CA 1
ATOM 2928 C C . SER A 1 418 ? 25.388 14.069 -13.179 1.00 74.23 382 SER A C 1
ATOM 2929 O O . SER A 1 418 ? 26.505 13.582 -12.948 1.00 72.00 382 SER A O 1
ATOM 2932 N N . ASN A 1 419 ? 24.700 13.790 -14.289 1.00 73.07 383 ASN A N 1
ATOM 2933 C CA . ASN A 1 419 ? 25.196 12.805 -15.242 1.00 76.04 383 ASN A CA 1
ATOM 2934 C C . ASN A 1 419 ? 26.504 13.216 -15.907 1.00 76.67 383 ASN A C 1
ATOM 2935 O O . ASN A 1 419 ? 27.087 12.403 -16.631 1.00 79.39 383 ASN A O 1
ATOM 2940 N N . LEU A 1 420 ? 26.966 14.450 -15.715 1.00 74.33 384 LEU A N 1
ATOM 2941 C CA . LEU A 1 420 ? 28.271 14.826 -16.249 1.00 74.46 384 LEU A CA 1
ATOM 2942 C C . LEU A 1 420 ? 29.410 14.466 -15.306 1.00 72.55 384 LEU A C 1
ATOM 2943 O O . LEU A 1 420 ? 30.552 14.358 -15.755 1.00 71.74 384 LEU A O 1
ATOM 2948 N N . GLN A 1 421 ? 29.130 14.287 -14.015 1.00 70.24 385 GLN A N 1
ATOM 2949 C CA . GLN A 1 421 ? 30.119 13.759 -13.078 1.00 65.80 385 GLN A CA 1
ATOM 2950 C C . GLN A 1 421 ? 31.372 14.629 -13.032 1.00 64.74 385 GLN A C 1
ATOM 2951 O O . GLN A 1 421 ? 32.500 14.131 -12.952 1.00 62.41 385 GLN A O 1
ATOM 2957 N N . VAL A 1 422 ? 31.177 15.946 -13.042 1.00 61.62 386 VAL A N 1
ATOM 2958 C CA . VAL A 1 422 ? 32.316 16.848 -13.194 1.00 62.66 386 VAL A CA 1
ATOM 2959 C C . VAL A 1 422 ? 33.316 16.657 -12.059 1.00 60.70 386 VAL A C 1
ATOM 2960 O O . VAL A 1 422 ? 34.507 16.412 -12.298 1.00 57.54 386 VAL A O 1
ATOM 2964 N N . ALA A 1 423 ? 32.858 16.749 -10.805 1.00 51.57 387 ALA A N 1
ATOM 2965 C CA . ALA A 1 423 ? 33.827 16.651 -9.711 1.00 51.55 387 ALA A CA 1
ATOM 2966 C C . ALA A 1 423 ? 34.619 15.350 -9.760 1.00 54.20 387 ALA A C 1
ATOM 2967 O O . ALA A 1 423 ? 35.850 15.398 -9.572 1.00 52.08 387 ALA A O 1
ATOM 2969 N N . PRO A 1 424 ? 34.008 14.180 -9.996 1.00 56.79 388 PRO A N 1
ATOM 2970 C CA . PRO A 1 424 ? 34.807 12.955 -10.133 1.00 57.55 388 PRO A CA 1
ATOM 2971 C C . PRO A 1 424 ? 35.779 13.000 -11.293 1.00 56.95 388 PRO A C 1
ATOM 2972 O O . PRO A 1 424 ? 36.865 12.407 -11.203 1.00 60.33 388 PRO A O 1
ATOM 2976 N N . LYS A 1 425 ? 35.423 13.676 -12.383 1.00 55.49 389 LYS A N 1
ATOM 2977 C CA . LYS A 1 425 ? 36.361 13.827 -13.489 1.00 55.66 389 LYS A CA 1
ATOM 2978 C C . LYS A 1 425 ? 37.563 14.651 -13.053 1.00 55.81 389 LYS A C 1
ATOM 2979 O O . LYS A 1 425 ? 38.714 14.267 -13.299 1.00 56.14 389 LYS A O 1
ATOM 2985 N N . VAL A 1 426 ? 37.329 15.733 -12.309 1.00 54.90 390 VAL A N 1
ATOM 2986 C CA . VAL A 1 426 ? 38.456 16.492 -11.765 1.00 54.57 390 VAL A CA 1
ATOM 2987 C C . VAL A 1 426 ? 39.300 15.624 -10.830 1.00 51.99 390 VAL A C 1
ATOM 2988 O O . VAL A 1 426 ? 40.532 15.751 -10.793 1.00 49.29 390 VAL A O 1
ATOM 2992 N N . ILE A 1 427 ? 38.658 14.761 -10.029 1.00 48.18 391 ILE A N 1
ATOM 2993 C CA . ILE A 1 427 ? 39.428 13.860 -9.173 1.00 48.34 391 ILE A CA 1
ATOM 2994 C C . ILE A 1 427 ? 40.371 13.023 -10.014 1.00 48.91 391 ILE A C 1
ATOM 2995 O O . ILE A 1 427 ? 41.564 12.887 -9.706 1.00 49.31 391 ILE A O 1
ATOM 3000 N N . GLU A 1 428 ? 39.841 12.423 -11.076 1.00 51.17 392 GLU A N 1
ATOM 3001 C CA . GLU A 1 428 ? 40.665 11.592 -11.943 1.00 53.25 392 GLU A CA 1
ATOM 3002 C C . GLU A 1 428 ? 41.795 12.395 -12.583 1.00 53.29 392 GLU A C 1
ATOM 3003 O O . GLU A 1 428 ? 42.923 11.893 -12.721 1.00 51.51 392 GLU A O 1
ATOM 3009 N N . ALA A 1 429 ? 41.506 13.618 -13.042 1.00 52.65 393 ALA A N 1
ATOM 3010 C CA . ALA A 1 429 ? 42.568 14.408 -13.672 1.00 54.14 393 ALA A CA 1
ATOM 3011 C C . ALA A 1 429 ? 43.633 14.789 -12.651 1.00 50.96 393 ALA A C 1
ATOM 3012 O O . ALA A 1 429 ? 44.826 14.734 -12.943 1.00 53.88 393 ALA A O 1
ATOM 3014 N N . LEU A 1 430 ? 43.216 15.164 -11.444 1.00 51.31 394 LEU A N 1
ATOM 3015 C CA . LEU A 1 430 ? 44.167 15.415 -10.370 1.00 52.41 394 LEU A CA 1
ATOM 3016 C C . LEU A 1 430 ? 45.042 14.196 -10.139 1.00 51.91 394 LEU A C 1
ATOM 3017 O O . LEU A 1 430 ? 46.272 14.298 -10.053 1.00 50.16 394 LEU A O 1
ATOM 3022 N N . HIS A 1 431 ? 44.403 13.025 -10.039 1.00 51.29 395 HIS A N 1
ATOM 3023 C CA . HIS A 1 431 ? 45.127 11.786 -9.786 1.00 51.01 395 HIS A CA 1
ATOM 3024 C C . HIS A 1 431 ? 46.240 11.584 -10.806 1.00 50.37 395 HIS A C 1
ATOM 3025 O O . HIS A 1 431 ? 47.378 11.261 -10.450 1.00 50.50 395 HIS A O 1
ATOM 3032 N N . GLU A 1 432 ? 45.918 11.760 -12.089 1.00 50.03 396 GLU A N 1
ATOM 3033 C CA . GLU A 1 432 ? 46.907 11.540 -13.120 1.00 48.84 396 GLU A CA 1
ATOM 3034 C C . GLU A 1 432 ? 48.011 12.586 -13.047 1.00 52.21 396 GLU A C 1
ATOM 3035 O O . GLU A 1 432 ? 49.139 12.330 -13.482 1.00 49.78 396 GLU A O 1
ATOM 3041 N N . LEU A 1 433 ? 47.718 13.754 -12.497 1.00 54.08 397 LEU A N 1
ATOM 3042 C CA . LEU A 1 433 ? 48.725 14.791 -12.341 1.00 53.93 397 LEU A CA 1
ATOM 3043 C C . LEU A 1 433 ? 49.411 14.743 -10.978 1.00 49.33 397 LEU A C 1
ATOM 3044 O O . LEU A 1 433 ? 50.083 15.700 -10.602 1.00 50.71 397 LEU A O 1
ATOM 3049 N N . GLY A 1 434 ? 49.253 13.663 -10.225 1.00 46.27 398 GLY A N 1
ATOM 3050 C CA . GLY A 1 434 ? 49.997 13.518 -8.993 1.00 43.63 398 GLY A CA 1
ATOM 3051 C C . GLY A 1 434 ? 49.390 14.135 -7.757 1.00 44.46 398 GLY A C 1
ATOM 3052 O O . GLY A 1 434 ? 50.126 14.428 -6.804 1.00 43.77 398 GLY A O 1
ATOM 3053 N N . VAL A 1 435 ? 48.062 14.302 -7.708 1.00 41.85 399 VAL A N 1
ATOM 3054 C CA . VAL A 1 435 ? 47.394 14.794 -6.512 1.00 40.27 399 VAL A CA 1
ATOM 3055 C C . VAL A 1 435 ? 46.192 13.897 -6.217 1.00 43.38 399 VAL A C 1
ATOM 3056 O O . VAL A 1 435 ? 45.338 13.677 -7.087 1.00 43.06 399 VAL A O 1
ATOM 3060 N N . ILE A 1 436 ? 46.116 13.405 -4.980 1.00 38.56 400 ILE A N 1
ATOM 3061 C CA . ILE A 1 436 ? 44.977 12.640 -4.503 1.00 35.62 400 ILE A CA 1
ATOM 3062 C C . ILE A 1 436 ? 44.097 13.584 -3.691 1.00 42.42 400 ILE A C 1
ATOM 3063 O O . ILE A 1 436 ? 44.516 14.113 -2.652 1.00 44.37 400 ILE A O 1
ATOM 3068 N N . CYS A 1 437 ? 42.893 13.815 -4.189 1.00 40.33 401 CYS A N 1
ATOM 3069 C CA . CYS A 1 437 ? 41.819 14.487 -3.490 1.00 42.05 401 CYS A CA 1
ATOM 3070 C C . CYS A 1 437 ? 40.598 13.562 -3.505 1.00 42.15 401 CYS A C 1
ATOM 3071 O O . CYS A 1 437 ? 40.584 12.538 -4.190 1.00 45.37 401 CYS A O 1
ATOM 3074 N N . ARG A 1 438 ? 39.535 13.962 -2.798 1.00 38.48 402 ARG A N 1
ATOM 3075 C CA . ARG A 1 438 ? 38.286 13.223 -2.808 1.00 34.98 402 ARG A CA 1
ATOM 3076 C C . ARG A 1 438 ? 37.170 14.205 -3.150 1.00 40.14 402 ARG A C 1
ATOM 3077 O O . ARG A 1 438 ? 37.250 15.386 -2.806 1.00 43.48 402 ARG A O 1
ATOM 3085 N N . SER A 1 439 ? 36.135 13.719 -3.823 1.00 40.86 403 SER A N 1
ATOM 3086 C CA . SER A 1 439 ? 35.001 14.552 -4.208 1.00 42.34 403 SER A CA 1
ATOM 3087 C C . SER A 1 439 ? 33.761 14.203 -3.392 1.00 46.81 403 SER A C 1
ATOM 3088 O O . SER A 1 439 ? 33.631 13.102 -2.850 1.00 46.66 403 SER A O 1
ATOM 3091 N N . VAL A 1 440 ? 32.821 15.158 -3.352 1.00 44.86 404 VAL A N 1
ATOM 3092 C CA . VAL A 1 440 ? 31.551 15.002 -2.681 1.00 43.05 404 VAL A CA 1
ATOM 3093 C C . VAL A 1 440 ? 30.499 15.393 -3.706 1.00 48.34 404 VAL A C 1
ATOM 3094 O O . VAL A 1 440 ? 30.558 16.497 -4.267 1.00 50.95 404 VAL A O 1
ATOM 3098 N N . THR A 1 441 ? 29.599 14.467 -4.026 1.00 51.07 405 THR A N 1
ATOM 3099 C CA . THR A 1 441 ? 28.523 14.783 -4.954 1.00 58.72 405 THR A CA 1
ATOM 3100 C C . THR A 1 441 ? 27.138 14.525 -4.384 1.00 56.60 405 THR A C 1
ATOM 3101 O O . THR A 1 441 ? 26.180 14.526 -5.152 1.00 55.37 405 THR A O 1
ATOM 3105 N N . TYR A 1 442 ? 26.998 14.283 -3.081 1.00 53.60 406 TYR A N 1
ATOM 3106 C CA . TYR A 1 442 ? 25.670 13.944 -2.571 1.00 51.60 406 TYR A CA 1
ATOM 3107 C C . TYR A 1 442 ? 24.667 15.042 -2.904 1.00 55.79 406 TYR A C 1
ATOM 3108 O O . TYR A 1 442 ? 24.951 16.242 -2.757 1.00 54.77 406 TYR A O 1
ATOM 3117 N N . ASP A 1 443 ? 23.495 14.609 -3.387 1.00 55.89 407 ASP A N 1
ATOM 3118 C CA . ASP A 1 443 ? 22.359 15.497 -3.630 1.00 61.91 407 ASP A CA 1
ATOM 3119 C C . ASP A 1 443 ? 22.751 16.587 -4.627 1.00 62.96 407 ASP A C 1
ATOM 3120 O O . ASP A 1 443 ? 22.545 17.784 -4.406 1.00 61.14 407 ASP A O 1
ATOM 3125 N N . HIS A 1 444 ? 23.382 16.146 -5.717 1.00 63.38 408 HIS A N 1
ATOM 3126 C CA . HIS A 1 444 ? 23.640 16.966 -6.903 1.00 64.33 408 HIS A CA 1
ATOM 3127 C C . HIS A 1 444 ? 24.665 18.077 -6.647 1.00 63.08 408 HIS A C 1
ATOM 3128 O O . HIS A 1 444 ? 24.535 19.186 -7.155 1.00 65.90 408 HIS A O 1
ATOM 3135 N N . THR A 1 445 ? 25.715 17.778 -5.899 1.00 57.30 409 THR A N 1
ATOM 3136 C CA . THR A 1 445 ? 26.774 18.752 -5.700 1.00 55.57 409 THR A CA 1
ATOM 3137 C C . THR A 1 445 ? 28.009 18.289 -6.461 1.00 58.26 409 THR A C 1
ATOM 3138 O O . THR A 1 445 ? 28.116 17.128 -6.857 1.00 59.25 409 THR A O 1
ATOM 3142 N N . ASN A 1 446 ? 28.945 19.213 -6.674 1.00 59.61 410 ASN A N 1
ATOM 3143 C CA . ASN A 1 446 ? 30.230 18.915 -7.320 1.00 54.20 410 ASN A CA 1
ATOM 3144 C C . ASN A 1 446 ? 31.308 19.627 -6.512 1.00 55.24 410 ASN A C 1
ATOM 3145 O O . ASN A 1 446 ? 31.639 20.791 -6.790 1.00 55.97 410 ASN A O 1
ATOM 3150 N N . ILE A 1 447 ? 31.888 18.914 -5.554 1.00 46.15 411 ILE A N 1
ATOM 3151 C CA . ILE A 1 447 ? 32.757 19.520 -4.562 1.00 48.73 411 ILE A CA 1
ATOM 3152 C C . ILE A 1 447 ? 34.070 18.739 -4.526 1.00 49.02 411 ILE A C 1
ATOM 3153 O O . ILE A 1 447 ? 34.050 17.520 -4.324 1.00 47.55 411 ILE A O 1
ATOM 3158 N N . ILE A 1 448 ? 35.195 19.433 -4.736 1.00 48.16 412 ILE A N 1
ATOM 3159 C CA . ILE A 1 448 ? 36.539 18.861 -4.544 1.00 42.55 412 ILE A CA 1
ATOM 3160 C C . ILE A 1 448 ? 36.986 19.174 -3.122 1.00 46.07 412 ILE A C 1
ATOM 3161 O O . ILE A 1 448 ? 37.059 20.347 -2.739 1.00 50.23 412 ILE A O 1
ATOM 3166 N N . CYS A 1 449 ? 37.299 18.139 -2.338 1.00 43.47 413 CYS A N 1
ATOM 3167 C CA . CYS A 1 449 ? 37.713 18.317 -0.951 1.00 42.59 413 CYS A CA 1
ATOM 3168 C C . CYS A 1 449 ? 39.224 18.457 -0.863 1.00 42.73 413 CYS A C 1
ATOM 3169 O O . CYS A 1 449 ? 39.955 17.768 -1.576 1.00 45.32 413 CYS A O 1
ATOM 3172 N N . LEU A 1 450 ? 39.687 19.298 0.061 1.00 41.39 414 LEU A N 1
ATOM 3173 C CA . LEU A 1 450 ? 41.126 19.552 0.209 1.00 43.47 414 LEU A CA 1
ATOM 3174 C C . LEU A 1 450 ? 41.472 19.594 1.689 1.00 46.43 414 LEU A C 1
ATOM 3175 O O . LEU A 1 450 ? 40.793 20.272 2.469 1.00 43.22 414 LEU A O 1
ATOM 3180 N N . ALA A 1 451 ? 42.524 18.852 2.084 1.00 44.00 415 ALA A N 1
ATOM 3181 C CA . ALA A 1 451 ? 42.851 18.768 3.501 1.00 36.26 415 ALA A CA 1
ATOM 3182 C C . ALA A 1 451 ? 44.222 18.115 3.627 1.00 37.04 415 ALA A C 1
ATOM 3183 O O . ALA A 1 451 ? 44.329 16.971 4.085 1.00 36.70 415 ALA A O 1
ATOM 3185 N N . PRO A 1 452 ? 45.284 18.799 3.197 1.00 31.96 416 PRO A N 1
ATOM 3186 C CA . PRO A 1 452 ? 46.592 18.174 3.170 1.00 31.20 416 PRO A CA 1
ATOM 3187 C C . PRO A 1 452 ? 47.181 18.156 4.566 1.00 37.32 416 PRO A C 1
ATOM 3188 O O . PRO A 1 452 ? 46.643 18.798 5.484 1.00 37.31 416 PRO A O 1
ATOM 3192 N N . PRO A 1 453 ? 48.247 17.384 4.790 1.00 35.64 417 PRO A N 1
ATOM 3193 C CA . PRO A 1 453 ? 48.795 17.268 6.149 1.00 33.87 417 PRO A CA 1
ATOM 3194 C C . PRO A 1 453 ? 49.242 18.633 6.656 1.00 37.33 417 PRO A C 1
ATOM 3195 O O . PRO A 1 453 ? 49.623 19.510 5.885 1.00 38.68 417 PRO A O 1
ATOM 3199 N N . LEU A 1 454 ? 49.252 18.783 7.976 1.00 37.94 418 LEU A N 1
ATOM 3200 C CA . LEU A 1 454 ? 49.441 20.084 8.601 1.00 38.72 418 LEU A CA 1
ATOM 3201 C C . LEU A 1 454 ? 50.863 20.590 8.484 1.00 40.20 418 LEU A C 1
ATOM 3202 O O . LEU A 1 454 ? 51.124 21.761 8.812 1.00 42.65 418 LEU A O 1
ATOM 3207 N N . ILE A 1 455 ? 51.792 19.730 8.050 1.00 39.26 419 ILE A N 1
ATOM 3208 C CA . ILE A 1 455 ? 53.167 20.154 7.818 1.00 41.88 419 ILE A CA 1
ATOM 3209 C C . ILE A 1 455 ? 53.379 20.854 6.483 1.00 43.15 419 ILE A C 1
ATOM 3210 O O . ILE A 1 455 ? 54.504 21.286 6.208 1.00 43.84 419 ILE A O 1
ATOM 3215 N N . ILE A 1 456 ? 52.351 20.972 5.635 1.00 41.70 420 ILE A N 1
ATOM 3216 C CA . ILE A 1 456 ? 52.593 21.435 4.270 1.00 41.38 420 ILE A CA 1
ATOM 3217 C C . ILE A 1 456 ? 53.224 22.830 4.318 1.00 41.50 420 ILE A C 1
ATOM 3218 O O . ILE A 1 456 ? 52.913 23.635 5.200 1.00 44.71 420 ILE A O 1
ATOM 3223 N N . ASN A 1 457 ? 54.121 23.128 3.380 1.00 40.84 421 ASN A N 1
ATOM 3224 C CA . ASN A 1 457 ? 54.739 24.449 3.391 1.00 42.19 421 ASN A CA 1
ATOM 3225 C C . ASN A 1 457 ? 54.322 25.257 2.159 1.00 47.03 421 ASN A C 1
ATOM 3226 O O . ASN A 1 457 ? 53.604 24.769 1.287 1.00 47.82 421 ASN A O 1
ATOM 3231 N N . GLN A 1 458 ? 54.832 26.504 2.076 1.00 44.90 422 GLN A N 1
ATOM 3232 C CA . GLN A 1 458 ? 54.309 27.440 1.086 1.00 49.93 422 GLN A CA 1
ATOM 3233 C C . GLN A 1 458 ? 54.674 27.004 -0.325 1.00 54.06 422 GLN A C 1
ATOM 3234 O O . GLN A 1 458 ? 53.836 27.066 -1.235 1.00 50.00 422 GLN A O 1
ATOM 3240 N N . LYS A 1 459 ? 55.937 26.605 -0.534 1.00 52.20 423 LYS A N 1
ATOM 3241 C CA . LYS A 1 459 ? 56.342 26.004 -1.803 1.00 52.42 423 LYS A CA 1
ATOM 3242 C C . LYS A 1 459 ? 55.355 24.921 -2.227 1.00 49.66 423 LYS A C 1
ATOM 3243 O O . LYS A 1 459 ? 54.918 24.866 -3.383 1.00 53.04 423 LYS A O 1
ATOM 3249 N N . GLN A 1 460 ? 55.027 24.021 -1.303 1.00 46.34 424 GLN A N 1
ATOM 3250 C CA . GLN A 1 460 ? 54.102 22.926 -1.605 1.00 45.20 424 GLN A CA 1
ATOM 3251 C C . GLN A 1 460 ? 52.685 23.424 -1.892 1.00 47.42 424 GLN A C 1
ATOM 3252 O O . GLN A 1 460 ? 52.008 22.899 -2.788 1.00 46.11 424 GLN A O 1
ATOM 3258 N N . VAL A 1 461 ? 52.191 24.388 -1.108 1.00 51.30 425 VAL A N 1
ATOM 3259 C CA . VAL A 1 461 ? 50.879 24.973 -1.408 1.00 48.53 425 VAL A CA 1
ATOM 3260 C C . VAL A 1 461 ? 50.867 25.554 -2.829 1.00 53.27 425 VAL A C 1
ATOM 3261 O O . VAL A 1 461 ? 49.914 25.355 -3.592 1.00 54.40 425 VAL A O 1
ATOM 3265 N N . ASP A 1 462 ? 51.931 26.266 -3.211 1.00 54.95 426 ASP A N 1
ATOM 3266 C CA . ASP A 1 462 ? 52.009 26.831 -4.560 1.00 61.76 426 ASP A CA 1
ATOM 3267 C C . ASP A 1 462 ? 51.853 25.752 -5.632 1.00 61.89 426 ASP A C 1
ATOM 3268 O O . ASP A 1 462 ? 51.084 25.913 -6.583 1.00 60.87 426 ASP A O 1
ATOM 3273 N N . LYS A 1 463 ? 52.621 24.661 -5.532 1.00 60.05 427 LYS A N 1
ATOM 3274 C CA . LYS A 1 463 ? 52.501 23.601 -6.531 1.00 60.94 427 LYS A CA 1
ATOM 3275 C C . LYS A 1 463 ? 51.113 22.970 -6.508 1.00 58.15 427 LYS A C 1
ATOM 3276 O O . LYS A 1 463 ? 50.540 22.641 -7.553 1.00 61.53 427 LYS A O 1
ATOM 3282 N N . LEU A 1 464 ? 50.579 22.739 -5.323 1.00 53.54 428 LEU A N 1
ATOM 3283 C CA . LEU A 1 464 ? 49.255 22.156 -5.229 1.00 48.66 428 LEU A CA 1
ATOM 3284 C C . LEU A 1 464 ? 48.220 23.037 -5.923 1.00 52.83 428 LEU A C 1
ATOM 3285 O O . LEU A 1 464 ? 47.345 22.548 -6.648 1.00 54.13 428 LEU A O 1
ATOM 3290 N N . VAL A 1 465 ? 48.301 24.344 -5.712 1.00 53.36 429 VAL A N 1
ATOM 3291 C CA . VAL A 1 465 ? 47.332 25.242 -6.329 1.00 52.93 429 VAL A CA 1
ATOM 3292 C C . VAL A 1 465 ? 47.439 25.158 -7.850 1.00 56.51 429 VAL A C 1
ATOM 3293 O O . VAL A 1 465 ? 46.431 25.010 -8.554 1.00 56.40 429 VAL A O 1
ATOM 3297 N N . GLU A 1 466 ? 48.674 25.215 -8.381 1.00 56.77 430 GLU A N 1
ATOM 3298 C CA . GLU A 1 466 ? 48.875 25.144 -9.831 1.00 57.85 430 GLU A CA 1
ATOM 3299 C C . GLU A 1 466 ? 48.310 23.849 -10.415 1.00 54.48 430 GLU A C 1
ATOM 3300 O O . GLU A 1 466 ? 47.700 23.871 -11.484 1.00 55.41 430 GLU A O 1
ATOM 3306 N N . VAL A 1 467 ? 48.520 22.707 -9.746 1.00 53.27 431 VAL A N 1
ATOM 3307 C CA . VAL A 1 467 ? 48.006 21.433 -10.260 1.00 50.88 431 VAL A CA 1
ATOM 3308 C C . VAL A 1 467 ? 46.481 21.426 -10.247 1.00 53.41 431 VAL A C 1
ATOM 3309 O O . VAL A 1 467 ? 45.831 20.872 -11.142 1.00 54.35 431 VAL A O 1
ATOM 3313 N N . ILE A 1 468 ? 45.886 21.969 -9.191 1.00 52.26 432 ILE A N 1
ATOM 3314 C CA . ILE A 1 468 ? 44.438 22.090 -9.171 1.00 51.06 432 ILE A CA 1
ATOM 3315 C C . ILE A 1 468 ? 43.970 22.917 -10.363 1.00 53.67 432 ILE A C 1
ATOM 3316 O O . ILE A 1 468 ? 43.042 22.526 -11.080 1.00 55.33 432 ILE A O 1
ATOM 3321 N N . TYR A 1 469 ? 44.636 24.047 -10.631 1.00 56.37 433 TYR A N 1
ATOM 3322 C CA . TYR A 1 469 ? 44.275 24.846 -11.805 1.00 59.39 433 TYR A CA 1
ATOM 3323 C C . TYR A 1 469 ? 44.332 24.011 -13.077 1.00 61.50 433 TYR A C 1
ATOM 3324 O O .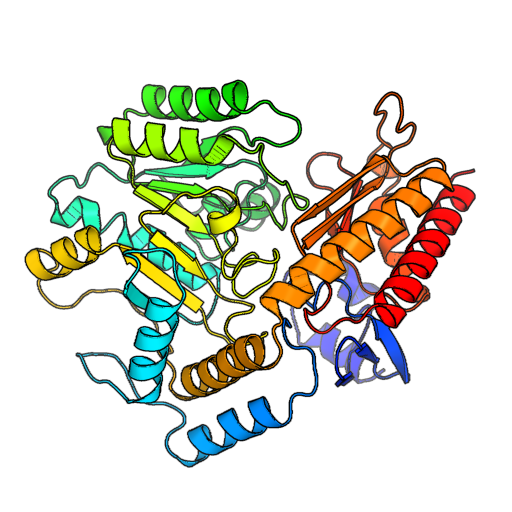 TYR A 1 469 ? 43.414 24.045 -13.902 1.00 59.29 433 TYR A O 1
ATOM 3333 N N . GLU A 1 470 ? 45.436 23.277 -13.268 1.00 62.11 434 GLU A N 1
ATOM 3334 C CA . GLU A 1 470 ? 45.632 22.516 -14.503 1.00 61.00 434 GLU A CA 1
ATOM 3335 C C . GLU A 1 470 ? 44.581 21.410 -14.650 1.00 56.36 434 GLU A C 1
ATOM 3336 O O . GLU A 1 470 ? 44.115 21.135 -15.757 1.00 58.20 434 GLU A O 1
ATOM 3342 N N . ALA A 1 471 ? 44.196 20.764 -13.548 1.00 53.31 435 ALA A N 1
ATOM 3343 C CA . ALA A 1 471 ? 43.215 19.678 -13.628 1.00 52.77 435 ALA A CA 1
ATOM 3344 C C . ALA A 1 471 ? 41.806 20.202 -13.892 1.00 56.73 435 ALA A C 1
ATOM 3345 O O . ALA A 1 471 ? 41.039 19.600 -14.655 1.00 55.20 435 ALA A O 1
ATOM 3347 N N . ILE A 1 472 ? 41.412 21.277 -13.222 1.00 57.73 436 ILE A N 1
ATOM 3348 C CA . ILE A 1 472 ? 40.097 21.838 -13.535 1.00 55.99 436 ILE A CA 1
ATOM 3349 C C . ILE A 1 472 ? 40.082 22.384 -14.959 1.00 60.98 436 ILE A C 1
ATOM 3350 O O . ILE A 1 472 ? 39.102 22.211 -15.692 1.00 66.33 436 ILE A O 1
ATOM 3355 N N . LEU A 1 473 ? 41.185 23.001 -15.399 1.00 62.16 437 LEU A N 1
ATOM 3356 C CA . LEU A 1 473 ? 41.253 23.493 -16.776 1.00 65.26 437 LEU A CA 1
ATOM 3357 C C . LEU A 1 473 ? 41.071 22.363 -17.785 1.00 65.63 437 LEU A C 1
ATOM 3358 O O . LEU A 1 473 ? 40.396 22.541 -18.807 1.00 67.47 437 LEU A O 1
ATOM 3363 N N . LYS A 1 474 ? 41.690 21.206 -17.536 1.00 65.51 438 LYS A N 1
ATOM 3364 C CA . LYS A 1 474 ? 41.557 20.083 -18.460 1.00 67.47 438 LYS A CA 1
ATOM 3365 C C . LYS A 1 474 ? 40.104 19.648 -18.581 1.00 64.78 438 LYS A C 1
ATOM 3366 O O . LYS A 1 474 ? 39.594 19.461 -19.687 1.00 70.96 438 LYS A O 1
ATOM 3372 N N . VAL A 1 475 ? 39.425 19.465 -17.446 1.00 63.57 439 VAL A N 1
ATOM 3373 C CA . VAL A 1 475 ? 38.029 19.044 -17.498 1.00 65.88 439 VAL A CA 1
ATOM 3374 C C . VAL A 1 475 ? 37.173 20.157 -18.096 1.00 70.07 439 VAL A C 1
ATOM 3375 O O . VAL A 1 475 ? 36.316 19.911 -18.953 1.00 72.08 439 VAL A O 1
ATOM 3379 N N . GLN A 1 476 ? 37.400 21.400 -17.658 1.00 68.38 440 GLN A N 1
ATOM 3380 C CA . GLN A 1 476 ? 36.710 22.542 -18.245 1.00 68.27 440 GLN A CA 1
ATOM 3381 C C . GLN A 1 476 ? 36.791 22.495 -19.755 1.00 70.95 440 GLN A C 1
ATOM 3382 O O . GLN A 1 476 ? 35.807 22.776 -20.449 1.00 73.12 440 GLN A O 1
ATOM 3388 N N . GLN A 1 477 ? 37.947 22.107 -20.284 1.00 70.53 441 GLN A N 1
ATOM 3389 C CA . GLN A 1 477 ? 38.129 22.027 -21.731 1.00 75.44 441 GLN A CA 1
ATOM 3390 C C . GLN A 1 477 ? 37.456 20.800 -22.331 1.00 77.72 441 GLN A C 1
ATOM 3391 O O . GLN A 1 477 ? 36.900 20.885 -23.427 1.00 81.02 441 GLN A O 1
ATOM 3397 N N . GLN A 1 478 ? 37.523 19.640 -21.669 1.00 77.19 442 GLN A N 1
ATOM 3398 C CA . GLN A 1 478 ? 36.889 18.469 -22.270 1.00 81.77 442 GLN A CA 1
ATOM 3399 C C . GLN A 1 478 ? 35.380 18.663 -22.374 1.00 82.74 442 GLN A C 1
ATOM 3400 O O . GLN A 1 478 ? 34.748 18.158 -23.311 1.00 86.71 442 GLN A O 1
ATOM 3406 N N . LEU A 1 479 ? 34.797 19.422 -21.453 1.00 78.69 443 LEU A N 1
ATOM 3407 C CA . LEU A 1 479 ? 33.382 19.774 -21.472 1.00 78.56 443 LEU A CA 1
ATOM 3408 C C . LEU A 1 479 ? 33.013 20.735 -22.614 1.00 81.82 443 LEU A C 1
ATOM 3409 O O . LEU A 1 479 ? 31.882 21.238 -22.598 1.00 81.81 443 LEU A O 1
ATOM 3414 N N . GLY A 1 480 ? 33.881 21.012 -23.584 1.00 84.80 444 GLY A N 1
ATOM 3415 C CA . GLY A 1 480 ? 33.550 21.938 -24.663 1.00 90.27 444 GLY A CA 1
ATOM 3416 C C . GLY A 1 480 ? 33.457 23.357 -24.135 1.00 90.29 444 GLY A C 1
ATOM 3417 O O . GLY A 1 480 ? 33.817 23.601 -22.971 1.00 85.42 444 GLY A O 1
#

InterPro domains:
  IPR005814 Aminotransferase class-III [PF00202] (48-461)
  IPR005814 Aminotransferase class-III [PIRSF000521] (32-461)
  IPR005814 Aminotransferase class-III [cd00610] (29-461)
  IPR015421 Pyridoxal phosphate-dependent transferase, major domain [G3DSA:3.40.640.10] (88-354)
  IPR015422 Pyridoxal phosphate-dependent transferase, small domain [G3DSA:3.90.1150.10] (48-460)
  IPR015424 Pyridoxal phosphate-dependent transferase [SSF53383] (50-461)
  IPR049704 Aminotransferases class-III pyridoxal-phosphate attachment site [PS00600] (266-303)